Protein AF-0000000087671917 (afdb_homodimer)

Radius of gyration: 28.7 Å; Cα contacts (8 Å, |Δi|>4): 1981; chains: 2; bounding box: 57×93×72 Å

pLDDT: mean 94.87, std 8.04, range [31.83, 98.88]

Foldseek 3Di:
DWDWDALVLQQLLLQLLALQAQQFQDAQVLQNQLSVLLRVLFTATEDELVVDDQFAKEWAKFKDFQLLVPWPFDDDNVQLLVQQVVQCVVVVHHHQEYEHLERHNRRLRRRRNNCGVVVHHHYQWYLALHHDQFSLLSQLQQQPPFDKKWKWKFGADVVVVQTDTDIDITRCNVCRLVVHVSCVSRTTMIIMIIGIDGSNSRVAFTFGRSSVLSSVLSVQLVVQLVVFQVSNQVSNCVSLVWDFLAKFFWADDDWDQDPSRWTWDWIWGDDDQRIKIFTDTQRTAWIAGPVRHTPAGPPWRKFKAASRGGTHHSSRDDGGGIIIIITRDPVRGGHGNSSVDLVVFPVVCVVHVHDHSCVSPPDPDD/DWDFDALVLQQLLLQLLALQAQQFQDAQVLQNQLSVL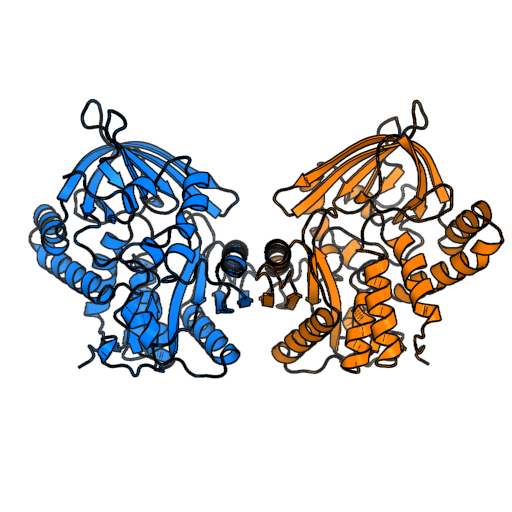LRVLFTATEDELVVDDQFAKEWAKFKAFQLLVPWPFDDDNVQLLVQQVVQCVVVVHHHQEYEHLERHNNRLRRRRNNCGVVVHHHYQWYLALHHDQFSLLSQLQQQPPFDKKWKWKFGADVVVVQTDTDIDITRCNVCRLVVHVSCVSRTTMIIMIIGIDGSNSRVAFTFGRSSVLSSCLSVQLVVQLVVFQVSSQVSNCVSLVWDFLAKAFWADDDWDQDPSRWTWDWIWGDDDQRIKIFTDTQRTAWIAGPVRHTPAGPPWRKFKAASRGGTHHSSRDDGGGIIIIITRDPVRGGHGNSSVDLVVFVVVCVVHVHHHSCVSPPDPDD

Secondary structure (DSSP, 8-state):
-PEEP-HHHHHHHHHHHHHHTTT-SS-HHHHHHHHHHHHHHS--EEE-GGGS-TT-EEEEEEEEE--TTTS-----HHHHHHHHHHHHHHHTS---EEEES---TTGGGTTHHHHHHH--EEEEEES-SS--SSGGGGSTT-TT--SEEEEEEEE--GGGT--EEEEEEEEHHHHHHHHHHHHHHHTSEEEEEEEEEEHHHHHHHSEETHHHHHHHHHHHHHHHGGG-HHHHHHHHHHHH--EEEEEEEEEEEEEEE-TTS-EEEEEEES-GGG-EEEEEESEEEEEEETTS-EEEETTSEEEEE-TTS-EE-GGG--TT-EEEEEEE-GGGS---TTTT-GGGHHHHHHHHTS--HHHHHS----/-PEEP-HHHHHHHHHHHHHHTTT-SS-HHHHHHHHHHHHHHS--EEE-GGGS-TT-EEEEEEEEE--TTTS-----HHHHHHHHHHHHHHHTS--SEEEES---TTGGGTTHHHHHHH--EEEEEES-SS--SSGGGGSTT-TT--SEEEEEEEE--GGGT--EEEEEEEEHHHHHHHHHHHHHHHTSEEEEEEEEEEHHHHHHHSEETHHHHHHHHHHHHHHHGGG-HHHHHHHHHHHH--EEEEEEEEEEEEEEE-TTS-EEEEEEES-GGG-EEEEEESEEEEEE-TTS-EEEETTSEEEEE-TTS-EE-GGG--TT-EEEEEEE-GGGS---TTTT-GGGHHHHHHHHTS--HHHHHS----

Organism: NCBI:txid484088

Structure (mmCIF, N/CA/C/O backbone):
data_AF-0000000087671917-model_v1
#
loop_
_entity.id
_entity.type
_entity.pdbx_description
1 polymer OsrF
#
loop_
_atom_site.group_PDB
_atom_site.id
_atom_site.type_symbol
_atom_site.label_atom_id
_atom_site.label_alt_id
_atom_site.label_comp_id
_atom_site.label_asym_id
_atom_site.label_entity_id
_atom_site.label_seq_id
_atom_site.pdbx_PDB_ins_code
_atom_site.Cartn_x
_atom_site.Cartn_y
_atom_site.Cartn_z
_atom_site.occupancy
_atom_site.B_iso_or_equiv
_atom_site.auth_seq_id
_atom_site.auth_comp_id
_atom_site.auth_asym_id
_atom_site.auth_atom_id
_atom_site.pdbx_PDB_model_num
ATOM 1 N N . MET A 1 1 ? -18.906 24.812 26.703 1 71.38 1 MET A N 1
ATOM 2 C CA . MET A 1 1 ? -19.812 24.516 25.594 1 71.38 1 MET A CA 1
ATOM 3 C C . MET A 1 1 ? -19.062 24.547 24.25 1 71.38 1 MET A C 1
ATOM 5 O O . MET A 1 1 ? -18.156 25.375 24.078 1 71.38 1 MET A O 1
ATOM 9 N N . GLY A 1 2 ? -19.312 23.484 23.375 1 87.69 2 GLY A N 1
ATOM 10 C CA . GLY A 1 2 ? -18.672 23.391 22.078 1 87.69 2 GLY A CA 1
ATOM 11 C C . GLY A 1 2 ? -18.953 24.594 21.203 1 87.69 2 GLY A C 1
ATOM 12 O O . GLY A 1 2 ? -19.812 25.422 21.516 1 87.69 2 GLY A O 1
ATOM 13 N N . ARG A 1 3 ? -18.141 24.938 20.328 1 95.31 3 ARG A N 1
ATOM 14 C CA . ARG A 1 3 ? -18.266 26.016 19.344 1 95.31 3 ARG A CA 1
ATOM 15 C C . ARG A 1 3 ? -18.797 25.484 18.016 1 95.31 3 ARG A C 1
ATOM 17 O O . ARG A 1 3 ? -18.188 24.609 17.391 1 95.31 3 ARG A O 1
ATOM 24 N N . ILE A 1 4 ? -19.984 26 17.641 1 97.12 4 ILE A N 1
ATOM 25 C CA . ILE A 1 4 ? -20.469 25.688 16.312 1 97.12 4 ILE A CA 1
ATOM 26 C C . ILE A 1 4 ? -19.688 26.469 15.258 1 97.12 4 ILE A C 1
ATOM 28 O O . ILE A 1 4 ? -19.641 27.688 15.297 1 97.12 4 ILE A O 1
ATOM 32 N N . LEU A 1 5 ? -19.078 25.734 14.375 1 97.94 5 LEU A N 1
ATOM 33 C CA . LEU A 1 5 ? -18.266 26.375 13.344 1 97.94 5 LEU A CA 1
ATOM 34 C C . LEU A 1 5 ? -19.141 26.875 12.203 1 97.94 5 LEU A C 1
ATOM 36 O O . LEU A 1 5 ? -20.031 26.172 11.734 1 97.94 5 LEU A O 1
ATOM 40 N N . VAL A 1 6 ? -18.891 28.078 11.844 1 96.81 6 VAL A N 1
ATOM 41 C CA . VAL A 1 6 ? -19.688 28.734 10.812 1 96.81 6 VAL A CA 1
ATOM 42 C C . VAL A 1 6 ? -18.781 29.25 9.695 1 96.81 6 VAL A C 1
ATOM 44 O O . VAL A 1 6 ? -17.562 28.984 9.711 1 96.81 6 VAL A O 1
ATOM 47 N N . GLU A 1 7 ? -19.312 29.875 8.766 1 95.75 7 GLU A N 1
ATOM 48 C CA . GLU A 1 7 ? -18.625 30.281 7.543 1 95.75 7 GLU A CA 1
ATOM 49 C C . GLU A 1 7 ? -17.391 31.125 7.855 1 95.75 7 GLU A C 1
ATOM 51 O O . GLU A 1 7 ? -16.344 30.938 7.254 1 95.75 7 GLU A O 1
ATOM 56 N N . LYS A 1 8 ? -17.516 32.062 8.75 1 96.31 8 LYS A N 1
ATOM 57 C CA . LYS A 1 8 ? -16.406 32.938 9.078 1 96.31 8 LYS A CA 1
ATOM 58 C C . LYS A 1 8 ? -15.234 32.156 9.656 1 96.31 8 LYS A C 1
ATOM 60 O O . LYS A 1 8 ? -14.07 32.531 9.484 1 96.31 8 LYS A O 1
ATOM 65 N N . ASP A 1 9 ? -15.539 31.047 10.312 1 98.06 9 ASP A N 1
ATOM 66 C CA . ASP A 1 9 ? -14.5 30.219 10.906 1 98.06 9 ASP A CA 1
ATOM 67 C C . ASP A 1 9 ? -13.68 29.516 9.836 1 98.06 9 ASP A C 1
ATOM 69 O O . ASP A 1 9 ? -12.531 29.141 10.07 1 98.06 9 ASP A O 1
ATOM 73 N N . VAL A 1 10 ? -14.273 29.297 8.633 1 98.25 10 VAL A N 1
ATOM 74 C CA . VAL A 1 10 ? -13.594 28.594 7.551 1 98.25 10 VAL A CA 1
ATOM 75 C C . VAL A 1 10 ? -12.352 29.375 7.121 1 98.25 10 VAL A C 1
ATOM 77 O O . VAL A 1 10 ? -11.25 28.828 7.082 1 98.25 10 VAL A O 1
ATOM 80 N N . GLU A 1 11 ? -12.539 30.641 6.879 1 97.94 11 GLU A N 1
ATOM 81 C CA . GLU A 1 11 ? -11.414 31.453 6.441 1 97.94 11 GLU A CA 1
ATOM 82 C C . GLU A 1 11 ? -10.375 31.594 7.551 1 97.94 11 GLU A C 1
ATOM 84 O O . GLU A 1 11 ? -9.172 31.609 7.281 1 97.94 11 GLU A O 1
ATOM 89 N N . ALA A 1 12 ? -10.844 31.766 8.758 1 98.44 12 ALA A N 1
ATOM 90 C CA . ALA A 1 12 ? -9.922 31.844 9.883 1 98.44 12 ALA A CA 1
ATOM 91 C C . ALA A 1 12 ? -9.07 30.578 9.984 1 98.44 12 ALA A C 1
ATOM 93 O O . ALA A 1 12 ? -7.859 30.641 10.203 1 98.44 12 ALA A O 1
ATOM 94 N N . ALA A 1 13 ? -9.734 29.422 9.844 1 98.62 13 ALA A N 1
ATOM 95 C CA . ALA A 1 13 ? -9.031 28.141 9.93 1 98.62 13 ALA A CA 1
ATOM 96 C C . ALA A 1 13 ? -8.008 28.016 8.805 1 98.62 13 ALA A C 1
ATOM 98 O O . ALA A 1 13 ? -6.883 27.547 9.039 1 98.62 13 ALA A O 1
ATOM 99 N N . VAL A 1 14 ? -8.367 28.406 7.582 1 98.19 14 VAL A N 1
ATOM 100 C CA . VAL A 1 14 ? -7.473 28.297 6.43 1 98.19 14 VAL A CA 1
ATOM 101 C C . VAL A 1 14 ? -6.277 29.234 6.613 1 98.19 14 VAL A C 1
ATOM 103 O O . VAL A 1 14 ? -5.129 28.812 6.43 1 98.19 14 VAL A O 1
ATOM 106 N N . ARG A 1 15 ? -6.52 30.484 7.035 1 97.75 15 ARG A N 1
ATOM 107 C CA . ARG A 1 15 ? -5.453 31.469 7.18 1 97.75 15 ARG A CA 1
ATOM 108 C C . ARG A 1 15 ? -4.516 31.094 8.32 1 97.75 15 ARG A C 1
ATOM 110 O O . ARG A 1 15 ? -3.293 31.094 8.148 1 97.75 15 ARG A O 1
ATOM 117 N N . GLY A 1 16 ? -5.074 30.844 9.453 1 98.44 16 GLY A N 1
ATOM 118 C CA . GLY A 1 16 ? -4.254 30.438 10.586 1 98.44 16 GLY A CA 1
ATOM 119 C C . GLY A 1 16 ? -3.525 29.125 10.359 1 98.44 16 GLY A C 1
ATOM 120 O O . GLY A 1 16 ? -2.332 29.016 10.641 1 98.44 16 GLY A O 1
ATOM 121 N N . GLY A 1 17 ? -4.305 28.125 9.883 1 98.44 17 GLY A N 1
ATOM 122 C CA . GLY A 1 17 ? -3.707 26.828 9.578 1 98.44 17 GLY A CA 1
ATOM 123 C C . GLY A 1 17 ? -2.566 26.922 8.578 1 98.44 17 GLY A C 1
ATOM 124 O O . GLY A 1 17 ? -1.606 26.156 8.656 1 98.44 17 GLY A O 1
ATOM 125 N N . SER A 1 18 ? -2.629 27.828 7.641 1 98.06 18 SER A N 1
ATOM 126 C CA . SER A 1 18 ? -1.609 27.969 6.605 1 98.06 18 SER A CA 1
ATOM 127 C C . SER A 1 18 ? -0.282 28.438 7.203 1 98.06 18 SER A C 1
ATOM 129 O O . SER A 1 18 ? 0.785 28.109 6.676 1 98.06 18 SER A O 1
ATOM 131 N N . VAL A 1 19 ? -0.346 29.172 8.281 1 98.5 19 VAL A N 1
ATOM 132 C CA . VAL A 1 19 ? 0.875 29.578 8.969 1 98.5 19 VAL A CA 1
ATOM 133 C C . VAL A 1 19 ? 1.505 28.375 9.656 1 98.5 19 VAL A C 1
ATOM 135 O O . VAL A 1 19 ? 2.723 28.188 9.609 1 98.5 19 VAL A O 1
ATOM 138 N N . TYR A 1 20 ? 0.696 27.5 10.234 1 98.38 20 TYR A N 1
ATOM 139 C CA . TYR A 1 20 ? 1.178 26.328 10.93 1 98.38 20 TYR A CA 1
ATOM 140 C C . TYR A 1 20 ? 1.508 25.203 9.953 1 98.38 20 TYR A C 1
ATOM 142 O O . TYR A 1 20 ? 2.014 24.156 10.344 1 98.38 20 TYR A O 1
ATOM 150 N N . ALA A 1 21 ? 1.307 25.375 8.664 1 96.5 21 ALA A N 1
ATOM 151 C CA . ALA A 1 21 ? 1.492 24.359 7.637 1 96.5 21 ALA A CA 1
ATOM 152 C C . ALA A 1 21 ? 2.975 24.094 7.391 1 96.5 21 ALA A C 1
ATOM 154 O O . ALA A 1 21 ? 3.34 23.047 6.832 1 96.5 21 ALA A O 1
ATOM 155 N N . ALA A 1 22 ? 3.764 25.047 7.754 1 96 22 ALA A N 1
ATOM 156 C CA . ALA A 1 22 ? 5.211 24.906 7.605 1 96 22 ALA A CA 1
ATOM 157 C C . ALA A 1 22 ? 5.582 24.516 6.18 1 96 22 ALA A C 1
ATOM 159 O O . ALA A 1 22 ? 6.414 23.625 5.969 1 96 22 ALA A O 1
ATOM 160 N N . GLY A 1 23 ? 4.949 25.078 5.223 1 93.44 23 GLY A N 1
ATOM 161 C CA . GLY A 1 23 ? 5.293 24.875 3.826 1 93.44 23 GLY A CA 1
ATOM 162 C C . GLY A 1 23 ? 4.484 23.766 3.17 1 93.44 23 GLY A C 1
ATOM 163 O O . GLY A 1 23 ? 4.598 23.547 1.963 1 93.44 23 GLY A O 1
ATOM 164 N N . GLY A 1 24 ? 3.689 23.094 3.861 1 91.25 24 GLY A N 1
ATOM 165 C CA . GLY A 1 24 ? 2.844 22.016 3.35 1 91.25 24 GLY A CA 1
ATOM 166 C C . GLY A 1 24 ? 1.426 22.078 3.887 1 91.25 24 GLY A C 1
ATOM 167 O O . GLY A 1 24 ? 0.779 23.125 3.848 1 91.25 24 GLY A O 1
ATOM 168 N N . GLY A 1 25 ? 0.893 20.906 4.211 1 89.19 25 GLY A N 1
ATOM 169 C CA . GLY A 1 25 ? -0.399 20.797 4.867 1 89.19 25 GLY A CA 1
ATOM 170 C C . GLY A 1 25 ? -1.569 20.969 3.92 1 89.19 25 GLY A C 1
ATOM 171 O O . GLY A 1 25 ? -2.611 21.516 4.305 1 89.19 25 GLY A O 1
ATOM 172 N N . GLY A 1 26 ? -1.341 20.688 2.629 1 89.31 26 GLY A N 1
ATOM 173 C CA . GLY A 1 26 ? -2.424 20.703 1.659 1 89.31 26 GLY A CA 1
ATOM 174 C C . GLY A 1 26 ? -2.512 22.016 0.895 1 89.31 26 GLY A C 1
ATOM 175 O O . GLY A 1 26 ? -1.487 22.594 0.541 1 89.31 26 GLY A O 1
ATOM 176 N N . TRP A 1 27 ? -3.842 22.359 0.592 1 90.19 27 TRP A N 1
ATOM 177 C CA . TRP A 1 27 ? -4.098 23.547 -0.217 1 90.19 27 TRP A CA 1
ATOM 178 C C . TRP A 1 27 ? -5.238 24.359 0.372 1 90.19 27 TRP A C 1
ATOM 180 O O . TRP A 1 27 ? -6.25 23.812 0.811 1 90.19 27 TRP A O 1
ATOM 190 N N . ALA A 1 28 ? -5.02 25.688 0.276 1 93 28 ALA A N 1
ATOM 191 C CA . ALA A 1 28 ? -5.996 26.594 0.862 1 93 28 ALA A CA 1
ATOM 192 C C . ALA A 1 28 ? -7.367 26.422 0.208 1 93 28 ALA A C 1
ATOM 194 O O . ALA A 1 28 ? -8.391 26.375 0.896 1 93 28 ALA A O 1
ATOM 195 N N . ASP A 1 29 ? -7.41 26.297 -1.118 1 93.19 29 ASP A N 1
ATOM 196 C CA . ASP A 1 29 ? -8.68 26.156 -1.823 1 93.19 29 ASP A CA 1
ATOM 197 C C . ASP A 1 29 ? -9.398 24.875 -1.422 1 93.19 29 ASP A C 1
ATOM 199 O O . ASP A 1 29 ? -10.625 24.844 -1.315 1 93.19 29 ASP A O 1
ATOM 203 N N . HIS A 1 30 ? -8.633 23.891 -1.209 1 92.62 30 HIS A N 1
ATOM 204 C CA . HIS A 1 30 ? -9.211 22.625 -0.77 1 92.62 30 HIS A CA 1
ATOM 205 C C . HIS A 1 30 ? -9.766 22.734 0.646 1 92.62 30 HIS A C 1
ATOM 207 O O . HIS A 1 30 ? -10.812 22.156 0.955 1 92.62 30 HIS A O 1
ATOM 213 N N . GLY A 1 31 ? -9.086 23.438 1.455 1 95.44 31 GLY A N 1
ATOM 214 C CA . GLY A 1 31 ? -9.594 23.703 2.791 1 95.44 31 GLY A CA 1
ATOM 215 C C . GLY A 1 31 ? -10.906 24.469 2.791 1 95.44 31 GLY A C 1
ATOM 216 O O . GLY A 1 31 ? -11.828 24.109 3.529 1 95.44 31 GLY A O 1
ATOM 217 N N . ARG A 1 32 ? -10.961 25.484 1.957 1 96.75 32 ARG A N 1
ATOM 218 C CA . ARG A 1 32 ? -12.195 26.25 1.836 1 96.75 32 ARG A CA 1
ATOM 219 C C . ARG A 1 32 ? -13.344 25.391 1.338 1 96.75 32 ARG A C 1
ATOM 221 O O . ARG A 1 32 ? -14.469 25.5 1.823 1 96.75 32 ARG A O 1
ATOM 228 N N . MET A 1 33 ? -12.984 24.5 0.424 1 94.06 33 MET A N 1
ATOM 229 C CA . MET A 1 33 ? -14 23.594 -0.102 1 94.06 33 MET A CA 1
ATOM 230 C C . MET A 1 33 ? -14.555 22.703 1.005 1 94.06 33 MET A C 1
ATOM 232 O O . MET A 1 33 ? -15.773 22.609 1.171 1 94.06 33 MET A O 1
ATOM 236 N N . LEU A 1 34 ? -13.75 22.125 1.81 1 95.38 34 LEU A N 1
ATOM 237 C CA . LEU A 1 34 ? -14.148 21.25 2.895 1 95.38 34 LEU A CA 1
ATOM 238 C C . LEU A 1 34 ? -14.938 22 3.957 1 95.38 34 LEU A C 1
ATOM 240 O O . LEU A 1 34 ? -15.984 21.547 4.41 1 95.38 34 LEU A O 1
ATOM 244 N N . GLY A 1 35 ? -14.352 23.141 4.352 1 97.5 35 GLY A N 1
ATOM 245 C CA . GLY A 1 35 ? -14.992 23.938 5.383 1 97.5 35 GLY A CA 1
ATOM 246 C C . GLY A 1 35 ? -16.359 24.438 4.984 1 97.5 35 GLY A C 1
ATOM 247 O O . GLY A 1 35 ? -17.328 24.328 5.754 1 97.5 35 GLY A O 1
ATOM 248 N N . CYS A 1 36 ? -16.453 24.984 3.76 1 97.12 36 CYS A N 1
ATOM 249 C CA . CYS A 1 36 ? -17.734 25.516 3.281 1 97.12 36 CYS A CA 1
ATOM 250 C C . CYS A 1 36 ? -18.766 24.406 3.133 1 97.12 36 CYS A C 1
ATOM 252 O O . CYS A 1 36 ? -19.922 24.578 3.504 1 97.12 36 CYS A O 1
ATOM 254 N N . ALA A 1 37 ? -18.344 23.297 2.617 1 96.25 37 ALA A N 1
ATOM 255 C CA . ALA A 1 37 ? -19.25 22.156 2.504 1 96.25 37 ALA A CA 1
ATOM 256 C C . ALA A 1 37 ? -19.766 21.719 3.873 1 96.25 37 ALA A C 1
ATOM 258 O O . ALA A 1 37 ? -20.953 21.422 4.031 1 96.25 37 ALA A O 1
ATOM 259 N N . ALA A 1 38 ? -18.906 21.703 4.793 1 97.25 38 ALA A N 1
ATOM 260 C CA . ALA A 1 38 ? -19.25 21.266 6.141 1 97.25 38 ALA A CA 1
ATOM 261 C C . ALA A 1 38 ? -20.281 22.188 6.77 1 97.25 38 ALA A C 1
ATOM 263 O O . ALA A 1 38 ? -21.297 21.703 7.312 1 97.25 38 ALA A O 1
ATOM 264 N N . VAL A 1 39 ? -20.062 23.5 6.699 1 96.69 39 VAL A N 1
ATOM 265 C CA . VAL A 1 39 ? -20.922 24.453 7.387 1 96.69 39 VAL A CA 1
ATOM 266 C C . VAL A 1 39 ? -22.25 24.594 6.633 1 96.69 39 VAL A C 1
ATOM 268 O O . VAL A 1 39 ? -23.281 24.922 7.227 1 96.69 39 VAL A O 1
ATOM 271 N N . ASN A 1 40 ? -22.25 24.297 5.332 1 95.31 40 ASN A N 1
ATOM 272 C CA . ASN A 1 40 ? -23.469 24.375 4.535 1 95.31 40 ASN A CA 1
ATOM 273 C C . ASN A 1 40 ? -24.344 23.125 4.727 1 95.31 40 ASN A C 1
ATOM 275 O O . ASN A 1 40 ? -25.578 23.219 4.719 1 95.31 40 ASN A O 1
ATOM 279 N N . VAL A 1 41 ? -23.766 22 4.887 1 93.88 41 VAL A N 1
ATOM 280 C CA . VAL A 1 41 ? -24.531 20.75 4.965 1 93.88 41 VAL A CA 1
ATOM 281 C C . VAL A 1 41 ? -24.969 20.5 6.406 1 93.88 41 VAL A C 1
ATOM 283 O O . VAL A 1 41 ? -26.016 19.891 6.652 1 93.88 41 VAL A O 1
ATOM 286 N N . GLY A 1 42 ? -24.094 20.953 7.293 1 92.5 42 GLY A N 1
ATOM 287 C CA . GLY A 1 42 ? -24.375 20.719 8.703 1 92.5 42 GLY A CA 1
ATOM 288 C C . GLY A 1 42 ? -23.812 21.797 9.609 1 92.5 42 GLY A C 1
ATOM 289 O O . GLY A 1 42 ? -23.812 22.984 9.258 1 92.5 42 GLY A O 1
ATOM 290 N N . LYS A 1 43 ? -23.578 21.344 10.906 1 92.31 43 LYS A N 1
ATOM 291 C CA . LYS A 1 43 ? -23.047 22.234 11.93 1 92.31 43 LYS A CA 1
ATOM 292 C C . LYS A 1 43 ? -21.906 21.562 12.695 1 92.31 43 LYS A C 1
ATOM 294 O O . LYS A 1 43 ? -22.078 21.125 13.836 1 92.31 43 LYS A O 1
ATOM 299 N N . PRO A 1 44 ? -20.781 21.547 11.969 1 97.25 44 PRO A N 1
ATOM 300 C CA . PRO A 1 44 ? -19.672 20.969 12.727 1 97.25 44 PRO A CA 1
ATOM 301 C C . PRO A 1 44 ? -19.422 21.672 14.055 1 97.25 44 PRO A C 1
ATOM 303 O O . PRO A 1 44 ? -19.469 22.906 14.117 1 97.25 44 PRO A O 1
ATOM 306 N N . GLU A 1 45 ? -19.25 20.906 15.078 1 98.38 45 GLU A N 1
ATOM 307 C CA . GLU A 1 45 ? -19.094 21.438 16.422 1 98.38 45 GLU A CA 1
ATOM 308 C C . GLU A 1 45 ? -17.703 21.141 16.984 1 98.38 45 GLU A C 1
ATOM 310 O O . GLU A 1 45 ? -17.344 19.969 17.141 1 98.38 45 GLU A O 1
ATOM 315 N N . LEU A 1 46 ? -16.953 22.188 17.219 1 98.69 46 LEU A N 1
ATOM 316 C CA . LEU A 1 46 ? -15.656 22.078 17.859 1 98.69 46 LEU A CA 1
ATOM 317 C C . LEU A 1 46 ? -15.805 21.938 19.375 1 98.69 46 LEU A C 1
ATOM 319 O O . LEU A 1 46 ? -16.422 22.781 20.016 1 98.69 46 LEU A O 1
ATOM 323 N N . VAL A 1 47 ? -15.227 20.875 19.922 1 98.69 47 VAL A N 1
ATOM 324 C CA . VAL A 1 47 ? -15.359 20.641 21.359 1 98.69 47 VAL A CA 1
ATOM 325 C C . VAL A 1 47 ? -13.984 20.375 21.969 1 98.69 47 VAL A C 1
ATOM 327 O O . VAL A 1 47 ? -13.078 19.906 21.281 1 98.69 47 VAL A O 1
ATOM 330 N N . SER A 1 48 ? -13.859 20.688 23.25 1 98 48 SER A N 1
ATOM 331 C CA . SER A 1 48 ? -12.672 20.297 24 1 98 48 SER A CA 1
ATOM 332 C C . SER A 1 48 ? -12.688 18.812 24.344 1 98 48 SER A C 1
ATOM 334 O O . SER A 1 48 ? -13.758 18.203 24.453 1 98 48 SER A O 1
ATOM 336 N N . ILE A 1 49 ? -11.508 18.281 24.5 1 97.94 49 ILE A N 1
ATOM 337 C CA . ILE A 1 49 ? -11.367 16.875 24.859 1 97.94 49 ILE A CA 1
ATOM 338 C C . ILE A 1 49 ? -12.117 16.609 26.172 1 97.94 49 ILE A C 1
ATOM 340 O O . ILE A 1 49 ? -12.609 15.492 26.391 1 97.94 49 ILE A O 1
ATOM 344 N N . ASP A 1 50 ? -12.281 17.562 27.016 1 97 50 ASP A N 1
ATOM 345 C CA . ASP A 1 50 ? -12.883 17.438 28.344 1 97 50 ASP A CA 1
ATOM 346 C C . ASP A 1 50 ? -14.391 17.234 28.234 1 97 50 ASP A C 1
ATOM 348 O O . ASP A 1 50 ? -15.039 16.844 29.219 1 97 50 ASP A O 1
ATOM 352 N N . GLU A 1 51 ? -14.938 17.469 27.125 1 97.5 51 GLU A N 1
ATOM 353 C CA . GLU A 1 51 ? -16.375 17.312 26.922 1 97.5 51 GLU A CA 1
ATOM 354 C C . GLU A 1 51 ? -16.719 15.883 26.516 1 97.5 51 GLU A C 1
ATOM 356 O O . GLU A 1 51 ? -17.891 15.531 26.406 1 97.5 51 GLU A O 1
ATOM 361 N N . LEU A 1 52 ? -15.742 15.07 26.312 1 98 52 LEU A N 1
ATOM 362 C CA . LEU A 1 52 ? -15.953 13.68 25.922 1 98 52 LEU A CA 1
ATOM 363 C C . LEU A 1 52 ? -15.727 12.742 27.109 1 98 52 LEU A C 1
ATOM 365 O O . LEU A 1 52 ? -15.023 13.094 28.047 1 98 52 LEU A O 1
ATOM 369 N N . ASP A 1 53 ? -16.328 11.57 27 1 98.31 53 ASP A N 1
ATOM 370 C CA . ASP A 1 53 ? -16.078 10.516 27.984 1 98.31 53 ASP A CA 1
ATOM 371 C C . ASP A 1 53 ? -14.781 9.781 27.688 1 98.31 53 ASP A C 1
ATOM 373 O O . ASP A 1 53 ? -14.391 9.641 26.516 1 98.31 53 ASP A O 1
ATOM 377 N N . ASP A 1 54 ? -14.203 9.195 28.672 1 98.38 54 ASP A N 1
ATOM 378 C CA . ASP A 1 54 ? -12.906 8.531 28.578 1 98.38 54 ASP A CA 1
ATOM 379 C C . ASP A 1 54 ? -12.945 7.402 27.562 1 98.38 54 ASP A C 1
ATOM 381 O O . ASP A 1 54 ? -11.945 7.133 26.875 1 98.38 54 ASP A O 1
ATOM 385 N N . GLN A 1 55 ? -14.094 6.805 27.406 1 98.38 55 GLN A N 1
ATOM 386 C CA . GLN A 1 55 ? -14.18 5.594 26.594 1 98.38 55 GLN A CA 1
ATOM 387 C C . GLN A 1 55 ? -14.633 5.91 25.172 1 98.38 55 GLN A C 1
ATOM 389 O O . GLN A 1 55 ? -14.711 5.02 24.328 1 98.38 55 GLN A O 1
ATOM 394 N N . ASP A 1 56 ? -14.883 7.18 24.922 1 98.69 56 ASP A N 1
ATOM 395 C CA . ASP A 1 56 ? -15.305 7.57 23.578 1 98.69 56 ASP A CA 1
ATOM 396 C C . ASP A 1 56 ? -14.203 7.289 22.562 1 98.69 56 ASP A C 1
ATOM 398 O O . ASP A 1 56 ? -13.023 7.457 22.844 1 98.69 56 ASP A O 1
ATOM 402 N N . TRP A 1 57 ? -14.625 6.828 21.328 1 98.81 57 TRP A N 1
ATOM 403 C CA . TRP A 1 57 ? -13.688 6.586 20.234 1 98.81 57 TRP A CA 1
ATOM 404 C C . TRP A 1 57 ? -13.422 7.867 19.453 1 98.81 57 TRP A C 1
ATOM 406 O O . TRP A 1 57 ? -14.359 8.555 19.047 1 98.81 57 TRP A O 1
ATOM 416 N N . ILE A 1 58 ? -12.164 8.133 19.297 1 98.88 58 ILE A N 1
ATOM 417 C CA . ILE A 1 58 ? -11.703 9.266 18.5 1 98.88 58 ILE A CA 1
ATOM 418 C C . ILE A 1 58 ? -10.742 8.766 17.422 1 98.88 58 ILE A C 1
ATOM 420 O O . ILE A 1 58 ? -9.883 7.926 17.688 1 98.88 58 ILE A O 1
ATOM 424 N N . ALA A 1 59 ? -10.906 9.172 16.203 1 98.81 59 ALA A N 1
ATOM 425 C CA . ALA A 1 59 ? -9.977 8.852 15.117 1 98.81 59 ALA A CA 1
ATOM 426 C C . ALA A 1 59 ? -9.391 10.125 14.508 1 98.81 59 ALA A C 1
ATOM 428 O O . ALA A 1 59 ? -9.844 11.234 14.812 1 98.81 59 ALA A O 1
ATOM 429 N N . THR A 1 60 ? -8.375 9.969 13.75 1 98.75 60 THR A N 1
ATOM 430 C CA . THR A 1 60 ? -7.68 11.086 13.125 1 98.75 60 THR A CA 1
ATOM 431 C C . THR A 1 60 ? -8.078 11.219 11.656 1 98.75 60 THR A C 1
ATOM 433 O O . THR A 1 60 ? -7.805 10.32 10.852 1 98.75 60 THR A O 1
ATOM 436 N N . ALA A 1 61 ? -8.742 12.273 11.32 1 98.31 61 ALA A N 1
ATOM 437 C CA . ALA A 1 61 ? -9.023 12.602 9.93 1 98.31 61 ALA A CA 1
ATOM 438 C C . ALA A 1 61 ? -7.832 13.297 9.273 1 98.31 61 ALA A C 1
ATOM 440 O O . ALA A 1 61 ? -7.285 14.258 9.828 1 98.31 61 ALA A O 1
ATOM 441 N N . ALA A 1 62 ? -7.441 12.781 8.141 1 96.5 62 ALA A N 1
ATOM 442 C CA . ALA A 1 62 ? -6.238 13.305 7.504 1 96.5 62 ALA A CA 1
ATOM 443 C C . ALA A 1 62 ? -6.305 13.141 5.988 1 96.5 62 ALA A C 1
ATOM 445 O O . ALA A 1 62 ? -7.293 12.625 5.457 1 96.5 62 ALA A O 1
ATOM 446 N N . ALA A 1 63 ? -5.41 13.719 5.355 1 93.25 63 ALA A N 1
ATOM 447 C CA . ALA A 1 63 ? -5.043 13.469 3.965 1 93.25 63 ALA A CA 1
ATOM 448 C C . ALA A 1 63 ? -3.561 13.125 3.842 1 93.25 63 ALA A C 1
ATOM 450 O O . ALA A 1 63 ? -2.725 13.695 4.551 1 93.25 63 ALA A O 1
ATOM 451 N N . ILE A 1 64 ? -3.346 12.172 3.025 1 89.81 64 ILE A N 1
ATOM 452 C CA . ILE A 1 64 ? -1.986 11.664 2.889 1 89.81 64 ILE A CA 1
ATOM 453 C C . ILE A 1 64 ? -1.482 11.914 1.469 1 89.81 64 ILE A C 1
ATOM 455 O O . ILE A 1 64 ? -2.207 11.68 0.498 1 89.81 64 ILE A O 1
ATOM 459 N N . GLY A 1 65 ? -0.221 12.367 1.354 1 81.5 65 GLY A N 1
ATOM 460 C CA . GLY A 1 65 ? 0.392 12.469 0.039 1 81.5 65 GLY A CA 1
ATOM 461 C C . GLY A 1 65 ? 1.313 13.664 -0.097 1 81.5 65 GLY A C 1
ATOM 462 O O . GLY A 1 65 ? 1.565 14.375 0.878 1 81.5 65 GLY A O 1
ATOM 463 N N . ALA A 1 66 ? 2.07 13.695 -1.264 1 69.19 66 ALA A N 1
ATOM 464 C CA . ALA A 1 66 ? 3.018 14.766 -1.561 1 69.19 66 ALA A CA 1
ATOM 465 C C . ALA A 1 66 ? 2.9 15.219 -3.014 1 69.19 66 ALA A C 1
ATOM 467 O O . ALA A 1 66 ? 3.768 14.914 -3.836 1 69.19 66 ALA A O 1
ATOM 468 N N . PRO A 1 67 ? 1.743 15.82 -3.428 1 62.62 67 PRO A N 1
ATOM 469 C CA . PRO A 1 67 ? 1.512 15.984 -4.863 1 62.62 67 PRO A CA 1
ATOM 470 C C . PRO A 1 67 ? 2.459 17 -5.504 1 62.62 67 PRO A C 1
ATOM 472 O O . PRO A 1 67 ? 2.541 17.078 -6.73 1 62.62 67 PRO A O 1
ATOM 475 N N . ALA A 1 68 ? 3.488 17.406 -4.957 1 56.16 68 ALA A N 1
ATOM 476 C CA . ALA A 1 68 ? 4.352 18.453 -5.488 1 56.16 68 ALA A CA 1
ATOM 477 C C . ALA A 1 68 ? 3.594 19.344 -6.465 1 56.16 68 ALA A C 1
ATOM 479 O O . ALA A 1 68 ? 4.184 19.906 -7.387 1 56.16 68 ALA A O 1
ATOM 480 N N . SER A 1 69 ? 2.344 19.422 -6.23 1 59.25 69 SER A N 1
ATOM 481 C CA . SER A 1 69 ? 1.491 20.234 -7.094 1 59.25 69 SER A CA 1
ATOM 482 C C . SER A 1 69 ? 1.565 19.766 -8.547 1 59.25 69 SER A C 1
ATOM 484 O O . SER A 1 69 ? 1.166 20.484 -9.453 1 59.25 69 SER A O 1
ATOM 486 N N . THR A 1 70 ? 2.01 18.625 -8.82 1 66.69 70 THR A N 1
ATOM 487 C CA . THR A 1 70 ? 2.25 18.219 -10.203 1 66.69 70 THR A CA 1
ATOM 488 C C . THR A 1 70 ? 1.532 16.906 -10.508 1 66.69 70 THR A C 1
ATOM 490 O O . THR A 1 70 ? 1.549 16.438 -11.648 1 66.69 70 THR A O 1
ATOM 493 N N . THR A 1 71 ? 0.824 16.453 -9.617 1 77.38 71 THR A N 1
ATOM 494 C CA . THR A 1 71 ? 0.197 15.156 -9.859 1 77.38 71 THR A CA 1
ATOM 495 C C . THR A 1 71 ? -1.311 15.312 -10.039 1 77.38 71 THR A C 1
ATOM 497 O O . THR A 1 71 ? -1.912 16.25 -9.516 1 77.38 71 THR A O 1
ATOM 500 N N . PRO A 1 72 ? -1.933 14.469 -10.711 1 85.94 72 PRO A N 1
ATOM 501 C CA . PRO A 1 72 ? -3.369 14.57 -10.977 1 85.94 72 PRO A CA 1
ATOM 502 C C . PRO A 1 72 ? -4.219 14.031 -9.828 1 85.94 72 PRO A C 1
ATOM 504 O O . PRO A 1 72 ? -5.133 13.234 -10.047 1 85.94 72 PRO A O 1
ATOM 507 N N . TRP A 1 73 ? -3.965 14.562 -8.688 1 88 73 TRP A N 1
ATOM 508 C CA . TRP A 1 73 ? -4.711 14.078 -7.531 1 88 73 TRP A CA 1
ATOM 509 C C . TRP A 1 73 ? -6.148 14.586 -7.555 1 88 73 TRP A C 1
ATOM 511 O O . TRP A 1 73 ? -6.438 15.609 -8.18 1 88 73 TRP A O 1
ATOM 521 N N . GLU A 1 74 ? -7.047 13.812 -6.996 1 91.69 74 GLU A N 1
ATOM 522 C CA . GLU A 1 74 ? -8.438 14.211 -6.797 1 91.69 74 GLU A CA 1
ATOM 523 C C . GLU A 1 74 ? -8.977 13.688 -5.465 1 91.69 74 GLU A C 1
ATOM 525 O O . GLU A 1 74 ? -8.812 12.508 -5.148 1 91.69 74 GLU A O 1
ATOM 530 N N . MET A 1 75 ? -9.508 14.609 -4.734 1 92.62 75 MET A N 1
ATOM 531 C CA . MET A 1 75 ? -10.219 14.289 -3.498 1 92.62 75 MET A CA 1
ATOM 532 C C . MET A 1 75 ? -11.508 15.094 -3.379 1 92.62 75 MET A C 1
ATOM 534 O O . MET A 1 75 ? -11.477 16.328 -3.4 1 92.62 75 MET A O 1
ATOM 538 N N . GLN A 1 76 ? -12.531 14.375 -3.291 1 93.69 76 GLN A N 1
ATOM 539 C CA . GLN A 1 76 ? -13.836 14.992 -3.084 1 93.69 76 GLN A CA 1
ATOM 540 C C . GLN A 1 76 ? -14.234 14.961 -1.611 1 93.69 76 GLN A C 1
ATOM 542 O O . GLN A 1 76 ? -13.688 14.18 -0.833 1 93.69 76 GLN A O 1
ATOM 547 N N . GLY A 1 77 ? -15.109 15.859 -1.239 1 94.06 77 GLY A N 1
ATOM 548 C CA . GLY A 1 77 ? -15.586 15.898 0.134 1 94.06 77 GLY A CA 1
ATOM 549 C C . GLY A 1 77 ? -16.094 14.562 0.631 1 94.06 77 GLY A C 1
ATOM 550 O O . GLY A 1 77 ? -15.797 14.156 1.756 1 94.06 77 GLY A O 1
ATOM 551 N N . ILE A 1 78 ? -16.781 13.836 -0.189 1 96.31 78 ILE A N 1
ATOM 552 C CA . ILE A 1 78 ?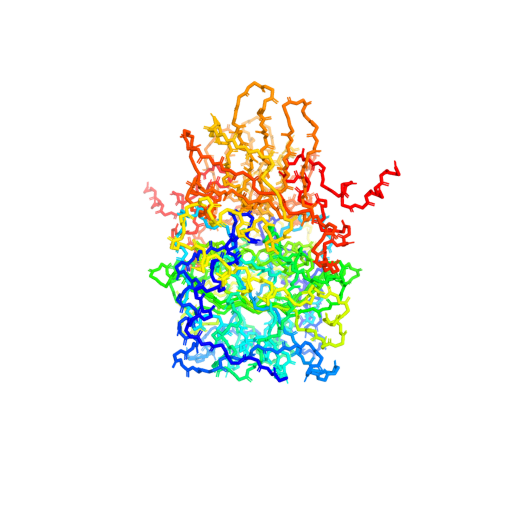 -17.406 12.57 0.189 1 96.31 78 ILE A CA 1
ATOM 553 C C . ILE A 1 78 ? -16.328 11.531 0.499 1 96.31 78 ILE A C 1
ATOM 555 O O . ILE A 1 78 ? -16.594 10.57 1.222 1 96.31 78 ILE A O 1
ATOM 559 N N . ASP A 1 79 ? -15.133 11.695 -0.071 1 98.06 79 ASP A N 1
ATOM 560 C CA . ASP A 1 79 ? -14.047 10.758 0.192 1 98.06 79 ASP A CA 1
ATOM 561 C C . ASP A 1 79 ? -13.648 10.781 1.666 1 98.06 79 ASP A C 1
ATOM 563 O O . ASP A 1 79 ? -13.375 9.734 2.258 1 98.06 79 ASP A O 1
ATOM 567 N N . TYR A 1 80 ? -13.625 12.008 2.246 1 98 80 TYR A N 1
ATOM 568 C CA . TYR A 1 80 ? -13.328 12.133 3.668 1 98 80 TYR A CA 1
ATOM 569 C C . TYR A 1 80 ? -14.383 11.422 4.508 1 98 80 TYR A C 1
ATOM 571 O O . TYR A 1 80 ? -14.055 10.75 5.492 1 98 80 TYR A O 1
ATOM 579 N N . VAL A 1 81 ? -15.609 11.57 4.125 1 98.5 81 VAL A N 1
ATOM 580 C CA . VAL A 1 81 ? -16.734 10.961 4.84 1 98.5 81 VAL A CA 1
ATOM 581 C C . VAL A 1 81 ? -16.641 9.445 4.742 1 98.5 81 VAL A C 1
ATOM 583 O O . VAL A 1 81 ? -16.766 8.742 5.746 1 98.5 81 VAL A O 1
ATOM 586 N N . LYS A 1 82 ? -16.406 8.961 3.561 1 98.75 82 LYS A N 1
ATOM 587 C CA . LYS A 1 82 ? -16.344 7.523 3.312 1 98.75 82 LYS A CA 1
ATOM 588 C C . LYS A 1 82 ? -15.188 6.891 4.086 1 98.75 82 LYS A C 1
ATOM 590 O O . LYS A 1 82 ? -15.305 5.77 4.578 1 98.75 82 LYS A O 1
ATOM 595 N N . ALA A 1 83 ? -14.023 7.574 4.18 1 98.81 83 ALA A N 1
ATOM 596 C CA . ALA A 1 83 ? -12.898 7.062 4.953 1 98.81 83 ALA A CA 1
ATOM 597 C C . ALA A 1 83 ? -13.289 6.828 6.41 1 98.81 83 ALA A C 1
ATOM 599 O O . ALA A 1 83 ? -12.922 5.812 7.004 1 98.81 83 ALA A O 1
ATOM 600 N N . VAL A 1 84 ? -14.055 7.742 6.977 1 98.88 84 VAL A N 1
ATOM 601 C CA . VAL A 1 84 ? -14.508 7.621 8.359 1 98.88 84 VAL A CA 1
ATOM 602 C C . VAL A 1 84 ? -15.508 6.473 8.469 1 98.88 84 VAL A C 1
ATOM 604 O O . VAL A 1 84 ? -15.453 5.688 9.422 1 98.88 84 VAL A O 1
ATOM 607 N N . GLN A 1 85 ? -16.406 6.348 7.516 1 98.81 85 GLN A N 1
ATOM 608 C CA . GLN A 1 85 ? -17.406 5.281 7.523 1 98.81 85 GLN A CA 1
ATOM 609 C C . GLN A 1 85 ? -16.734 3.91 7.484 1 98.81 85 GLN A C 1
ATOM 611 O O . GLN A 1 85 ? -17.125 3.008 8.234 1 98.81 85 GLN A O 1
ATOM 616 N N . LEU A 1 86 ? -15.758 3.766 6.586 1 98.75 86 LEU A N 1
ATOM 617 C CA . LEU A 1 86 ? -15.039 2.502 6.477 1 98.75 86 LEU A CA 1
ATOM 618 C C . LEU A 1 86 ? -14.367 2.146 7.801 1 98.75 86 LEU A C 1
ATOM 620 O O . LEU A 1 86 ? -14.367 0.981 8.211 1 98.75 86 LEU A O 1
ATOM 624 N N . LEU A 1 87 ? -13.789 3.146 8.461 1 98.88 87 LEU A N 1
ATOM 625 C CA . LEU A 1 87 ? -13.141 2.891 9.742 1 98.88 87 LEU A CA 1
ATOM 626 C C . LEU A 1 87 ? -14.156 2.43 10.781 1 98.88 87 LEU A C 1
ATOM 628 O O . LEU A 1 87 ? -13.906 1.471 11.516 1 98.88 87 LEU A O 1
ATOM 632 N N . GLN A 1 88 ? -15.312 3.127 10.867 1 98.75 88 GLN A N 1
ATOM 633 C CA . GLN A 1 88 ? -16.359 2.75 11.82 1 98.75 88 GLN A CA 1
ATOM 634 C C . GLN A 1 88 ? -16.844 1.327 11.562 1 98.75 88 GLN A C 1
ATOM 636 O O . GLN A 1 88 ? -17.078 0.566 12.5 1 98.75 88 GLN A O 1
ATOM 641 N N . GLU A 1 89 ? -17.047 0.983 10.297 1 98.06 89 GLU A N 1
ATOM 642 C CA . GLU A 1 89 ? -17.484 -0.36 9.93 1 98.06 89 GLU A CA 1
ATOM 643 C C . GLU A 1 89 ? -16.484 -1.413 10.398 1 98.06 89 GLU A C 1
ATOM 645 O O . GLU A 1 89 ? -16.859 -2.428 10.977 1 98.06 89 GLU A O 1
ATOM 650 N N . GLU A 1 90 ? -15.227 -1.162 10.172 1 98.12 90 GLU A N 1
ATOM 651 C CA . GLU A 1 90 ? -14.188 -2.109 10.57 1 98.12 90 GLU A CA 1
ATOM 652 C C . GLU A 1 90 ? -14.07 -2.176 12.094 1 98.12 90 GLU A C 1
ATOM 654 O O . GLU A 1 90 ? -13.867 -3.252 12.656 1 98.12 90 GLU A O 1
ATOM 659 N N . LEU A 1 91 ? -14.148 -1.011 12.711 1 98.25 91 LEU A N 1
ATOM 660 C CA . LEU A 1 91 ? -14.062 -0.912 14.164 1 98.25 91 LEU A CA 1
ATOM 661 C C . LEU A 1 91 ? -15.25 -1.614 14.82 1 98.25 91 LEU A C 1
ATOM 663 O O . LEU A 1 91 ? -15.117 -2.162 15.922 1 98.25 91 LEU A O 1
ATOM 667 N N . GLY A 1 92 ? -16.406 -1.634 14.172 1 97.94 92 GLY A N 1
ATOM 668 C CA . GLY A 1 92 ? -17.641 -2.201 14.703 1 97.94 92 GLY A CA 1
ATOM 669 C C . GLY A 1 92 ? -18.328 -1.298 15.711 1 97.94 92 GLY A C 1
ATOM 670 O O . GLY A 1 92 ? -19.234 -1.728 16.422 1 97.94 92 GLY A O 1
ATOM 671 N N . GLU A 1 93 ? -17.828 -0.027 15.852 1 98.06 93 GLU A N 1
ATOM 672 C CA . GLU A 1 93 ? -18.359 0.982 16.766 1 98.06 93 GLU A CA 1
ATOM 673 C C . GLU A 1 93 ? -18.406 2.355 16.094 1 98.06 93 GLU A C 1
ATOM 675 O O . GLU A 1 93 ? -17.719 2.594 15.102 1 98.06 93 GLU A O 1
ATOM 680 N N . LYS A 1 94 ? -19.172 3.217 16.672 1 97.94 94 LYS A N 1
ATOM 681 C CA . LYS A 1 94 ? -19.25 4.586 16.172 1 97.94 94 LYS A CA 1
ATOM 682 C C . LYS A 1 94 ? -18.188 5.469 16.812 1 97.94 94 LYS A C 1
ATOM 684 O O . LYS A 1 94 ? -17.891 5.336 18 1 97.94 94 LYS A O 1
ATOM 689 N N . LEU A 1 95 ? -17.688 6.352 15.992 1 98.75 95 LEU A N 1
ATOM 690 C CA . LEU A 1 95 ? -16.781 7.379 16.516 1 98.75 95 LEU A CA 1
ATOM 691 C C . LEU A 1 95 ? -17.578 8.516 17.156 1 98.75 95 LEU A C 1
ATOM 693 O O . LEU A 1 95 ? -18.625 8.914 16.641 1 98.75 95 LEU A O 1
ATOM 697 N N . THR A 1 96 ? -17 9.008 18.219 1 98.69 96 THR A N 1
ATOM 698 C CA . THR A 1 96 ? -17.609 10.164 18.875 1 98.69 96 THR A CA 1
ATOM 699 C C . THR A 1 96 ? -17 11.461 18.344 1 98.69 96 THR A C 1
ATOM 701 O O . THR A 1 96 ? -17.688 12.484 18.266 1 98.69 96 THR A O 1
ATOM 704 N N . GLY A 1 97 ? -15.773 11.383 18.016 1 98.75 97 GLY A N 1
ATOM 705 C CA . GLY A 1 97 ? -15.094 12.594 17.578 1 98.75 97 GLY A CA 1
ATOM 706 C C . GLY A 1 97 ? -13.969 12.312 16.594 1 98.75 97 GLY A C 1
ATOM 707 O O . GLY A 1 97 ? -13.523 11.172 16.453 1 98.75 97 GLY A O 1
ATOM 708 N N . LEU A 1 98 ? -13.547 13.391 15.906 1 98.88 98 LEU A N 1
ATOM 709 C CA . LEU A 1 98 ? -12.406 13.375 15 1 98.88 98 LEU A CA 1
ATOM 710 C C . LEU A 1 98 ? -11.391 14.445 15.383 1 98.88 98 LEU A C 1
ATOM 712 O O . LEU A 1 98 ? -11.766 15.586 15.672 1 98.88 98 LEU A O 1
ATOM 716 N N . ILE A 1 99 ? -10.172 14.039 15.469 1 98.81 99 ILE A N 1
ATOM 717 C CA . ILE A 1 99 ? -9.086 15.008 15.516 1 98.81 99 ILE A CA 1
ATOM 718 C C . ILE A 1 99 ? -8.391 15.07 14.164 1 98.81 99 ILE A C 1
ATOM 720 O O . ILE A 1 99 ? -8.734 14.328 13.242 1 98.81 99 ILE A O 1
ATOM 724 N N . ILE A 1 100 ? -7.449 15.984 14.008 1 98.31 100 ILE A N 1
ATOM 725 C CA . ILE A 1 100 ? -6.637 16.047 12.797 1 98.31 100 ILE A CA 1
ATOM 726 C C . ILE A 1 100 ? -5.184 15.719 13.133 1 98.31 100 ILE A C 1
ATOM 728 O O . ILE A 1 100 ? -4.762 15.852 14.281 1 98.31 100 ILE A O 1
ATOM 732 N N . GLY A 1 101 ? -4.477 15.242 12.156 1 96.94 101 GLY A N 1
ATOM 733 C CA . GLY A 1 101 ? -3.09 14.867 12.375 1 96.94 101 GLY A CA 1
ATOM 734 C C . GLY A 1 101 ? -2.166 16.062 12.539 1 96.94 101 GLY A C 1
ATOM 735 O O . GLY A 1 101 ? -1.129 15.969 13.195 1 96.94 101 GLY A O 1
ATOM 736 N N . GLN A 1 102 ? -2.562 17.125 11.898 1 97.75 102 GLN A N 1
ATOM 737 C CA . GLN A 1 102 ? -1.761 18.344 11.852 1 97.75 102 GLN A CA 1
ATOM 738 C C . GLN A 1 102 ? -2.604 19.531 11.422 1 97.75 102 GLN A C 1
ATOM 740 O O . GLN A 1 102 ? -3.631 19.375 10.758 1 97.75 102 GLN A O 1
ATOM 745 N N . ASN A 1 103 ? -2.143 20.688 11.844 1 97.94 103 ASN A N 1
ATOM 746 C CA . ASN A 1 103 ? -2.672 21.891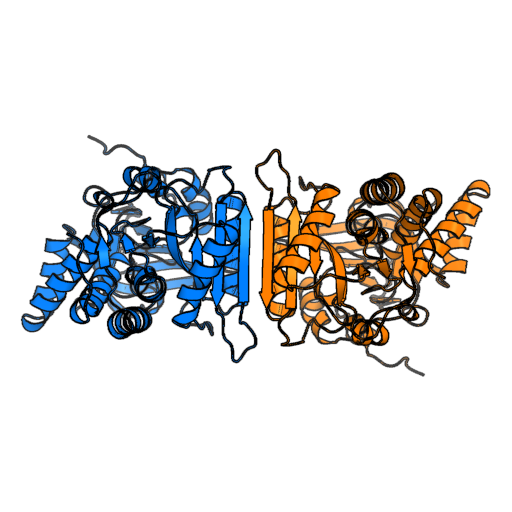 11.188 1 97.94 103 ASN A CA 1
ATOM 747 C C . ASN A 1 103 ? -2.027 22.094 9.82 1 97.94 103 ASN A C 1
ATOM 749 O O . ASN A 1 103 ? -0.916 21.625 9.57 1 97.94 103 ASN A O 1
ATOM 753 N N . GLY A 1 104 ? -2.773 22.75 8.984 1 96.81 104 GLY A N 1
ATOM 754 C CA . GLY A 1 104 ? -2.307 23.094 7.648 1 96.81 104 GLY A CA 1
ATOM 755 C C . GLY A 1 104 ? -3.311 23.906 6.848 1 96.81 104 GLY A C 1
ATOM 756 O O . GLY A 1 104 ? -4.281 24.422 7.406 1 96.81 104 GLY A O 1
ATOM 757 N N . ARG A 1 105 ? -3.016 24 5.586 1 94.75 105 ARG A N 1
ATOM 758 C CA . ARG A 1 105 ? -3.867 24.797 4.707 1 94.75 105 ARG A CA 1
ATOM 759 C C . ARG A 1 105 ? -5.242 24.156 4.551 1 94.75 105 ARG A C 1
ATOM 761 O O . ARG A 1 105 ? -6.266 24.828 4.633 1 94.75 105 ARG A O 1
ATOM 768 N N . SER A 1 106 ? -5.23 22.922 4.336 1 95.81 106 SER A N 1
ATOM 769 C CA . SER A 1 106 ? -6.496 22.188 4.324 1 95.81 106 SER A CA 1
ATOM 770 C C . SER A 1 106 ? -6.594 21.234 5.512 1 95.81 106 SER A C 1
ATOM 772 O O . SER A 1 106 ? -7.695 20.922 5.965 1 95.81 106 SER A O 1
ATOM 774 N N . SER A 1 107 ? -5.484 20.828 6.055 1 96.88 107 SER A N 1
ATOM 775 C CA . SER A 1 107 ? -5.465 19.781 7.07 1 96.88 107 SER A CA 1
ATOM 776 C C . SER A 1 107 ? -6.238 20.203 8.312 1 96.88 107 SER A C 1
ATOM 778 O O . SER A 1 107 ? -6.844 19.375 8.984 1 96.88 107 SER A O 1
ATOM 780 N N . THR A 1 108 ? -6.25 21.5 8.594 1 98.44 108 THR A N 1
ATOM 781 C CA . THR A 1 108 ? -6.957 22.016 9.766 1 98.44 108 THR A CA 1
ATOM 782 C C . THR A 1 108 ? -8.445 21.688 9.672 1 98.44 108 THR A C 1
ATOM 784 O O . THR A 1 108 ? -9.125 21.594 10.695 1 98.44 108 THR A O 1
ATOM 787 N N . LEU A 1 109 ? -8.953 21.453 8.484 1 98.19 109 LEU A N 1
ATOM 788 C CA . LEU A 1 109 ? -10.391 21.312 8.281 1 98.19 109 LEU A CA 1
ATOM 789 C C . LEU A 1 109 ? -10.75 19.875 7.902 1 98.19 109 LEU A C 1
ATOM 791 O O . LEU A 1 109 ? -11.898 19.594 7.555 1 98.19 109 LEU A O 1
ATOM 795 N N . ASN A 1 110 ? -9.883 18.969 7.98 1 97.75 110 ASN A N 1
ATOM 796 C CA . ASN A 1 110 ? -10.07 17.609 7.473 1 97.75 110 ASN A CA 1
ATOM 797 C C . ASN A 1 110 ? -11.219 16.891 8.18 1 97.75 110 ASN A C 1
ATOM 799 O O . ASN A 1 110 ? -11.891 16.047 7.59 1 97.75 110 ASN A O 1
ATOM 803 N N . GLY A 1 111 ? -11.453 17.266 9.414 1 98 111 GLY A N 1
ATOM 804 C CA . GLY A 1 111 ? -12.469 16.562 10.188 1 98 111 GLY A CA 1
ATOM 805 C C . GLY A 1 111 ? -13.82 17.234 10.156 1 98 111 GLY A C 1
ATOM 806 O O . GLY A 1 111 ? -14.789 16.719 10.719 1 98 111 GLY A O 1
ATOM 807 N N . TRP A 1 112 ? -13.922 18.391 9.5 1 98.38 112 TRP A N 1
ATOM 808 C CA . TRP A 1 112 ? -15.133 19.203 9.602 1 98.38 112 TRP A CA 1
ATOM 809 C C . TRP A 1 112 ? -16.281 18.562 8.828 1 98.38 112 TRP A C 1
ATOM 811 O O . TRP A 1 112 ? -17.344 18.312 9.391 1 98.38 112 TRP A O 1
ATOM 821 N N . LEU A 1 113 ? -16.062 18.266 7.57 1 97.81 113 LEU A N 1
ATOM 822 C CA . LEU A 1 113 ? -17.125 17.75 6.723 1 97.81 113 LEU A CA 1
ATOM 823 C C . LEU A 1 113 ? -17.594 16.375 7.191 1 97.81 113 LEU A C 1
ATOM 825 O O . LEU A 1 113 ? -18.781 16.141 7.344 1 97.81 113 LEU A O 1
ATOM 829 N N . PRO A 1 114 ? -16.625 15.43 7.477 1 98.31 114 PRO A N 1
ATOM 830 C CA . PRO A 1 114 ? -17.109 14.148 8 1 98.31 114 PRO A CA 1
ATOM 831 C C . PRO A 1 114 ? -17.891 14.297 9.297 1 98.31 114 PRO A C 1
ATOM 833 O O . PRO A 1 114 ? -18.875 13.578 9.516 1 98.31 114 PRO A O 1
ATOM 836 N N . SER A 1 115 ? -17.5 15.234 10.117 1 98.19 115 SER A N 1
ATOM 837 C CA . SER A 1 115 ? -18.219 15.422 11.375 1 98.19 115 SER A CA 1
ATOM 838 C C . SER A 1 115 ? -19.609 15.977 11.141 1 98.19 115 SER A C 1
ATOM 840 O O . SER A 1 115 ? -20.578 15.547 11.789 1 98.19 115 SER A O 1
ATOM 842 N N . ALA A 1 116 ? -19.719 16.906 10.258 1 97.69 116 ALA A N 1
ATOM 843 C CA . ALA A 1 116 ? -21.016 17.484 9.938 1 97.69 116 ALA A CA 1
ATOM 844 C C . ALA A 1 116 ? -21.969 16.438 9.375 1 97.69 116 ALA A C 1
ATOM 846 O O . ALA A 1 116 ? -23.172 16.469 9.672 1 97.69 116 ALA A O 1
ATOM 847 N N . ILE A 1 117 ? -21.484 15.523 8.617 1 97.75 117 ILE A N 1
ATOM 848 C CA . ILE A 1 117 ? -22.312 14.562 7.895 1 97.75 117 ILE A CA 1
ATOM 849 C C . ILE A 1 117 ? -22.625 13.367 8.797 1 97.75 117 ILE A C 1
ATOM 851 O O . ILE A 1 117 ? -23.75 12.875 8.82 1 97.75 117 ILE A O 1
ATOM 855 N N . LEU A 1 118 ? -21.641 12.898 9.594 1 97.88 118 LEU A N 1
ATOM 856 C CA . LEU A 1 118 ? -21.781 11.641 10.328 1 97.88 118 LEU A CA 1
ATOM 857 C C . LEU A 1 118 ? -22.188 11.898 11.773 1 97.88 118 LEU A C 1
ATOM 859 O O . LEU A 1 118 ? -22.453 10.961 12.523 1 97.88 118 LEU A O 1
ATOM 863 N N . GLY A 1 119 ? -22.109 13.188 12.18 1 97.06 119 GLY A N 1
ATOM 864 C CA . GLY A 1 119 ? -22.594 13.539 13.5 1 97.06 119 GLY A CA 1
ATOM 865 C C . GLY A 1 119 ? -21.531 13.406 14.578 1 97.06 119 GLY A C 1
ATOM 866 O O . GLY A 1 119 ? -21.844 13.367 15.766 1 97.06 119 GLY A O 1
ATOM 867 N N . THR A 1 120 ? -20.297 13.25 14.195 1 98.12 120 THR A N 1
ATOM 868 C CA . THR A 1 120 ? -19.203 13.258 15.164 1 98.12 120 THR A CA 1
ATOM 869 C C . THR A 1 120 ? -18.844 14.688 15.562 1 98.12 120 THR A C 1
ATOM 871 O O . THR A 1 120 ? -19.328 15.648 14.953 1 98.12 120 THR A O 1
ATOM 874 N N . LYS A 1 121 ? -18.094 14.797 16.609 1 98.56 121 LYS A N 1
ATOM 875 C CA . LYS A 1 121 ? -17.562 16.094 17.031 1 98.56 121 LYS A CA 1
ATOM 876 C C . LYS A 1 121 ? -16.203 16.359 16.406 1 98.56 121 LYS A C 1
ATOM 878 O O . LYS A 1 121 ? -15.445 15.422 16.125 1 98.56 121 LYS A O 1
ATOM 883 N N . VAL A 1 122 ? -15.906 17.625 16.125 1 98.75 122 VAL A N 1
ATOM 884 C CA . VAL A 1 122 ? -14.531 18.047 15.891 1 98.75 122 VAL A CA 1
ATOM 885 C C . VAL A 1 122 ? -13.828 18.297 17.234 1 98.75 122 VAL A C 1
ATOM 887 O O . VAL A 1 122 ? -14.133 19.266 17.922 1 98.75 122 VAL A O 1
ATOM 890 N N . VAL A 1 123 ? -12.914 17.438 17.547 1 98.88 123 VAL A N 1
ATOM 891 C CA . VAL A 1 123 ? -12.242 17.562 18.844 1 98.88 123 VAL A CA 1
ATOM 892 C C . VAL A 1 123 ? -11.039 18.484 18.719 1 98.88 123 VAL A C 1
ATOM 894 O O . VAL A 1 123 ? -10.227 18.344 17.797 1 98.88 123 VAL A O 1
ATOM 897 N N . ASP A 1 124 ? -10.891 19.406 19.641 1 98.75 124 ASP A N 1
ATOM 898 C CA . ASP A 1 124 ? -9.836 20.406 19.594 1 98.75 124 ASP A CA 1
ATOM 899 C C . ASP A 1 124 ? -8.5 19.828 20.062 1 98.75 124 ASP A C 1
ATOM 901 O O . ASP A 1 124 ? -7.973 20.203 21.109 1 98.75 124 ASP A O 1
ATOM 905 N N . ALA A 1 125 ? -7.98 19 19.266 1 98.5 125 ALA A N 1
ATOM 906 C CA . ALA A 1 125 ? -6.711 18.297 19.453 1 98.5 125 ALA A CA 1
ATOM 907 C C . ALA A 1 125 ? -6.086 17.922 18.125 1 98.5 125 ALA A C 1
ATOM 909 O O . ALA A 1 125 ? -6.797 17.641 17.156 1 98.5 125 ALA A O 1
ATOM 910 N N . VAL A 1 126 ? -4.781 18.016 18.078 1 98.12 126 VAL A N 1
ATOM 911 C CA . VAL A 1 126 ? -4.078 17.703 16.844 1 98.12 126 VAL A CA 1
ATOM 912 C C . VAL A 1 126 ? -2.896 16.781 17.125 1 98.12 126 VAL A C 1
ATOM 914 O O . VAL A 1 126 ? -2.404 16.719 18.266 1 98.12 126 VAL A O 1
ATOM 917 N N . GLY A 1 127 ? -2.504 16 16.172 1 97.62 127 GLY A N 1
ATOM 918 C CA . GLY A 1 127 ? -1.306 15.188 16.281 1 97.62 127 GLY A CA 1
ATOM 919 C C . GLY A 1 127 ? -0.034 16.016 16.391 1 97.62 127 GLY A C 1
ATOM 920 O O . GLY A 1 127 ? 0.92 15.602 17.062 1 97.62 127 GLY A O 1
ATOM 921 N N . ASP A 1 128 ? -0.057 17.062 15.664 1 96.69 128 ASP A N 1
ATOM 922 C CA . ASP A 1 128 ? 1.039 18.031 15.602 1 96.69 128 ASP A CA 1
ATOM 923 C C . ASP A 1 128 ? 0.523 19.438 15.305 1 96.69 128 ASP A C 1
ATOM 925 O O . ASP A 1 128 ? -0.355 19.609 14.453 1 96.69 128 ASP A O 1
ATOM 929 N N . ILE A 1 129 ? 1.057 20.391 16.031 1 97.5 129 ILE A N 1
ATOM 930 C CA . ILE A 1 129 ? 0.602 21.75 15.789 1 97.5 129 ILE A CA 1
ATOM 931 C C . ILE A 1 129 ? 0.913 22.156 14.352 1 97.5 129 ILE A C 1
ATOM 933 O O . ILE A 1 129 ? 0.138 22.875 13.727 1 97.5 129 ILE A O 1
ATOM 937 N N . ARG A 1 130 ? 1.972 21.672 13.883 1 97.38 130 ARG A N 1
ATOM 938 C CA . ARG A 1 130 ? 2.395 22 12.531 1 97.38 130 ARG A CA 1
ATOM 939 C C . ARG A 1 130 ? 2.377 20.781 11.625 1 97.38 130 ARG A C 1
ATOM 941 O O . ARG A 1 130 ? 2.287 19.656 12.109 1 97.38 130 ARG A O 1
ATOM 948 N N . ALA A 1 131 ? 2.42 21.062 10.312 1 96.44 131 ALA A N 1
ATOM 949 C CA . ALA A 1 131 ? 2.49 19.969 9.344 1 96.44 131 ALA A CA 1
ATOM 950 C C . ALA A 1 131 ? 3.83 19.25 9.438 1 96.44 131 ALA A C 1
ATOM 952 O O . ALA A 1 131 ? 4.828 19.828 9.867 1 96.44 131 ALA A O 1
ATOM 953 N N . HIS A 1 132 ? 3.83 18.016 9.156 1 95 132 HIS A N 1
ATOM 954 C CA . HIS A 1 132 ? 4.988 17.141 9.188 1 95 132 HIS A CA 1
ATOM 955 C C . HIS A 1 132 ? 4.953 16.156 8.023 1 95 132 HIS A C 1
ATOM 957 O O . HIS A 1 132 ? 3.896 15.914 7.434 1 95 132 HIS A O 1
ATOM 963 N N . PRO A 1 133 ? 6.031 15.523 7.703 1 91.31 133 PRO A N 1
ATOM 964 C CA . PRO A 1 133 ? 6.137 14.797 6.434 1 91.31 133 PRO A CA 1
ATOM 965 C C . PRO A 1 133 ? 5.516 13.406 6.496 1 91.31 133 PRO A C 1
ATOM 967 O O . PRO A 1 133 ? 5.113 12.859 5.465 1 91.31 133 PRO A O 1
ATOM 970 N N . THR A 1 134 ? 5.504 12.75 7.629 1 89.62 134 THR A N 1
ATOM 971 C CA . THR A 1 134 ? 5.039 11.367 7.664 1 89.62 134 THR A CA 1
ATOM 972 C C . THR A 1 134 ? 3.842 11.227 8.594 1 89.62 134 THR A C 1
ATOM 974 O O . THR A 1 134 ? 3.732 11.945 9.594 1 89.62 134 THR A O 1
ATOM 977 N N . GLY A 1 135 ? 3.016 10.219 8.305 1 89.38 135 GLY A N 1
ATOM 978 C CA . GLY A 1 135 ? 1.881 9.938 9.164 1 89.38 135 GLY A CA 1
ATOM 979 C C . GLY A 1 135 ? 2.287 9.555 10.578 1 89.38 135 GLY A C 1
ATOM 980 O O . GLY A 1 135 ? 1.58 9.867 11.539 1 89.38 135 GLY A O 1
ATOM 981 N N . ASP A 1 136 ? 3.387 8.977 10.734 1 90.75 136 ASP A N 1
ATOM 982 C CA . ASP A 1 136 ? 3.885 8.523 12.031 1 90.75 136 ASP A CA 1
ATOM 983 C C . ASP A 1 136 ? 4.156 9.711 12.953 1 90.75 136 ASP A C 1
ATOM 985 O O . ASP A 1 136 ? 3.941 9.617 14.164 1 90.75 136 ASP A O 1
ATOM 989 N N . MET A 1 137 ? 4.508 10.766 12.391 1 92.5 137 MET A N 1
ATOM 990 C CA . MET A 1 137 ? 4.836 11.961 13.164 1 92.5 137 MET A CA 1
ATOM 991 C C . MET A 1 137 ? 3.57 12.617 13.711 1 92.5 137 MET A C 1
ATOM 993 O O . MET A 1 137 ? 3.643 13.484 14.578 1 92.5 137 MET A O 1
ATOM 997 N N . GLY A 1 138 ? 2.447 12.18 13.297 1 94.12 138 GLY A N 1
ATOM 998 C CA . GLY A 1 138 ? 1.177 12.68 13.797 1 94.12 138 GLY A CA 1
ATOM 999 C C . GLY A 1 138 ? 0.333 11.602 14.453 1 94.12 138 GLY A C 1
ATOM 1000 O O . GLY A 1 138 ? -0.874 11.773 14.633 1 94.12 138 GLY A O 1
ATOM 1001 N N . SER A 1 139 ? 0.911 10.484 14.797 1 95.31 139 SER A N 1
ATOM 1002 C CA . SER A 1 139 ? 0.147 9.328 15.258 1 95.31 139 SER A CA 1
ATOM 1003 C C . SER A 1 139 ? -0.011 9.344 16.781 1 95.31 139 SER A C 1
ATOM 1005 O O . SER A 1 139 ? -0.549 8.398 17.359 1 95.31 139 SER A O 1
ATOM 1007 N N . ILE A 1 140 ? 0.483 10.383 17.453 1 96.88 140 ILE A N 1
ATOM 1008 C CA . ILE A 1 140 ? 0.36 10.68 18.875 1 96.88 140 ILE A CA 1
ATOM 1009 C C . ILE A 1 140 ? 0.85 9.492 19.688 1 96.88 140 ILE A C 1
ATOM 1011 O O . ILE A 1 140 ? 0.166 9.047 20.609 1 96.88 140 ILE A O 1
ATOM 1015 N N . GLY A 1 141 ? 1.955 8.953 19.312 1 94.38 141 GLY A N 1
ATOM 1016 C CA . GLY A 1 141 ? 2.625 7.941 20.109 1 94.38 141 GLY A CA 1
ATOM 1017 C C . GLY A 1 141 ? 2.412 6.531 19.594 1 94.38 141 GLY A C 1
ATOM 1018 O O . GLY A 1 141 ? 2.924 5.57 20.156 1 94.38 141 GLY A O 1
ATOM 1019 N N . MET A 1 142 ? 1.705 6.375 18.516 1 95.38 142 MET A N 1
ATOM 1020 C CA . MET A 1 142 ? 1.372 5.035 18.047 1 95.38 142 MET A CA 1
ATOM 1021 C C . MET A 1 142 ? 2.4 4.543 17.031 1 95.38 142 MET A C 1
ATOM 1023 O O . MET A 1 142 ? 2.389 3.373 16.641 1 95.38 142 MET A O 1
ATOM 1027 N N . ALA A 1 143 ? 3.348 5.359 16.625 1 92.62 143 ALA A N 1
ATOM 1028 C CA . ALA A 1 143 ? 4.305 5.016 15.578 1 92.62 143 ALA A CA 1
ATOM 1029 C C . ALA A 1 143 ? 5.086 3.756 15.938 1 92.62 143 ALA A C 1
ATOM 1031 O O . ALA A 1 143 ? 5.266 2.869 15.094 1 92.62 143 ALA A O 1
ATOM 1032 N N . GLY A 1 144 ? 5.512 3.625 17.141 1 90.38 144 GLY A N 1
ATOM 1033 C CA . GLY A 1 144 ? 6.309 2.484 17.562 1 90.38 144 GLY A CA 1
ATOM 1034 C C . GLY A 1 144 ? 5.504 1.431 18.297 1 90.38 144 GLY A C 1
ATOM 1035 O O . GLY A 1 144 ? 6.059 0.44 18.766 1 90.38 144 GLY A O 1
ATOM 1036 N N . SER A 1 145 ? 4.199 1.625 18.391 1 94.44 145 SER A N 1
ATOM 1037 C CA . SER A 1 145 ? 3.342 0.718 19.141 1 94.44 145 SER A CA 1
ATOM 1038 C C . SER A 1 145 ? 3.086 -0.571 18.375 1 94.44 145 SER A C 1
ATOM 1040 O O . SER A 1 145 ? 2.857 -0.54 17.156 1 94.44 145 SER A O 1
ATOM 1042 N N . PRO A 1 146 ? 3.146 -1.723 18.984 1 95 146 PRO A N 1
ATOM 1043 C CA . PRO A 1 146 ? 2.789 -2.988 18.344 1 95 146 PRO A CA 1
ATOM 1044 C C . PRO A 1 146 ? 1.281 -3.213 18.281 1 95 146 PRO A C 1
ATOM 1046 O O . PRO A 1 146 ? 0.824 -4.191 17.672 1 95 146 PRO A O 1
ATOM 1049 N N . GLU A 1 147 ? 0.519 -2.312 18.938 1 96.06 147 GLU A N 1
ATOM 1050 C CA . GLU A 1 147 ? -0.93 -2.486 18.969 1 96.06 147 GLU A CA 1
ATOM 1051 C C . GLU A 1 147 ? -1.528 -2.438 17.578 1 96.06 147 GLU A C 1
ATOM 1053 O O . GLU A 1 147 ? -1.132 -1.608 16.75 1 96.06 147 GLU A O 1
ATOM 1058 N N . GLN A 1 148 ? -2.408 -3.334 17.312 1 96.5 148 GLN A N 1
ATOM 1059 C CA . GLN A 1 148 ? -3.098 -3.32 16.031 1 96.5 148 GLN A CA 1
ATOM 1060 C C . GLN A 1 148 ? -4.016 -2.107 15.906 1 96.5 148 GLN A C 1
ATOM 1062 O O . GLN A 1 148 ? -4.836 -1.851 16.797 1 96.5 148 GLN A O 1
ATOM 1067 N N . MET A 1 149 ? -3.869 -1.397 14.867 1 98.06 149 MET A N 1
ATOM 1068 C CA . MET A 1 149 ? -4.684 -0.228 14.555 1 98.06 149 MET A CA 1
ATOM 1069 C C . MET A 1 149 ? -5.398 -0.406 13.219 1 98.06 149 MET A C 1
ATOM 1071 O O . MET A 1 149 ? -5.098 -1.336 12.469 1 98.06 149 MET A O 1
ATOM 1075 N N . ILE A 1 150 ? -6.402 0.442 12.992 1 98.69 150 ILE A N 1
ATOM 1076 C CA . ILE A 1 150 ? -7.145 0.483 11.734 1 98.69 150 ILE A CA 1
ATOM 1077 C C . ILE A 1 150 ? -6.855 1.793 11.008 1 98.69 150 ILE A C 1
ATOM 1079 O O . ILE A 1 150 ? -6.922 2.871 11.602 1 98.69 150 ILE A O 1
ATOM 1083 N N . GLN A 1 151 ? -6.484 1.719 9.773 1 98.62 151 GLN A N 1
ATOM 1084 C CA . GLN A 1 151 ? -6.344 2.889 8.914 1 98.62 151 GLN A CA 1
ATOM 1085 C C . GLN A 1 151 ? -7.09 2.697 7.594 1 98.62 151 GLN A C 1
ATOM 1087 O O . GLN A 1 151 ? -7.102 1.598 7.035 1 98.62 151 GLN A O 1
ATOM 1092 N N . THR A 1 152 ? -7.734 3.752 7.148 1 98.81 152 THR A N 1
ATOM 1093 C CA . THR A 1 152 ? -8.508 3.73 5.91 1 98.81 152 THR A CA 1
ATOM 1094 C C . THR A 1 152 ? -8.094 4.875 4.992 1 98.81 152 THR A C 1
ATOM 1096 O O . THR A 1 152 ? -7.539 5.879 5.453 1 98.81 152 THR A O 1
ATOM 1099 N N . ALA A 1 153 ? -8.289 4.711 3.75 1 98.56 153 ALA A N 1
ATOM 1100 C CA . ALA A 1 153 ? -8.031 5.742 2.746 1 98.56 153 ALA A CA 1
ATOM 1101 C C . ALA A 1 153 ? -9.031 5.645 1.596 1 98.56 153 ALA A C 1
ATOM 1103 O O . ALA A 1 153 ? -9.422 4.543 1.194 1 98.56 153 ALA A O 1
ATOM 1104 N N . VAL A 1 154 ? -9.508 6.801 1.109 1 98.62 154 VAL A N 1
ATOM 1105 C CA . VAL A 1 154 ? -10.5 6.848 0.041 1 98.62 154 VAL A CA 1
ATOM 1106 C C . VAL A 1 154 ? -10.211 8.023 -0.887 1 98.62 154 VAL A C 1
ATOM 1108 O O . VAL A 1 154 ? -9.938 9.133 -0.424 1 98.62 154 VAL A O 1
ATOM 1111 N N . GLY A 1 155 ? -10.266 7.785 -2.146 1 97.94 155 GLY A N 1
ATOM 1112 C CA . GLY A 1 155 ? -10.156 8.859 -3.121 1 97.94 155 GLY A CA 1
ATOM 1113 C C . GLY A 1 155 ? -9.453 8.438 -4.398 1 97.94 155 GLY A C 1
ATOM 1114 O O . GLY A 1 155 ? -9.438 7.25 -4.738 1 97.94 155 GLY A O 1
ATOM 1115 N N . GLY A 1 156 ? -9.008 9.477 -5.141 1 96.44 156 GLY A N 1
ATOM 1116 C CA . GLY A 1 156 ? -8.289 9.242 -6.387 1 96.44 156 GLY A CA 1
ATOM 1117 C C . GLY A 1 156 ? -8.953 9.891 -7.586 1 96.44 156 GLY A C 1
ATOM 1118 O O . GLY A 1 156 ? -10.156 10.148 -7.574 1 96.44 156 GLY A O 1
ATOM 1119 N N . ASN A 1 157 ? -8.172 10.125 -8.625 1 96.44 157 ASN A N 1
ATOM 1120 C CA . ASN A 1 157 ? -8.641 10.734 -9.859 1 96.44 157 ASN A CA 1
ATOM 1121 C C . ASN A 1 157 ? -9.594 9.812 -10.617 1 96.44 157 ASN A C 1
ATOM 1123 O O . ASN A 1 157 ? -9.156 8.883 -11.297 1 96.44 157 ASN A O 1
ATOM 1127 N N . ARG A 1 158 ? -10.891 10.117 -10.539 1 96.25 158 ARG A N 1
ATOM 1128 C CA . ARG A 1 158 ? -11.93 9.266 -11.117 1 96.25 158 ARG A CA 1
ATOM 1129 C C . ARG A 1 158 ? -11.781 9.18 -12.633 1 96.25 158 ARG A C 1
ATOM 1131 O O . ARG A 1 158 ? -11.953 8.109 -13.219 1 96.25 158 ARG A O 1
ATOM 1138 N N . ALA A 1 159 ? -11.414 10.227 -13.312 1 95.62 159 ALA A N 1
ATOM 1139 C CA . ALA A 1 159 ? -11.305 10.273 -14.766 1 95.62 159 ALA A CA 1
ATOM 1140 C C . ALA A 1 159 ? -10.188 9.359 -15.266 1 95.62 159 ALA A C 1
ATOM 1142 O O . ALA A 1 159 ? -10.227 8.891 -16.406 1 95.62 159 ALA A O 1
ATOM 1143 N N . GLU A 1 160 ? -9.25 9.031 -14.367 1 95.38 160 GLU A N 1
ATOM 1144 C CA . GLU A 1 160 ? -8.117 8.18 -14.742 1 95.38 160 GLU A CA 1
ATOM 1145 C C . GLU A 1 160 ? -8.25 6.789 -14.125 1 95.38 160 GLU A C 1
ATOM 1147 O O . GLU A 1 160 ? -7.266 6.047 -14.047 1 95.38 160 GLU A O 1
ATOM 1152 N N . ASN A 1 161 ? -9.414 6.469 -13.648 1 95.81 161 ASN A N 1
ATOM 1153 C CA . ASN A 1 161 ? -9.703 5.168 -13.047 1 95.81 161 ASN A CA 1
ATOM 1154 C C . ASN A 1 161 ? -8.797 4.887 -11.859 1 95.81 161 ASN A C 1
ATOM 1156 O O . ASN A 1 161 ? -8.32 3.76 -11.688 1 95.81 161 ASN A O 1
ATOM 1160 N N . ARG A 1 162 ? -8.586 5.961 -11.008 1 96.56 162 ARG A N 1
ATOM 1161 C CA . ARG A 1 162 ? -7.648 5.82 -9.898 1 96.56 162 ARG A CA 1
ATOM 1162 C C . ARG A 1 162 ? -8.383 5.852 -8.562 1 96.56 162 ARG A C 1
ATOM 1164 O O . ARG A 1 162 ? -7.754 5.992 -7.508 1 96.56 162 ARG A O 1
ATOM 1171 N N . TYR A 1 163 ? -9.711 5.77 -8.594 1 97.94 163 TYR A N 1
ATOM 1172 C CA . TYR A 1 163 ? -10.453 5.746 -7.344 1 97.94 163 TYR A CA 1
ATOM 1173 C C . TYR A 1 163 ? -10.102 4.508 -6.527 1 97.94 163 TYR A C 1
ATOM 1175 O O . TYR A 1 163 ? -10.094 3.393 -7.051 1 97.94 163 TYR A O 1
ATOM 1183 N N . ILE A 1 164 ? -9.867 4.664 -5.18 1 98.44 164 ILE A N 1
ATOM 1184 C CA . ILE A 1 164 ? -9.43 3.6 -4.285 1 98.44 164 ILE A CA 1
ATOM 1185 C C . ILE A 1 164 ? -10.18 3.699 -2.957 1 98.44 164 ILE A C 1
ATOM 1187 O O . ILE A 1 164 ? -10.383 4.797 -2.438 1 98.44 164 ILE A O 1
ATOM 1191 N N . GLU A 1 165 ? -10.609 2.604 -2.391 1 98.75 165 GLU A N 1
ATOM 1192 C CA . GLU A 1 165 ? -11.023 2.436 -0.999 1 98.75 165 GLU A CA 1
ATOM 1193 C C . GLU A 1 165 ? -10.148 1.403 -0.289 1 98.75 165 GLU A C 1
ATOM 1195 O O . GLU A 1 165 ? -9.969 0.29 -0.784 1 98.75 165 GLU A O 1
ATOM 1200 N N . LEU A 1 166 ? -9.625 1.782 0.797 1 98.81 166 LEU A N 1
ATOM 1201 C CA . LEU A 1 166 ? -8.656 0.947 1.496 1 98.81 166 LEU A CA 1
ATOM 1202 C C . LEU A 1 166 ? -9 0.833 2.977 1 98.81 166 LEU A C 1
ATOM 1204 O O . LEU A 1 166 ? -9.344 1.83 3.617 1 98.81 166 LEU A O 1
ATOM 1208 N N . VAL A 1 167 ? -8.961 -0.339 3.516 1 98.81 167 VAL A N 1
ATOM 1209 C CA . VAL A 1 167 ? -8.969 -0.628 4.945 1 98.81 167 VAL A CA 1
ATOM 1210 C C . VAL A 1 167 ? -7.781 -1.523 5.297 1 98.81 167 VAL A C 1
ATOM 1212 O O . VAL A 1 167 ? -7.59 -2.58 4.688 1 98.81 167 VAL A O 1
ATOM 1215 N N . VAL A 1 168 ? -6.977 -1.146 6.207 1 98.81 168 VAL A N 1
ATOM 1216 C CA . VAL A 1 168 ? -5.832 -1.958 6.602 1 98.81 168 VAL A CA 1
ATOM 1217 C C . VAL A 1 168 ? -5.707 -1.973 8.125 1 98.81 168 VAL A C 1
ATOM 1219 O O . VAL A 1 168 ? -5.969 -0.965 8.781 1 98.81 168 VAL A O 1
ATOM 1222 N N . LYS A 1 169 ? -5.391 -3.119 8.727 1 98.56 169 LYS A N 1
ATOM 1223 C CA . LYS A 1 169 ? -5.176 -3.34 10.148 1 98.56 169 LYS A CA 1
ATOM 1224 C C . LYS A 1 169 ? -3.77 -3.867 10.422 1 98.56 169 LYS A C 1
ATOM 1226 O O . LYS A 1 169 ? -3.268 -4.719 9.688 1 98.56 169 LYS A O 1
ATOM 1231 N N . GLY A 1 170 ? -3.143 -3.418 11.398 1 98.5 170 GLY A N 1
ATOM 1232 C CA . GLY A 1 170 ? -1.807 -3.803 11.82 1 98.5 170 GLY A CA 1
ATOM 1233 C C . GLY A 1 170 ? -1.136 -2.762 12.695 1 98.5 170 GLY A C 1
ATOM 1234 O O . GLY A 1 170 ? -1.764 -1.778 13.094 1 98.5 170 GLY A O 1
ATOM 1235 N N . ALA A 1 171 ? 0.092 -3.066 13.102 1 97.19 171 ALA A N 1
ATOM 1236 C CA . ALA A 1 171 ? 0.855 -2.051 13.82 1 97.19 171 ALA A CA 1
ATOM 1237 C C . ALA A 1 171 ? 1.05 -0.802 12.969 1 97.19 171 ALA A C 1
ATOM 1239 O O . ALA A 1 171 ? 1.296 -0.898 11.758 1 97.19 171 ALA A O 1
ATOM 1240 N N . THR A 1 172 ? 0.906 0.337 13.555 1 95.94 172 THR A N 1
ATOM 1241 C CA . THR A 1 172 ? 0.898 1.612 12.852 1 95.94 172 THR A CA 1
ATOM 1242 C C . THR A 1 172 ? 2.115 1.734 11.938 1 95.94 172 THR A C 1
ATOM 1244 O O . THR A 1 172 ? 1.985 2.082 10.766 1 95.94 172 THR A O 1
ATOM 1247 N N . ALA A 1 173 ? 3.297 1.373 12.375 1 92.69 173 ALA A N 1
ATOM 1248 C CA . ALA A 1 173 ? 4.543 1.512 11.625 1 92.69 173 ALA A CA 1
ATOM 1249 C C . ALA A 1 173 ? 4.527 0.645 10.367 1 92.69 173 ALA A C 1
ATOM 1251 O O . ALA A 1 173 ? 5.23 0.937 9.398 1 92.69 173 ALA A O 1
ATOM 1252 N N . LYS A 1 174 ? 3.711 -0.395 10.367 1 95 174 LYS A N 1
ATOM 1253 C CA . LYS A 1 174 ? 3.711 -1.353 9.266 1 95 174 LYS A CA 1
ATOM 1254 C C . LYS A 1 174 ? 2.605 -1.036 8.258 1 95 174 LYS A C 1
ATOM 1256 O O . LYS A 1 174 ? 2.699 -1.409 7.09 1 95 174 LYS A O 1
ATOM 1261 N N . ILE A 1 175 ? 1.573 -0.301 8.672 1 96.69 175 ILE A N 1
ATOM 1262 C CA . ILE A 1 175 ? 0.453 -0.118 7.754 1 96.69 175 ILE A CA 1
ATOM 1263 C C . ILE A 1 175 ? 0.455 1.312 7.219 1 96.69 175 ILE A C 1
ATOM 1265 O O . ILE A 1 175 ? -0.122 1.585 6.164 1 96.69 175 ILE A O 1
ATOM 1269 N N . SER A 1 176 ? 1.181 2.27 7.828 1 93.56 176 SER A N 1
ATOM 1270 C CA . SER A 1 176 ? 1.271 3.641 7.336 1 93.56 176 SER A CA 1
ATOM 1271 C C . SER A 1 176 ? 1.872 3.688 5.938 1 93.56 176 SER A C 1
ATOM 1273 O O . SER A 1 176 ? 1.365 4.395 5.062 1 93.56 176 SER A O 1
ATOM 1275 N N . PRO A 1 177 ? 2.965 2.926 5.664 1 91.44 177 PRO A N 1
ATOM 1276 C CA . PRO A 1 177 ? 3.533 2.938 4.312 1 91.44 177 PRO A CA 1
ATOM 1277 C C . PRO A 1 177 ? 2.557 2.426 3.256 1 91.44 177 PRO A C 1
ATOM 1279 O O . PRO A 1 177 ? 2.656 2.799 2.086 1 91.44 177 PRO A O 1
ATOM 1282 N N . ILE A 1 178 ? 1.622 1.582 3.625 1 95.25 178 ILE A N 1
ATOM 1283 C CA . ILE A 1 178 ? 0.621 1.063 2.697 1 95.25 178 ILE A CA 1
ATOM 1284 C C . ILE A 1 178 ? -0.312 2.191 2.264 1 95.25 178 ILE A C 1
ATOM 1286 O O . ILE A 1 178 ? -0.684 2.279 1.091 1 95.25 178 ILE A O 1
ATOM 1290 N N . LEU A 1 179 ? -0.668 3.094 3.221 1 95.62 179 LEU A N 1
ATOM 1291 C CA . LEU A 1 179 ? -1.475 4.258 2.873 1 95.62 179 LEU A CA 1
ATOM 1292 C C . LEU A 1 179 ? -0.741 5.148 1.877 1 95.62 179 LEU A C 1
ATOM 1294 O O . LEU A 1 179 ? -1.362 5.738 0.99 1 95.62 179 LEU A O 1
ATOM 1298 N N . ARG A 1 180 ? 0.495 5.273 2.082 1 91 180 ARG A N 1
ATOM 1299 C CA . ARG A 1 180 ? 1.277 6.094 1.162 1 91 180 ARG A CA 1
ATOM 1300 C C . ARG A 1 180 ? 1.279 5.492 -0.24 1 91 180 ARG A C 1
ATOM 1302 O O . ARG A 1 180 ? 1.234 6.223 -1.232 1 91 180 ARG A O 1
ATOM 1309 N N . ALA A 1 181 ? 1.434 4.172 -0.332 1 92.06 181 ALA A N 1
ATOM 1310 C CA . ALA A 1 181 ? 1.331 3.51 -1.629 1 92.06 181 ALA A CA 1
ATOM 1311 C C . ALA A 1 181 ? -0.026 3.775 -2.275 1 92.06 181 ALA A C 1
ATOM 1313 O O . ALA A 1 181 ? -0.114 3.975 -3.488 1 92.06 181 ALA A O 1
ATOM 1314 N N . ALA A 1 182 ? -1.078 3.758 -1.469 1 95.81 182 ALA A N 1
ATOM 1315 C CA . ALA A 1 182 ? -2.412 4.066 -1.975 1 95.81 182 ALA A CA 1
ATOM 1316 C C . ALA A 1 182 ? -2.484 5.5 -2.492 1 95.81 182 ALA A C 1
ATOM 1318 O O . ALA A 1 182 ? -3.102 5.766 -3.525 1 95.81 182 ALA A O 1
ATOM 1319 N N . SER A 1 183 ? -1.873 6.402 -1.726 1 92.75 183 SER A N 1
ATOM 1320 C CA . SER A 1 183 ? -1.825 7.801 -2.146 1 92.75 183 SER A CA 1
ATOM 1321 C C . SER A 1 183 ? -1.141 7.945 -3.502 1 92.75 183 SER A C 1
ATOM 1323 O O . SER A 1 183 ? -1.658 8.617 -4.395 1 92.75 183 SER A O 1
ATOM 1325 N N . ASP A 1 184 ? -0.06 7.301 -3.668 1 90.69 184 ASP A N 1
ATOM 1326 C CA . ASP A 1 184 ? 0.675 7.344 -4.926 1 90.69 184 ASP A CA 1
ATOM 1327 C C . ASP A 1 184 ? -0.18 6.824 -6.082 1 90.69 184 ASP A C 1
ATOM 1329 O O . ASP A 1 184 ? -0.257 7.453 -7.137 1 90.69 184 ASP A O 1
ATOM 1333 N N . GLN A 1 185 ? -0.875 5.699 -5.891 1 93.19 185 GLN A N 1
ATOM 1334 C CA . GLN A 1 185 ? -1.665 5.047 -6.93 1 93.19 185 GLN A CA 1
ATOM 1335 C C . GLN A 1 185 ? -2.93 5.844 -7.242 1 93.19 185 GLN A C 1
ATOM 1337 O O . GLN A 1 185 ? -3.463 5.762 -8.352 1 93.19 185 GLN A O 1
ATOM 1342 N N . SER A 1 186 ? -3.4 6.648 -6.289 1 94.94 186 SER A N 1
ATOM 1343 C CA . SER A 1 186 ? -4.633 7.41 -6.449 1 94.94 186 SER A CA 1
ATOM 1344 C C . SER A 1 186 ? -4.387 8.703 -7.223 1 94.94 186 SER A C 1
ATOM 1346 O O . SER A 1 186 ? -5.332 9.383 -7.625 1 94.94 186 SER A O 1
ATOM 1348 N N . GLY A 1 187 ? -3.111 9.07 -7.383 1 91.31 187 GLY A N 1
ATOM 1349 C CA . GLY A 1 187 ? -2.779 10.305 -8.07 1 91.31 187 GLY A CA 1
ATOM 1350 C C . GLY A 1 187 ? -1.933 11.242 -7.23 1 91.31 187 GLY A C 1
ATOM 1351 O O . GLY A 1 187 ? -1.599 12.344 -7.668 1 91.31 187 GLY A O 1
ATOM 1352 N N . GLY A 1 188 ? -1.646 10.852 -5.945 1 87.5 188 GLY A N 1
ATOM 1353 C CA . GLY A 1 188 ? -0.649 11.609 -5.203 1 87.5 188 GLY A CA 1
ATOM 1354 C C . GLY A 1 188 ? -1.183 12.18 -3.9 1 87.5 188 GLY A C 1
ATOM 1355 O O . GLY A 1 188 ? -0.422 12.719 -3.098 1 87.5 188 GLY A O 1
ATOM 1356 N N . PHE A 1 189 ? -2.459 12.172 -3.73 1 88.81 189 PHE A N 1
ATOM 1357 C CA . PHE A 1 189 ? -3.1 12.719 -2.537 1 88.81 189 PHE A CA 1
ATOM 1358 C C . PHE A 1 189 ? -4.418 12 -2.26 1 88.81 189 PHE A C 1
ATOM 1360 O O . PHE A 1 189 ? -5.191 11.727 -3.182 1 88.81 189 PHE A O 1
ATOM 1367 N N . ILE A 1 190 ? -4.676 11.547 -1.005 1 94.5 190 ILE A N 1
ATOM 1368 C CA . ILE A 1 190 ? -5.84 10.711 -0.722 1 94.5 190 ILE A CA 1
ATOM 1369 C C . ILE A 1 190 ? -6.352 11 0.688 1 94.5 190 ILE A C 1
ATOM 1371 O O . ILE A 1 190 ? -5.57 11.336 1.582 1 94.5 190 ILE A O 1
ATOM 1375 N N . ALA A 1 191 ? -7.688 10.938 0.899 1 97.31 191 ALA A N 1
ATOM 1376 C CA . ALA A 1 191 ? -8.297 11.141 2.211 1 97.31 191 ALA A CA 1
ATOM 1377 C C . ALA A 1 191 ? -8.102 9.914 3.102 1 97.31 191 ALA A C 1
ATOM 1379 O O . ALA A 1 191 ? -8.07 8.781 2.615 1 97.31 191 ALA A O 1
ATOM 1380 N N . SER A 1 192 ? -7.984 10.117 4.395 1 98.12 192 SER A N 1
ATOM 1381 C CA . SER A 1 192 ? -7.758 8.992 5.297 1 98.12 192 SER A CA 1
ATOM 1382 C C . SER A 1 192 ? -8.406 9.234 6.656 1 98.12 192 SER A C 1
ATOM 1384 O O . SER A 1 192 ? -8.75 10.367 6.992 1 98.12 192 SER A O 1
ATOM 1386 N N . CYS A 1 193 ? -8.695 8.242 7.344 1 98.62 193 CYS A N 1
ATOM 1387 C CA . CYS A 1 193 ? -9.07 8.203 8.75 1 98.62 193 CYS A CA 1
ATOM 1388 C C . CYS A 1 193 ? -8.32 7.098 9.484 1 98.62 193 CYS A C 1
ATOM 1390 O O . CYS A 1 193 ? -8.336 5.941 9.062 1 98.62 193 CYS A O 1
ATOM 1392 N N . ARG A 1 194 ? -7.703 7.469 10.602 1 97.81 194 ARG A N 1
ATOM 1393 C CA . ARG A 1 194 ? -6.727 6.508 11.102 1 97.81 194 ARG A CA 1
ATOM 1394 C C . ARG A 1 194 ? -6.777 6.414 12.625 1 97.81 194 ARG A C 1
ATOM 1396 O O . ARG A 1 194 ? -7.191 7.359 13.297 1 97.81 194 ARG A O 1
ATOM 1403 N N . ASN A 1 195 ? -6.383 5.297 13.156 1 98 195 ASN A N 1
ATOM 1404 C CA . ASN A 1 195 ? -5.98 5.039 14.539 1 98 195 ASN A CA 1
ATOM 1405 C C . ASN A 1 195 ? -7.074 5.441 15.523 1 98 195 ASN A C 1
ATOM 1407 O O . ASN A 1 195 ? -6.898 6.387 16.297 1 98 195 ASN A O 1
ATOM 1411 N N . PRO A 1 196 ? -8.188 4.711 15.523 1 98.81 196 PRO A N 1
ATOM 1412 C CA . PRO A 1 196 ? -9.164 4.965 16.594 1 98.81 196 PRO A CA 1
ATOM 1413 C C . PRO A 1 196 ? -8.586 4.719 17.984 1 98.81 196 PRO A C 1
ATOM 1415 O O . PRO A 1 196 ? -8.023 3.652 18.25 1 98.81 196 PRO A O 1
ATOM 1418 N N . LEU A 1 197 ? -8.688 5.723 18.812 1 98.75 197 LEU A N 1
ATOM 1419 C CA . LEU A 1 197 ? -8.172 5.695 20.172 1 98.75 197 LEU A CA 1
ATOM 1420 C C . LEU A 1 197 ? -9.211 6.223 21.156 1 98.75 197 LEU A C 1
ATOM 1422 O O . LEU A 1 197 ? -10.094 6.996 20.781 1 98.75 197 LEU A O 1
ATOM 1426 N N . ARG A 1 198 ? -9.102 5.816 22.312 1 98.75 198 ARG A N 1
ATOM 1427 C CA . ARG A 1 198 ? -10 6.312 23.359 1 98.75 198 ARG A CA 1
ATOM 1428 C C . ARG A 1 198 ? -9.672 7.762 23.719 1 98.75 198 ARG A C 1
ATOM 1430 O O . ARG A 1 198 ? -8.508 8.164 23.703 1 98.75 198 ARG A O 1
ATOM 1437 N N . ALA A 1 199 ? -10.688 8.492 24.125 1 98.69 199 ALA A N 1
ATOM 1438 C CA . ALA A 1 199 ? -10.531 9.891 24.5 1 98.69 199 ALA A CA 1
ATOM 1439 C C . ALA A 1 199 ? -9.508 10.047 25.625 1 98.69 199 ALA A C 1
ATOM 1441 O O . ALA A 1 199 ? -8.773 11.039 25.672 1 98.69 199 ALA A O 1
ATOM 1442 N N . SER A 1 200 ? -9.453 9.102 26.531 1 98.69 200 SER A N 1
ATOM 1443 C CA . SER A 1 200 ? -8.484 9.141 27.625 1 98.69 200 SER A CA 1
ATOM 1444 C C . SER A 1 200 ? -7.055 9.156 27.094 1 98.69 200 SER A C 1
ATOM 1446 O O . SER A 1 200 ? -6.199 9.875 27.609 1 98.69 200 SER A O 1
ATOM 1448 N N . TYR A 1 201 ? -6.762 8.383 26.078 1 98.5 201 TYR A N 1
ATOM 1449 C CA . TYR A 1 201 ? -5.441 8.352 25.453 1 98.5 201 TYR A CA 1
ATOM 1450 C C . TYR A 1 201 ? -5.141 9.672 24.766 1 98.5 201 TYR A C 1
ATOM 1452 O O . TYR A 1 201 ? -4.062 10.242 24.938 1 98.5 201 TYR A O 1
ATOM 1460 N N . VAL A 1 202 ? -6.113 10.18 23.984 1 98.5 202 VAL A N 1
ATOM 1461 C CA . VAL A 1 202 ? -5.938 11.414 23.219 1 98.5 202 VAL A CA 1
ATOM 1462 C C . VAL A 1 202 ? -5.664 12.578 24.172 1 98.5 202 VAL A C 1
ATOM 1464 O O . VAL A 1 202 ? -4.809 13.422 23.906 1 98.5 202 VAL A O 1
ATOM 1467 N N . ARG A 1 203 ? -6.328 12.578 25.281 1 98.25 203 ARG A N 1
ATOM 1468 C CA . ARG A 1 203 ? -6.215 13.625 26.297 1 98.25 203 ARG A CA 1
ATOM 1469 C C . ARG A 1 203 ? -4.77 13.797 26.75 1 98.25 203 ARG A C 1
ATOM 1471 O O . ARG A 1 203 ? -4.324 14.914 27 1 98.25 203 ARG A O 1
ATOM 1478 N N . THR A 1 204 ? -4.012 12.734 26.797 1 97.75 204 THR A N 1
ATOM 1479 C CA . THR A 1 204 ? -2.68 12.789 27.375 1 97.75 204 THR A CA 1
ATOM 1480 C C . THR A 1 204 ? -1.609 12.758 26.281 1 97.75 204 THR A C 1
ATOM 1482 O O . THR A 1 204 ? -0.434 13.016 26.562 1 97.75 204 THR A O 1
ATOM 1485 N N . HIS A 1 205 ? -1.985 12.562 25.031 1 98.12 205 HIS A N 1
ATOM 1486 C CA . HIS A 1 205 ? -0.949 12.312 24.031 1 98.12 205 HIS A CA 1
ATOM 1487 C C . HIS A 1 205 ? -1.026 13.328 22.891 1 98.12 205 HIS A C 1
ATOM 1489 O O . HIS A 1 205 ? -0.05 13.523 22.156 1 98.12 205 HIS A O 1
ATOM 1495 N N . ALA A 1 206 ? -2.166 13.938 22.641 1 98.38 206 ALA A N 1
ATOM 1496 C CA . ALA A 1 206 ? -2.326 14.883 21.531 1 98.38 206 ALA A CA 1
ATOM 1497 C C . ALA A 1 206 ? -1.936 16.297 21.953 1 98.38 206 ALA A C 1
ATOM 1499 O O . ALA A 1 206 ? -1.747 16.562 23.141 1 98.38 206 ALA A O 1
ATOM 1500 N N . ALA A 1 207 ? -1.674 17.156 21.047 1 98.12 207 ALA A N 1
ATOM 1501 C CA . ALA A 1 207 ? -1.555 18.578 21.312 1 98.12 207 ALA A CA 1
ATOM 1502 C C . ALA A 1 207 ? -2.93 19.234 21.422 1 98.12 207 ALA A C 1
ATOM 1504 O O . ALA A 1 207 ? -3.553 19.562 20.422 1 98.12 207 ALA A O 1
ATOM 1505 N N . LEU A 1 208 ? -3.387 19.422 22.656 1 98.25 208 LEU A N 1
ATOM 1506 C CA . LEU A 1 208 ? -4.73 19.922 22.906 1 98.25 208 LEU A CA 1
ATOM 1507 C C . LEU A 1 208 ? -4.832 21.406 22.547 1 98.25 208 LEU A C 1
ATOM 1509 O O . LEU A 1 208 ? -3.877 22.156 22.734 1 98.25 208 LEU A O 1
ATOM 1513 N N . GLY A 1 209 ? -5.938 21.75 21.953 1 98.06 209 GLY A N 1
ATOM 1514 C CA . GLY A 1 209 ? -6.203 23.141 21.641 1 98.06 209 GLY A CA 1
ATOM 1515 C C . GLY A 1 209 ? -5.617 23.594 20.312 1 98.06 209 GLY A C 1
ATOM 1516 O O . GLY A 1 209 ? -5.637 24.781 20 1 98.06 209 GLY A O 1
ATOM 1517 N N . GLY A 1 210 ? -5.055 22.688 19.594 1 98.12 210 GLY A N 1
ATOM 1518 C CA . GLY A 1 210 ? -4.348 23.031 18.375 1 98.12 210 GLY A CA 1
ATOM 1519 C C . GLY A 1 210 ? -5.242 23.688 17.344 1 98.12 210 GLY A C 1
ATOM 1520 O O . GLY A 1 210 ? -4.82 24.625 16.656 1 98.12 210 GLY A O 1
ATOM 1521 N N . ILE A 1 211 ? -6.434 23.203 17.125 1 98.56 211 ILE A N 1
ATOM 1522 C CA . ILE A 1 211 ? -7.348 23.781 16.141 1 98.56 211 ILE A CA 1
ATOM 1523 C C . ILE A 1 211 ? -7.738 25.203 16.578 1 98.56 211 ILE A C 1
ATOM 1525 O O . ILE A 1 211 ? -7.77 26.125 15.75 1 98.56 211 ILE A O 1
ATOM 1529 N N . SER A 1 212 ? -8.016 25.359 17.844 1 98.38 212 SER A N 1
ATOM 1530 C CA . SER A 1 212 ? -8.336 26.672 18.391 1 98.38 212 SER A CA 1
ATOM 1531 C C . SER A 1 212 ? -7.191 27.656 18.156 1 98.38 212 SER A C 1
ATOM 1533 O O . SER A 1 212 ? -7.422 28.844 17.906 1 98.38 212 SER A O 1
ATOM 1535 N N . MET A 1 213 ? -5.977 27.172 18.266 1 98.38 213 MET A N 1
ATOM 1536 C CA . MET A 1 213 ? -4.816 28.016 18 1 98.38 213 MET A CA 1
ATOM 1537 C C . MET A 1 213 ? -4.832 28.516 16.562 1 98.38 213 MET A C 1
ATOM 1539 O O . MET A 1 213 ? -4.566 29.703 16.312 1 98.38 213 MET A O 1
ATOM 1543 N N . ALA A 1 214 ? -5.129 27.656 15.641 1 98.62 214 ALA A N 1
ATOM 1544 C CA . ALA A 1 214 ? -5.203 28.031 14.234 1 98.62 214 ALA A CA 1
ATOM 1545 C C . ALA A 1 214 ? -6.328 29.047 13.992 1 98.62 214 ALA A C 1
ATOM 1547 O O . ALA A 1 214 ? -6.152 30.016 13.266 1 98.62 214 ALA A O 1
ATOM 1548 N N . LEU A 1 215 ? -7.48 28.797 14.602 1 98.62 215 LEU A N 1
ATOM 1549 C CA . LEU A 1 215 ? -8.625 29.703 14.469 1 98.62 215 LEU A CA 1
ATOM 1550 C C . LEU A 1 215 ? -8.289 31.078 15.016 1 98.62 215 LEU A C 1
ATOM 1552 O O . LEU A 1 215 ? -8.539 32.094 14.352 1 98.62 215 LEU A O 1
ATOM 1556 N N . ALA A 1 216 ? -7.684 31.109 16.172 1 98.62 216 ALA A N 1
ATOM 1557 C CA . ALA A 1 216 ? -7.32 32.375 16.797 1 98.62 216 ALA A CA 1
ATOM 1558 C C . ALA A 1 216 ? -6.324 33.156 15.93 1 98.62 216 ALA A C 1
ATOM 1560 O O . ALA A 1 216 ? -6.441 34.375 15.773 1 98.62 216 ALA A O 1
ATOM 1561 N N . LEU A 1 217 ? -5.379 32.469 15.445 1 98.75 217 LEU A N 1
ATOM 1562 C CA . LEU A 1 217 ? -4.395 33.094 14.57 1 98.75 217 LEU A CA 1
ATOM 1563 C C . LEU A 1 217 ? -5.055 33.625 13.305 1 98.75 217 LEU A C 1
ATOM 1565 O O . LEU A 1 217 ? -4.762 34.75 12.883 1 98.75 217 LEU A O 1
ATOM 1569 N N . GLY A 1 218 ? -5.883 32.812 12.68 1 98.62 218 GLY A N 1
ATOM 1570 C CA . GLY A 1 218 ? -6.605 33.25 11.5 1 98.62 218 GLY A CA 1
ATOM 1571 C C . GLY A 1 218 ? -7.441 34.5 11.742 1 98.62 218 GLY A C 1
ATOM 1572 O O . GLY A 1 218 ? -7.469 35.406 10.906 1 98.62 218 GLY A O 1
ATOM 1573 N N . GLU A 1 219 ? -8.125 34.594 12.836 1 98.5 219 GLU A N 1
ATOM 1574 C CA . GLU A 1 219 ? -8.922 35.75 13.203 1 98.5 219 GLU A CA 1
ATOM 1575 C C . GLU A 1 219 ? -8.047 37 13.352 1 98.5 219 GLU A C 1
ATOM 1577 O O . GLU A 1 219 ? -8.43 38.062 12.922 1 98.5 219 GLU A O 1
ATOM 1582 N N . ALA A 1 220 ? -6.898 36.781 13.93 1 98.69 220 ALA A N 1
ATOM 1583 C CA . ALA A 1 220 ? -5.965 37.906 14.102 1 98.69 220 ALA A CA 1
ATOM 1584 C C . ALA A 1 220 ? -5.469 38.406 12.75 1 98.69 220 ALA A C 1
ATOM 1586 O O . ALA A 1 220 ? -5.34 39.625 12.547 1 98.69 220 ALA A O 1
ATOM 1587 N N . ILE A 1 221 ? -5.188 37.531 11.875 1 98.56 221 ILE A N 1
ATOM 1588 C CA . ILE A 1 221 ? -4.711 37.875 10.547 1 98.56 221 ILE A CA 1
ATOM 1589 C C . ILE A 1 221 ? -5.793 38.656 9.797 1 98.56 221 ILE A C 1
ATOM 1591 O O . ILE A 1 221 ? -5.52 39.719 9.219 1 98.56 221 ILE A O 1
ATOM 1595 N N . ILE A 1 222 ? -6.992 38.156 9.828 1 97.94 222 ILE A N 1
ATOM 1596 C CA . ILE A 1 222 ? -8.109 38.781 9.133 1 97.94 222 ILE A CA 1
ATOM 1597 C C . ILE A 1 222 ? -8.336 40.188 9.688 1 97.94 222 ILE A C 1
ATOM 1599 O O . ILE A 1 222 ? -8.555 41.125 8.93 1 97.94 222 ILE A O 1
ATOM 1603 N N . ALA A 1 223 ? -8.227 40.312 10.938 1 98.06 223 ALA A N 1
ATOM 1604 C CA . ALA A 1 223 ? -8.43 41.594 11.586 1 98.06 223 ALA A CA 1
ATOM 1605 C C . ALA A 1 223 ? -7.352 42.594 11.18 1 98.06 223 ALA A C 1
ATOM 1607 O O . ALA A 1 223 ? -7.598 43.812 11.117 1 98.06 223 ALA A O 1
ATOM 1608 N N . ALA A 1 224 ? -6.188 42.094 10.906 1 98.19 224 ALA A N 1
ATOM 1609 C CA . ALA A 1 224 ? -5.043 42.969 10.602 1 98.19 224 ALA A CA 1
ATOM 1610 C C . ALA A 1 224 ? -5.012 43.344 9.125 1 98.19 224 ALA A C 1
ATOM 1612 O O . ALA A 1 224 ? -4.293 44.25 8.727 1 98.19 224 ALA A O 1
ATOM 1613 N N . GLU A 1 225 ? -5.75 42.688 8.32 1 96.12 225 GLU A N 1
ATOM 1614 C CA . GLU A 1 225 ? -5.668 42.812 6.871 1 96.12 225 GLU A CA 1
ATOM 1615 C C . GLU A 1 225 ? -5.867 44.25 6.438 1 96.12 225 GLU A C 1
ATOM 1617 O O . GLU A 1 225 ? -5.168 44.75 5.547 1 96.12 225 GLU A O 1
ATOM 1622 N N . LYS A 1 226 ? -6.824 44.969 7.008 1 95.88 226 LYS A N 1
ATOM 1623 C CA . LYS A 1 226 ? -7.152 46.344 6.617 1 95.88 226 LYS A CA 1
ATOM 1624 C C . LYS A 1 226 ? -6.012 47.281 6.957 1 95.88 226 LYS A C 1
ATOM 1626 O O . LYS A 1 226 ? -5.926 48.375 6.398 1 95.88 226 LYS A O 1
ATOM 1631 N N . LYS A 1 227 ? -5.16 46.875 7.859 1 97.19 227 LYS A N 1
ATOM 1632 C CA . LYS A 1 227 ? -4.086 47.75 8.328 1 97.19 227 LYS A CA 1
ATOM 1633 C C . LYS A 1 227 ? -2.822 47.562 7.492 1 97.19 227 LYS A C 1
ATOM 1635 O O . LYS A 1 227 ? -1.843 48.281 7.664 1 97.19 227 LYS A O 1
ATOM 1640 N N . GLY A 1 228 ? -2.811 46.562 6.656 1 95.56 228 GLY A N 1
ATOM 1641 C CA . GLY A 1 228 ? -1.705 46.375 5.727 1 95.56 228 GLY A CA 1
ATOM 1642 C C . GLY A 1 228 ? -0.796 45.219 6.074 1 95.56 228 GLY A C 1
ATOM 1643 O O . GLY A 1 228 ? -0.979 44.562 7.105 1 95.56 228 GLY A O 1
ATOM 1644 N N . SER A 1 229 ? 0.187 45 5.23 1 96.31 229 SER A N 1
ATOM 1645 C CA . SER A 1 229 ? 1.057 43.812 5.285 1 96.31 229 SER A CA 1
ATOM 1646 C C . SER A 1 229 ? 1.857 43.781 6.582 1 96.31 229 SER A C 1
ATOM 1648 O O . SER A 1 229 ? 2 42.719 7.207 1 96.31 229 SER A O 1
ATOM 1650 N N . ALA A 1 230 ? 2.395 44.906 6.961 1 96.75 230 ALA A N 1
ATOM 1651 C CA . ALA A 1 230 ? 3.184 44.969 8.188 1 96.75 230 ALA A CA 1
ATOM 1652 C C . ALA A 1 230 ? 2.346 44.562 9.398 1 96.75 230 ALA A C 1
ATOM 1654 O O . ALA A 1 230 ? 2.84 43.906 10.305 1 96.75 230 ALA A O 1
ATOM 1655 N N . ALA A 1 231 ? 1.128 45 9.398 1 98 231 ALA A N 1
ATOM 1656 C CA . ALA A 1 231 ? 0.218 44.656 10.492 1 98 231 ALA A CA 1
ATOM 1657 C C . ALA A 1 231 ? -0.085 43.156 10.516 1 98 231 ALA A C 1
ATOM 1659 O O . ALA A 1 231 ? -0.258 42.594 11.594 1 98 231 ALA A O 1
ATOM 1660 N N . ILE A 1 232 ? -0.245 42.594 9.375 1 98.44 232 ILE A N 1
ATOM 1661 C CA . ILE A 1 232 ? -0.491 41.156 9.273 1 98.44 232 ILE A CA 1
ATOM 1662 C C . ILE A 1 232 ? 0.688 40.375 9.859 1 98.44 232 ILE A C 1
ATOM 1664 O O . ILE A 1 232 ? 0.5 39.469 10.672 1 98.44 232 ILE A O 1
ATOM 1668 N N . ILE A 1 233 ? 1.91 40.719 9.484 1 98.38 233 ILE A N 1
ATOM 1669 C CA . ILE A 1 233 ? 3.117 40.062 9.969 1 98.38 233 ILE A CA 1
ATOM 1670 C C . ILE A 1 233 ? 3.234 40.219 11.477 1 98.38 233 ILE A C 1
ATOM 1672 O O . ILE A 1 233 ? 3.562 39.281 12.195 1 98.38 233 ILE A O 1
ATOM 1676 N N . ASP A 1 234 ? 2.926 41.438 11.93 1 98.44 234 ASP A N 1
ATOM 1677 C CA . ASP A 1 234 ? 2.938 41.688 13.367 1 98.44 234 ASP A CA 1
ATOM 1678 C C . ASP A 1 234 ? 1.916 40.812 14.094 1 98.44 234 ASP A C 1
ATOM 1680 O O . ASP A 1 234 ? 2.199 40.281 15.172 1 98.44 234 ASP A O 1
ATOM 1684 N N . ALA A 1 235 ? 0.731 40.75 13.555 1 98.69 235 ALA A N 1
ATOM 1685 C CA . ALA A 1 235 ? -0.323 39.938 14.148 1 98.69 235 ALA A CA 1
ATOM 1686 C C . ALA A 1 235 ? 0.106 38.469 14.234 1 98.69 235 ALA A C 1
ATOM 1688 O O . ALA A 1 235 ? -0.18 37.781 15.219 1 98.69 235 ALA A O 1
ATOM 1689 N N . ILE A 1 236 ? 0.74 37.969 13.156 1 98.81 236 ILE A N 1
ATOM 1690 C CA . ILE A 1 236 ? 1.222 36.594 13.133 1 98.81 236 ILE A CA 1
ATOM 1691 C C . ILE A 1 236 ? 2.246 36.406 14.242 1 98.81 236 ILE A C 1
ATOM 1693 O O . ILE A 1 236 ? 2.129 35.469 15.039 1 98.81 236 ILE A O 1
ATOM 1697 N N . CYS A 1 237 ? 3.24 37.281 14.367 1 98.69 237 CYS A N 1
ATOM 1698 C CA . CYS A 1 237 ? 4.281 37.156 15.383 1 98.69 237 CYS A CA 1
ATOM 1699 C C . CYS A 1 237 ? 3.693 37.281 16.781 1 98.69 237 CYS A C 1
ATOM 1701 O O . CYS A 1 237 ? 4.023 36.469 17.656 1 98.69 237 CYS A O 1
ATOM 1703 N N . LYS A 1 238 ? 2.85 38.156 16.953 1 98.62 238 LYS A N 1
ATOM 1704 C CA . LYS A 1 238 ? 2.26 38.375 18.281 1 98.62 238 LYS A CA 1
ATOM 1705 C C . LYS A 1 238 ? 1.421 37.188 18.719 1 98.62 238 LYS A C 1
ATOM 1707 O O . LYS A 1 238 ? 1.519 36.75 19.859 1 98.62 238 LYS A O 1
ATOM 1712 N N . THR A 1 239 ? 0.587 36.719 17.859 1 98.62 239 THR A N 1
ATOM 1713 C CA . THR A 1 239 ? -0.343 35.656 18.203 1 98.62 239 THR A CA 1
ATOM 1714 C C . THR A 1 239 ? 0.397 34.344 18.406 1 98.62 239 THR A C 1
ATOM 1716 O O . THR A 1 239 ? 0.053 33.562 19.281 1 98.62 239 THR A O 1
ATOM 1719 N N . THR A 1 240 ? 1.405 34.062 17.578 1 98.5 240 THR A N 1
ATOM 1720 C CA . THR A 1 240 ? 2.131 32.812 17.672 1 98.5 240 THR A CA 1
ATOM 1721 C C . THR A 1 240 ? 3.207 32.875 18.75 1 98.5 240 THR A C 1
ATOM 1723 O O . THR A 1 240 ? 3.666 31.828 19.234 1 98.5 240 THR A O 1
ATOM 1726 N N . GLY A 1 241 ? 3.668 34.094 19.062 1 98.31 241 GLY A N 1
ATOM 1727 C CA . GLY A 1 241 ? 4.836 34.25 19.906 1 98.31 241 GLY A CA 1
ATOM 1728 C C . GLY A 1 241 ? 6.145 34.062 19.172 1 98.31 241 GLY A C 1
ATOM 1729 O O . GLY A 1 241 ? 7.215 34.062 19.781 1 98.31 241 GLY A O 1
ATOM 1730 N N . GLY A 1 242 ? 6.062 33.938 17.859 1 98.44 242 GLY A N 1
ATOM 1731 C CA . GLY A 1 242 ? 7.25 33.719 17.031 1 98.44 242 GLY A CA 1
ATOM 1732 C C . GLY A 1 242 ? 7.875 35.031 16.578 1 98.44 242 GLY A C 1
ATOM 1733 O O . GLY A 1 242 ? 7.469 36.094 17 1 98.44 242 GLY A O 1
ATOM 1734 N N . HIS A 1 243 ? 8.93 34.906 15.797 1 98.38 243 HIS A N 1
ATOM 1735 C CA . HIS A 1 243 ? 9.633 36.062 15.234 1 98.38 243 HIS A CA 1
ATOM 1736 C C . HIS A 1 243 ? 10.148 35.75 13.836 1 98.38 243 HIS A C 1
ATOM 1738 O O . HIS A 1 243 ? 10.258 34.594 13.438 1 98.38 243 HIS A O 1
ATOM 1744 N N . ILE A 1 244 ? 10.43 36.812 13.102 1 98.44 244 ILE A N 1
ATOM 1745 C CA . ILE A 1 244 ? 11.031 36.656 11.781 1 98.44 244 ILE A CA 1
ATOM 1746 C C . ILE A 1 244 ? 12.516 36.344 11.93 1 98.44 244 ILE A C 1
ATOM 1748 O O . ILE A 1 244 ? 13.305 37.188 12.344 1 98.44 244 ILE A O 1
ATOM 1752 N N . LEU A 1 245 ? 12.844 35.156 11.539 1 98 245 LEU A N 1
ATOM 1753 C CA . LEU A 1 245 ? 14.188 34.625 11.695 1 98 245 LEU A CA 1
ATOM 1754 C C . LEU A 1 245 ? 15.125 35.188 10.641 1 98 245 LEU A C 1
ATOM 1756 O O . LEU A 1 245 ? 16.312 35.406 10.914 1 98 245 LEU A O 1
ATOM 1760 N N . ALA A 1 246 ? 14.633 35.344 9.461 1 97.75 246 ALA A N 1
ATOM 1761 C CA . ALA A 1 246 ? 15.398 35.812 8.32 1 97.75 246 ALA A CA 1
ATOM 1762 C C . ALA A 1 246 ? 14.469 36.344 7.23 1 97.75 246 ALA A C 1
ATOM 1764 O O . ALA A 1 246 ? 13.281 36.031 7.207 1 97.75 246 ALA A O 1
ATOM 1765 N N . GLU A 1 247 ? 14.977 37.188 6.465 1 97.62 247 GLU A N 1
ATOM 1766 C CA . GLU A 1 247 ? 14.305 37.719 5.285 1 97.62 247 GLU A CA 1
ATOM 1767 C C . GLU A 1 247 ? 15.281 37.875 4.121 1 97.62 247 GLU A C 1
ATOM 1769 O O . GLU A 1 247 ? 16.453 38.219 4.328 1 97.62 247 GLU A O 1
ATOM 1774 N N . GLY A 1 248 ? 14.805 37.594 2.943 1 98.12 248 GLY A N 1
ATOM 1775 C CA . GLY A 1 248 ? 15.68 37.75 1.793 1 98.12 248 GLY A CA 1
ATOM 1776 C C . GLY A 1 248 ? 15.133 37.125 0.525 1 98.12 248 GLY A C 1
ATOM 1777 O O . GLY A 1 248 ? 14.008 36.625 0.513 1 98.12 248 GLY A O 1
ATOM 1778 N N . VAL A 1 249 ? 15.969 37.25 -0.489 1 98.44 249 VAL A N 1
ATOM 1779 C CA . VAL A 1 249 ? 15.625 36.719 -1.797 1 98.44 249 VAL A CA 1
ATOM 1780 C C . VAL A 1 249 ? 16.047 35.25 -1.869 1 98.44 249 VAL A C 1
ATOM 1782 O O . VAL A 1 249 ? 17.141 34.875 -1.403 1 98.44 249 VAL A O 1
ATOM 1785 N N . ILE A 1 250 ? 15.164 34.406 -2.389 1 98.62 250 ILE A N 1
ATOM 1786 C CA . ILE A 1 250 ? 15.531 33.031 -2.635 1 98.62 250 ILE A CA 1
ATOM 1787 C C . ILE A 1 250 ? 16.594 32.969 -3.73 1 98.62 250 ILE A C 1
ATOM 1789 O O . ILE A 1 250 ? 16.359 33.375 -4.867 1 98.62 250 ILE A O 1
ATOM 1793 N N . THR A 1 251 ? 17.75 32.438 -3.416 1 98.19 251 THR A N 1
ATOM 1794 C CA . THR A 1 251 ? 18.859 32.406 -4.367 1 98.19 251 THR A CA 1
ATOM 1795 C C . THR A 1 251 ? 18.969 31.031 -5.016 1 98.19 251 THR A C 1
ATOM 1797 O O . THR A 1 251 ? 19.547 30.891 -6.098 1 98.19 251 THR A O 1
ATOM 1800 N N . SER A 1 252 ? 18.469 30.047 -4.316 1 97.69 252 SER A N 1
ATOM 1801 C CA . SER A 1 252 ? 18.484 28.703 -4.871 1 97.69 252 SER A CA 1
ATOM 1802 C C . SER A 1 252 ? 17.375 27.844 -4.281 1 97.69 252 SER A C 1
ATOM 1804 O O . SER A 1 252 ? 17.062 27.953 -3.094 1 97.69 252 SER A O 1
ATOM 1806 N N . LYS A 1 253 ? 16.766 27.031 -5.109 1 97.44 253 LYS A N 1
ATOM 1807 C CA . LYS A 1 253 ? 15.805 26.016 -4.703 1 97.44 253 LYS A CA 1
ATOM 1808 C C . LYS A 1 253 ? 16.141 24.656 -5.312 1 97.44 253 LYS A C 1
ATOM 1810 O O . LYS A 1 253 ? 15.969 24.453 -6.516 1 97.44 253 LYS A O 1
ATOM 1815 N N . ALA A 1 254 ? 16.609 23.781 -4.504 1 96.44 254 ALA A N 1
ATOM 1816 C CA . ALA A 1 254 ? 16.984 22.438 -4.926 1 96.44 254 ALA A CA 1
ATOM 1817 C C . ALA A 1 254 ? 16.125 21.391 -4.227 1 96.44 254 ALA A C 1
ATOM 1819 O O . ALA A 1 254 ? 16.641 20.594 -3.434 1 96.44 254 ALA A O 1
ATOM 1820 N N . VAL A 1 255 ? 14.844 21.438 -4.516 1 93.25 255 VAL A N 1
ATOM 1821 C CA . VAL A 1 255 ? 13.891 20.484 -3.971 1 93.25 255 VAL A CA 1
ATOM 1822 C C . VAL A 1 255 ? 13.414 19.547 -5.078 1 93.25 255 VAL A C 1
ATOM 1824 O O . VAL A 1 255 ? 12.938 20 -6.121 1 93.25 255 VAL A O 1
ATOM 1827 N N . VAL A 1 256 ? 13.492 18.266 -4.836 1 89.56 256 VAL A N 1
ATOM 1828 C CA . VAL A 1 256 ? 13.148 17.297 -5.875 1 89.56 256 VAL A CA 1
ATOM 1829 C C . VAL A 1 256 ? 12.148 16.281 -5.324 1 89.56 256 VAL A C 1
ATOM 1831 O O . VAL A 1 256 ? 12.172 15.953 -4.141 1 89.56 256 VAL A O 1
ATOM 1834 N N . TYR A 1 257 ? 11.289 15.82 -6.172 1 82.06 257 TYR A N 1
ATOM 1835 C CA . TYR A 1 257 ? 10.367 14.742 -5.844 1 82.06 257 TYR A CA 1
ATOM 1836 C C . TYR A 1 257 ? 11.07 13.391 -5.902 1 82.06 257 TYR A C 1
ATOM 1838 O O . TYR A 1 257 ? 11.609 13.008 -6.941 1 82.06 257 TYR A O 1
ATOM 1846 N N . THR A 1 258 ? 11.031 12.633 -4.809 1 82.19 258 THR A N 1
ATOM 1847 C CA . THR A 1 258 ? 11.773 11.383 -4.715 1 82.19 258 THR A CA 1
ATOM 1848 C C . THR A 1 258 ? 10.891 10.203 -5.113 1 82.19 258 THR A C 1
ATOM 1850 O O . THR A 1 258 ? 9.672 10.336 -5.234 1 82.19 258 THR A O 1
ATOM 1853 N N . LYS A 1 259 ? 11.43 9.008 -5.25 1 72.38 259 LYS A N 1
ATOM 1854 C CA . LYS A 1 259 ? 10.727 7.77 -5.59 1 72.38 259 LYS A CA 1
ATOM 1855 C C . LYS A 1 259 ? 9.805 7.332 -4.453 1 72.38 259 LYS A C 1
ATOM 1857 O O . LYS A 1 259 ? 8.82 6.625 -4.68 1 72.38 259 LYS A O 1
ATOM 1862 N N . GLU A 1 260 ? 10.125 7.84 -3.236 1 74.38 260 GLU A N 1
ATOM 1863 C CA . GLU A 1 260 ? 9.328 7.5 -2.062 1 74.38 260 GLU A CA 1
ATOM 1864 C C . GLU A 1 260 ? 8.172 8.477 -1.876 1 74.38 260 GLU A C 1
ATOM 1866 O O . GLU A 1 260 ? 7.52 8.484 -0.832 1 74.38 260 GLU A O 1
ATOM 1871 N N . ALA A 1 261 ? 8.008 9.344 -2.863 1 74.56 261 ALA A N 1
ATOM 1872 C CA . ALA A 1 261 ? 6.867 10.25 -2.914 1 74.56 261 ALA A CA 1
ATOM 1873 C C . ALA A 1 261 ? 7 11.359 -1.87 1 74.56 261 ALA A C 1
ATOM 1875 O O . ALA A 1 261 ? 6.031 11.688 -1.181 1 74.56 261 ALA A O 1
ATOM 1876 N N . PHE A 1 262 ? 8.273 11.875 -1.708 1 84.81 262 PHE A N 1
ATOM 1877 C CA . PHE A 1 262 ? 8.555 13.039 -0.87 1 84.81 262 PHE A CA 1
ATOM 1878 C C . PHE A 1 262 ? 9.18 14.156 -1.689 1 84.81 262 PHE A C 1
ATOM 1880 O O . PHE A 1 262 ? 9.883 13.898 -2.668 1 84.81 262 PHE A O 1
ATOM 1887 N N . ASP A 1 263 ? 8.898 15.359 -1.343 1 87.44 263 ASP A N 1
ATOM 1888 C CA . ASP A 1 263 ? 9.695 16.516 -1.768 1 87.44 263 ASP A CA 1
ATOM 1889 C C . ASP A 1 263 ? 10.836 16.781 -0.789 1 87.44 263 ASP A C 1
ATOM 1891 O O . ASP A 1 263 ? 10.594 17.156 0.361 1 87.44 263 ASP A O 1
ATOM 1895 N N . ILE A 1 264 ? 12.055 16.609 -1.241 1 94.38 264 ILE A N 1
ATOM 1896 C CA . ILE A 1 264 ? 13.195 16.734 -0.335 1 94.38 264 ILE A CA 1
ATOM 1897 C C . ILE A 1 264 ? 14.242 17.656 -0.955 1 94.38 264 ILE A C 1
ATOM 1899 O O . ILE A 1 264 ? 14.477 17.609 -2.166 1 94.38 264 ILE A O 1
ATOM 1903 N N . GLY A 1 265 ? 14.828 18.484 -0.155 1 96.75 265 GLY A N 1
ATOM 1904 C CA . GLY A 1 265 ? 15.93 19.312 -0.618 1 96.75 265 GLY A CA 1
ATOM 1905 C C . GLY A 1 265 ? 16.172 20.531 0.26 1 96.75 265 GLY A C 1
ATOM 1906 O O . GLY A 1 265 ? 15.922 20.484 1.467 1 96.75 265 GLY A O 1
ATOM 1907 N N . THR A 1 266 ? 16.797 21.562 -0.437 1 98.12 266 THR A N 1
ATOM 1908 C CA . THR A 1 266 ? 17.141 22.766 0.314 1 98.12 266 THR A CA 1
ATOM 1909 C C . THR A 1 266 ? 16.75 24.016 -0.458 1 98.12 266 THR A C 1
ATOM 1911 O O . THR A 1 266 ? 16.594 23.969 -1.68 1 98.12 266 THR A O 1
ATOM 1914 N N . ILE A 1 267 ? 16.516 25.016 0.261 1 98.31 267 ILE A N 1
ATOM 1915 C CA . ILE A 1 267 ? 16.25 26.344 -0.266 1 98.31 267 ILE A CA 1
ATOM 1916 C C . ILE A 1 267 ? 17.172 27.359 0.408 1 98.31 267 ILE A C 1
ATOM 1918 O O . ILE A 1 267 ? 17.234 27.438 1.638 1 98.31 267 ILE A O 1
ATOM 1922 N N . SER A 1 268 ? 17.859 28.125 -0.393 1 98.5 268 SER A N 1
ATOM 1923 C CA . SER A 1 268 ? 18.719 29.156 0.13 1 98.5 268 SER A CA 1
ATOM 1924 C C . SER A 1 268 ? 18.062 30.531 0.044 1 98.5 268 SER A C 1
ATOM 1926 O O . SER A 1 268 ? 17.531 30.906 -1.004 1 98.5 268 SER A O 1
ATOM 1928 N N . VAL A 1 269 ? 18.125 31.266 1.114 1 98.56 269 VAL A N 1
ATOM 1929 C CA . VAL A 1 269 ? 17.531 32.594 1.19 1 98.56 269 VAL A CA 1
ATOM 1930 C C . VAL A 1 269 ? 18.562 33.594 1.672 1 98.56 269 VAL A C 1
ATOM 1932 O O . VAL A 1 269 ? 19.25 33.375 2.664 1 98.56 269 VAL A O 1
ATOM 1935 N N . GLY A 1 270 ? 18.594 34.75 1.001 1 97.06 270 GLY A N 1
ATOM 1936 C CA . GLY A 1 270 ? 19.547 35.781 1.371 1 97.06 270 GLY A CA 1
ATOM 1937 C C . GLY A 1 270 ? 20.938 35.531 0.814 1 97.06 270 GLY A C 1
ATOM 1938 O O . GLY A 1 270 ? 21.141 34.625 0.027 1 97.06 270 GLY A O 1
ATOM 1939 N N . SER A 1 271 ? 21.828 36.469 1.171 1 93.88 271 SER A N 1
ATOM 1940 C CA . SER A 1 271 ? 23.203 36.375 0.689 1 93.88 271 SER A CA 1
ATOM 1941 C C . SER A 1 271 ? 24.188 36.781 1.778 1 93.88 271 SER A C 1
ATOM 1943 O O . SER A 1 271 ? 23.812 37.406 2.768 1 93.88 271 SER A O 1
ATOM 1945 N N . GLY A 1 272 ? 25.422 36.344 1.586 1 93.56 272 GLY A N 1
ATOM 1946 C CA . GLY A 1 272 ? 26.484 36.688 2.5 1 93.56 272 GLY A CA 1
ATOM 1947 C C . GLY A 1 272 ? 26.281 36.156 3.904 1 93.56 272 GLY A C 1
ATOM 1948 O O . GLY A 1 272 ? 25.906 35 4.086 1 93.56 272 GLY A O 1
ATOM 1949 N N . GLU A 1 273 ? 26.438 37 4.949 1 93.88 273 GLU A N 1
ATOM 1950 C CA . GLU A 1 273 ? 26.391 36.594 6.352 1 93.88 273 GLU A CA 1
ATOM 1951 C C . GLU A 1 273 ? 24.953 36.406 6.82 1 93.88 273 GLU A C 1
ATOM 1953 O O . GLU A 1 273 ? 24.688 35.75 7.828 1 93.88 273 GLU A O 1
ATOM 1958 N N . LYS A 1 274 ? 24.016 36.875 6.07 1 94.56 274 LYS A N 1
ATOM 1959 C CA . LYS A 1 274 ? 22.609 36.812 6.469 1 94.56 274 LYS A CA 1
ATOM 1960 C C . LYS A 1 274 ? 21.906 35.656 5.781 1 94.56 274 LYS A C 1
ATOM 1962 O O . LYS A 1 274 ? 20.719 35.406 6.02 1 94.56 274 LYS A O 1
ATOM 1967 N N . ALA A 1 275 ? 22.703 34.906 4.996 1 97.38 275 ALA A N 1
ATOM 1968 C CA . ALA A 1 275 ? 22.125 33.781 4.25 1 97.38 275 ALA A CA 1
ATOM 1969 C C . ALA A 1 275 ? 21.703 32.656 5.188 1 97.38 275 ALA A C 1
ATOM 1971 O O . ALA A 1 275 ? 22.375 32.406 6.199 1 97.38 275 ALA A O 1
ATOM 1972 N N . VAL A 1 276 ? 20.641 32.031 4.793 1 98.56 276 VAL A N 1
ATOM 1973 C CA . VAL A 1 276 ? 20.219 30.828 5.52 1 98.56 276 VAL A CA 1
ATOM 1974 C C . VAL A 1 276 ? 19.844 29.734 4.535 1 98.56 276 VAL A C 1
ATOM 1976 O O . VAL A 1 276 ? 19.516 30 3.377 1 98.56 276 VAL A O 1
ATOM 1979 N N . THR A 1 277 ? 19.938 28.5 4.98 1 98.62 277 THR A N 1
ATOM 1980 C CA . THR A 1 277 ? 19.531 27.344 4.211 1 98.62 277 THR A CA 1
ATOM 1981 C C . THR A 1 277 ? 18.391 26.609 4.906 1 98.62 277 THR A C 1
ATOM 1983 O O . THR A 1 277 ? 18.516 26.188 6.062 1 98.62 277 THR A O 1
ATOM 1986 N N . MET A 1 278 ? 17.312 26.516 4.227 1 98.69 278 MET A N 1
ATOM 1987 C CA . MET A 1 278 ? 16.172 25.766 4.738 1 98.69 278 MET A CA 1
ATOM 1988 C C . MET A 1 278 ? 16.188 24.328 4.227 1 98.69 278 MET A C 1
ATOM 1990 O O . MET A 1 278 ? 16.375 24.094 3.031 1 98.69 278 MET A O 1
ATOM 1994 N N . HIS A 1 279 ? 16.016 23.406 5.086 1 98.56 279 HIS A N 1
ATOM 1995 C CA . HIS A 1 279 ? 15.93 21.984 4.738 1 98.56 279 HIS A CA 1
ATOM 1996 C C . HIS A 1 279 ? 14.484 21.516 4.672 1 98.56 279 HIS A C 1
ATOM 1998 O O . HIS A 1 279 ? 13.703 21.766 5.594 1 98.56 279 HIS A O 1
ATOM 2004 N N . VAL A 1 280 ? 14.195 20.812 3.582 1 97.12 280 VAL A N 1
ATOM 2005 C CA . VAL A 1 280 ? 12.797 20.516 3.285 1 97.12 280 VAL A CA 1
ATOM 2006 C C . VAL A 1 280 ? 12.617 19.016 3.141 1 97.12 280 VAL A C 1
ATOM 2008 O O . VAL A 1 280 ? 13.406 18.344 2.48 1 97.12 280 VAL A O 1
ATOM 2011 N N . MET A 1 281 ? 11.664 18.469 3.812 1 95.88 281 MET A N 1
ATOM 2012 C CA . MET A 1 281 ? 10.977 17.234 3.482 1 95.88 281 MET A CA 1
ATOM 2013 C C . MET A 1 281 ? 9.461 17.422 3.492 1 95.88 281 MET A C 1
ATOM 2015 O O . MET A 1 281 ? 8.828 17.328 4.547 1 95.88 281 MET A O 1
ATOM 2019 N N . ASN A 1 282 ? 8.859 17.641 2.396 1 91 282 ASN A N 1
ATOM 2020 C CA . ASN A 1 282 ? 7.492 18.125 2.24 1 91 282 ASN A CA 1
ATOM 2021 C C . ASN A 1 282 ? 7.277 19.453 2.953 1 91 282 ASN A C 1
ATOM 2023 O O . ASN A 1 282 ? 6.68 20.375 2.391 1 91 282 ASN A O 1
ATOM 2027 N N . GLU A 1 283 ? 7.695 19.531 4.117 1 95.94 283 GLU A N 1
ATOM 2028 C CA . GLU A 1 283 ? 7.613 20.719 4.965 1 95.94 283 GLU A CA 1
ATOM 2029 C C . GLU A 1 283 ? 9.008 21.234 5.316 1 95.94 283 GLU A C 1
ATOM 2031 O O . GLU A 1 283 ? 10.008 20.562 5.094 1 95.94 283 GLU A O 1
ATOM 2036 N N . TYR A 1 284 ? 9.031 22.5 5.805 1 97.75 284 TYR A N 1
ATOM 2037 C CA . TYR A 1 284 ? 10.266 23.047 6.348 1 97.75 284 TYR A CA 1
ATOM 2038 C C . TYR A 1 284 ? 10.641 22.344 7.656 1 97.75 284 TYR A C 1
ATOM 2040 O O . TYR A 1 284 ? 9.93 22.469 8.656 1 97.75 284 TYR A O 1
ATOM 2048 N N . MET A 1 285 ? 11.859 21.719 7.617 1 98 285 MET A N 1
ATOM 2049 C CA . MET A 1 285 ? 12.227 20.875 8.75 1 98 285 MET A CA 1
ATOM 2050 C C . MET A 1 285 ? 13.352 21.516 9.562 1 98 285 MET A C 1
ATOM 2052 O O . MET A 1 285 ? 13.484 21.25 10.758 1 98 285 MET A O 1
ATOM 2056 N N . ALA A 1 286 ? 14.172 22.344 8.898 1 98.5 286 ALA A N 1
ATOM 2057 C CA . ALA A 1 286 ? 15.297 22.938 9.602 1 98.5 286 ALA A CA 1
ATOM 2058 C C . ALA A 1 286 ? 15.828 24.156 8.844 1 98.5 286 ALA A C 1
ATOM 2060 O O . ALA A 1 286 ? 15.562 24.312 7.648 1 98.5 286 ALA A O 1
ATOM 2061 N N . VAL A 1 287 ? 16.5 25.031 9.578 1 98.62 287 VAL A N 1
ATOM 2062 C CA . VAL A 1 287 ? 17.188 26.188 9.008 1 98.62 287 VAL A CA 1
ATOM 2063 C C . VAL A 1 287 ? 18.594 26.281 9.578 1 98.62 287 VAL A C 1
ATOM 2065 O O . VAL A 1 287 ? 18.781 26.219 10.797 1 98.62 287 VAL A O 1
ATOM 2068 N N . ASP A 1 288 ? 19.547 26.359 8.68 1 98.38 288 ASP A N 1
ATOM 2069 C CA . ASP A 1 288 ? 20.922 26.625 9.07 1 98.38 288 ASP A CA 1
ATOM 2070 C C . ASP A 1 288 ? 21.359 28.031 8.656 1 98.38 288 ASP A C 1
ATOM 2072 O O . ASP A 1 288 ? 20.969 28.516 7.586 1 98.38 288 ASP A O 1
ATOM 2076 N N . ASP A 1 289 ? 22.156 28.672 9.461 1 98 289 ASP A N 1
ATOM 2077 C CA . ASP A 1 289 ? 22.703 29.969 9.086 1 98 289 ASP A CA 1
ATOM 2078 C C . ASP A 1 289 ? 23.891 29.812 8.133 1 98 289 ASP A C 1
ATOM 2080 O O . ASP A 1 289 ? 24.188 28.719 7.672 1 98 289 ASP A O 1
ATOM 2084 N N . SER A 1 290 ? 24.469 30.969 7.812 1 96.44 290 SER A N 1
ATOM 2085 C CA . SER A 1 290 ? 25.516 31 6.789 1 96.44 290 SER A CA 1
ATOM 2086 C C . SER A 1 290 ? 26.75 30.219 7.234 1 96.44 290 SER A C 1
ATOM 2088 O O . SER A 1 290 ? 27.547 29.781 6.402 1 96.44 290 SER A O 1
ATOM 2090 N N . SER A 1 291 ? 26.922 30.016 8.516 1 96.56 291 SER A N 1
ATOM 2091 C CA . SER A 1 291 ? 28.062 29.281 9.047 1 96.56 291 SER A CA 1
ATOM 2092 C C . SER A 1 291 ? 27.766 27.797 9.164 1 96.56 291 SER A C 1
ATOM 2094 O O . SER A 1 291 ? 28.641 27 9.539 1 96.56 291 SER A O 1
ATOM 2096 N N . GLY A 1 292 ? 26.547 27.406 8.953 1 95.69 292 GLY A N 1
ATOM 2097 C CA . GLY A 1 292 ? 26.141 26.016 9.062 1 95.69 292 GLY A CA 1
ATOM 2098 C C . GLY A 1 292 ? 25.547 25.656 10.414 1 95.69 292 GLY A C 1
ATOM 2099 O O . GLY A 1 292 ? 25.203 24.5 10.672 1 95.69 292 GLY A O 1
ATOM 2100 N N . LYS A 1 293 ? 25.391 26.656 11.203 1 97 293 LYS A N 1
ATOM 2101 C CA . LYS A 1 293 ? 24.781 26.438 12.516 1 97 293 LYS A CA 1
ATOM 2102 C C . LYS A 1 293 ? 23.266 26.328 12.406 1 97 293 LYS A C 1
ATOM 2104 O O . LYS A 1 293 ? 22.625 27.156 11.75 1 97 293 LYS A O 1
ATOM 2109 N N . ARG A 1 294 ? 22.656 25.344 13.141 1 97.94 294 ARG A N 1
ATOM 2110 C CA . ARG A 1 294 ? 21.203 25.172 13.18 1 97.94 294 ARG A CA 1
ATOM 2111 C C . ARG A 1 294 ? 20.547 26.297 13.961 1 97.94 294 ARG A C 1
ATOM 2113 O O . ARG A 1 294 ? 20.859 26.516 15.133 1 97.94 294 ARG A O 1
ATOM 2120 N N . VAL A 1 295 ? 19.594 26.953 13.344 1 97.62 295 VAL A N 1
ATOM 2121 C CA . VAL A 1 295 ? 18.969 28.078 14.031 1 97.62 295 VAL A CA 1
ATOM 2122 C C . VAL A 1 295 ? 17.484 27.797 14.219 1 97.62 295 VAL A C 1
ATOM 2124 O O . VAL A 1 295 ? 16.812 28.469 15.016 1 97.62 295 VAL A O 1
ATOM 2127 N N . ALA A 1 296 ? 16.969 26.812 13.57 1 97.81 296 ALA A N 1
ATOM 2128 C CA . ALA A 1 296 ? 15.602 26.312 13.766 1 97.81 296 ALA A CA 1
ATOM 2129 C C . ALA A 1 296 ? 15.484 24.859 13.312 1 97.81 296 ALA A C 1
ATOM 2131 O O . ALA A 1 296 ? 16.188 24.438 12.398 1 97.81 296 ALA A O 1
ATOM 2132 N N . THR A 1 297 ? 14.602 24.141 13.922 1 97.5 297 THR A N 1
ATOM 2133 C CA . THR A 1 297 ? 14.43 22.734 13.57 1 97.5 297 THR A CA 1
ATOM 2134 C C . THR A 1 297 ? 13.055 22.234 14.016 1 97.5 297 THR A C 1
ATOM 2136 O O . THR A 1 297 ? 12.484 22.75 14.984 1 97.5 297 THR A O 1
ATOM 2139 N N . PHE A 1 298 ? 12.547 21.328 13.32 1 97.25 298 PHE A N 1
ATOM 2140 C CA . PHE A 1 298 ? 11.391 20.594 13.82 1 97.25 298 PHE A CA 1
ATOM 2141 C C . PHE A 1 298 ? 11.609 20.156 15.266 1 97.25 298 PHE A C 1
ATOM 2143 O O . PHE A 1 298 ? 12.703 19.719 15.633 1 97.25 298 PHE A O 1
ATOM 2150 N N . PRO A 1 299 ? 10.586 20.328 16.109 1 97.06 299 PRO A N 1
ATOM 2151 C CA . PRO A 1 299 ? 9.156 20.531 15.844 1 97.06 299 PRO A CA 1
ATOM 2152 C C . PRO A 1 299 ? 8.758 22 15.898 1 97.06 299 PRO A C 1
ATOM 2154 O O . PRO A 1 299 ? 7.57 22.328 16 1 97.06 299 PRO A O 1
ATOM 2157 N N . SER A 1 300 ? 9.727 22.953 15.844 1 97.81 300 SER A N 1
ATOM 2158 C CA . SER A 1 300 ? 9.375 24.359 15.695 1 97.81 300 SER A CA 1
ATOM 2159 C C . SER A 1 300 ? 8.617 24.594 14.398 1 97.81 300 SER A C 1
ATOM 2161 O O . SER A 1 300 ? 8.797 23.859 13.422 1 97.81 300 SER A O 1
ATOM 2163 N N . VAL A 1 301 ? 7.762 25.578 14.438 1 98.5 301 VAL A N 1
ATOM 2164 C CA . VAL A 1 301 ? 7.066 25.984 13.219 1 98.5 301 VAL A CA 1
ATOM 2165 C C . VAL A 1 301 ? 7.953 26.922 12.398 1 98.5 301 VAL A C 1
ATOM 2167 O O . VAL A 1 301 ? 8.414 27.953 12.906 1 98.5 301 VAL A O 1
ATOM 2170 N N . ILE A 1 302 ? 8.281 26.531 11.234 1 98.62 302 ILE A N 1
ATOM 2171 C CA . ILE A 1 302 ? 9.016 27.344 10.266 1 98.62 302 ILE A CA 1
ATOM 2172 C C . ILE A 1 302 ? 8.117 27.641 9.062 1 98.62 302 ILE A C 1
ATOM 2174 O O . ILE A 1 302 ? 7.629 26.719 8.406 1 98.62 302 ILE A O 1
ATOM 2178 N N . THR A 1 303 ? 7.902 28.906 8.805 1 98.69 303 THR A N 1
ATOM 2179 C CA . THR A 1 303 ? 6.961 29.281 7.754 1 98.69 303 THR A CA 1
ATOM 2180 C C . THR A 1 303 ? 7.551 30.391 6.875 1 98.69 303 THR A C 1
ATOM 2182 O O . THR A 1 303 ? 8.109 31.359 7.383 1 98.69 303 THR A O 1
ATOM 2185 N N . THR A 1 304 ? 7.441 30.203 5.594 1 98.56 304 THR A N 1
ATOM 2186 C CA . THR A 1 304 ? 7.766 31.297 4.68 1 98.56 304 THR A CA 1
ATOM 2187 C C . THR A 1 304 ? 6.547 32.188 4.445 1 98.56 304 THR A C 1
ATOM 2189 O O . THR A 1 304 ? 5.441 31.688 4.234 1 98.56 304 THR A O 1
ATOM 2192 N N . LEU A 1 305 ? 6.742 33.438 4.551 1 98.5 305 LEU A N 1
ATOM 2193 C CA . LEU A 1 305 ? 5.715 34.438 4.293 1 98.5 305 LEU A CA 1
ATOM 2194 C C . LEU A 1 305 ? 6.117 35.344 3.127 1 98.5 305 LEU A C 1
ATOM 2196 O O . LEU A 1 305 ? 7.289 35.719 2.986 1 98.5 305 LEU A O 1
ATOM 2200 N N . SER A 1 306 ? 5.16 35.656 2.277 1 98.12 306 SER A N 1
ATOM 2201 C CA . SER A 1 306 ? 5.387 36.75 1.32 1 98.12 306 SER A CA 1
ATOM 2202 C C . SER A 1 306 ? 5.516 38.094 2.025 1 98.12 306 SER A C 1
ATOM 2204 O O . SER A 1 306 ? 5.176 38.219 3.205 1 98.12 306 SER A O 1
ATOM 2206 N N . PRO A 1 307 ? 5.945 39.062 1.288 1 96.94 307 PRO A N 1
ATOM 2207 C CA . PRO A 1 307 ? 6.004 40.406 1.871 1 96.94 307 PRO A CA 1
ATOM 2208 C C . PRO A 1 307 ? 4.637 40.906 2.316 1 96.94 307 PRO A C 1
ATOM 2210 O O . PRO A 1 307 ? 4.551 41.781 3.201 1 96.94 307 PRO A O 1
ATOM 2213 N N . GLU A 1 308 ? 3.604 40.344 1.778 1 96.75 308 GLU A N 1
ATOM 2214 C CA . GLU A 1 308 ? 2.242 40.75 2.125 1 96.75 308 GLU A CA 1
ATOM 2215 C C . GLU A 1 308 ? 1.725 39.938 3.32 1 96.75 308 GLU A C 1
ATOM 2217 O O . GLU A 1 308 ? 0.609 40.188 3.791 1 96.75 308 GLU A O 1
ATOM 2222 N N . GLY A 1 309 ? 2.555 39.031 3.816 1 97.06 309 GLY A N 1
ATOM 2223 C CA . GLY A 1 309 ? 2.186 38.25 5 1 97.06 309 GLY A CA 1
ATOM 2224 C C . GLY A 1 309 ? 1.449 36.969 4.68 1 97.06 309 GLY A C 1
ATOM 2225 O O . GLY A 1 309 ? 0.858 36.344 5.562 1 97.06 309 GLY A O 1
ATOM 2226 N N . GLU A 1 310 ? 1.429 36.562 3.459 1 96.88 310 GLU A N 1
ATOM 2227 C CA . GLU A 1 310 ? 0.781 35.312 3.053 1 96.88 310 GLU A CA 1
ATOM 2228 C C . GLU A 1 310 ? 1.708 34.125 3.25 1 96.88 310 GLU A C 1
ATOM 2230 O O . GLU A 1 310 ? 2.836 34.125 2.75 1 96.88 310 GLU A O 1
ATOM 2235 N N . PRO A 1 311 ? 1.225 33.156 4.02 1 97.56 311 PRO A N 1
ATOM 2236 C CA . PRO A 1 311 ? 2.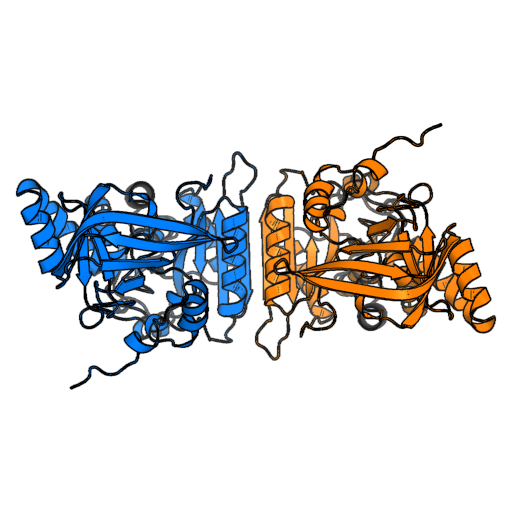035 31.953 4.098 1 97.56 311 PRO A CA 1
ATOM 2237 C C . PRO A 1 311 ? 2.193 31.25 2.748 1 97.56 311 PRO A C 1
ATOM 2239 O O . PRO A 1 311 ? 1.233 31.172 1.977 1 97.56 311 PRO A O 1
ATOM 2242 N N . LEU A 1 312 ? 3.398 30.75 2.461 1 96.12 312 LEU A N 1
ATOM 2243 C CA . LEU A 1 312 ? 3.707 30.125 1.179 1 96.12 312 LEU A CA 1
ATOM 2244 C C . LEU A 1 312 ? 4.094 28.656 1.365 1 96.12 312 LEU A C 1
ATOM 2246 O O . LEU A 1 312 ? 4.789 28.312 2.324 1 96.12 312 LEU A O 1
ATOM 2250 N N . SER A 1 313 ? 3.609 27.828 0.476 1 93.38 313 SER A N 1
ATOM 2251 C CA . SER A 1 313 ? 4.047 26.438 0.462 1 93.38 313 SER A CA 1
ATOM 2252 C C . SER A 1 313 ? 5.391 26.297 -0.241 1 93.38 313 SER A C 1
ATOM 2254 O O . SER A 1 313 ? 5.805 27.172 -1 1 93.38 313 SER A O 1
ATOM 2256 N N . VAL A 1 314 ? 6.035 25.156 -0.022 1 93.25 314 VAL A N 1
ATOM 2257 C CA . VAL A 1 314 ? 7.309 24.859 -0.67 1 93.25 314 VAL A CA 1
ATOM 2258 C C . VAL A 1 314 ? 7.145 24.922 -2.188 1 93.25 314 VAL A C 1
ATOM 2260 O O . VAL A 1 314 ? 8.008 25.469 -2.887 1 93.25 314 VAL A O 1
ATOM 2263 N N . GLY A 1 315 ? 6.078 24.453 -2.699 1 88.31 315 GLY A N 1
ATOM 2264 C CA . GLY A 1 315 ? 5.824 24.406 -4.129 1 88.31 315 GLY A CA 1
ATOM 2265 C C . GLY A 1 315 ? 5.641 25.781 -4.754 1 88.31 315 GLY A C 1
ATOM 2266 O O . GLY A 1 315 ? 5.879 25.953 -5.949 1 88.31 315 GLY A O 1
ATOM 2267 N N . GLN A 1 316 ? 5.25 26.719 -3.992 1 91.69 316 GLN A N 1
ATOM 2268 C CA . GLN A 1 316 ? 4.977 28.062 -4.496 1 91.69 316 GLN A CA 1
ATOM 2269 C C . GLN A 1 316 ? 6.254 28.891 -4.582 1 91.69 316 GLN A C 1
ATOM 2271 O O . GLN A 1 316 ? 6.273 29.953 -5.211 1 91.69 316 GLN A O 1
ATOM 2276 N N . LEU A 1 317 ? 7.328 28.438 -4.004 1 95.38 317 LEU A N 1
ATOM 2277 C CA . LEU A 1 317 ? 8.57 29.203 -3.969 1 95.38 317 LEU A CA 1
ATOM 2278 C C . LEU A 1 317 ? 9.344 29.047 -5.273 1 95.38 317 LEU A C 1
ATOM 2280 O O . LEU A 1 317 ? 9.297 27.984 -5.906 1 95.38 317 LEU A O 1
ATOM 2284 N N . HIS A 1 318 ? 9.969 30.062 -5.633 1 96.38 318 HIS A N 1
ATOM 2285 C CA . HIS A 1 318 ? 10.891 30.031 -6.762 1 96.38 318 HIS A CA 1
ATOM 2286 C C . HIS A 1 318 ? 12.039 31 -6.566 1 96.38 318 HIS A C 1
ATOM 2288 O O . HIS A 1 318 ? 11.93 31.953 -5.777 1 96.38 318 HIS A O 1
ATOM 2294 N N . GLU A 1 319 ? 13.117 30.781 -7.309 1 97.69 319 GLU A N 1
ATOM 2295 C CA . GLU A 1 319 ? 14.281 31.641 -7.223 1 97.69 319 GLU A CA 1
ATOM 2296 C C . GLU A 1 319 ? 13.93 33.094 -7.605 1 97.69 319 GLU A C 1
ATOM 2298 O O . GLU A 1 319 ? 13.164 33.312 -8.539 1 97.69 319 GLU A O 1
ATOM 2303 N N . GLY A 1 320 ? 14.414 34.031 -6.887 1 98.19 320 GLY A N 1
ATOM 2304 C CA . GLY A 1 320 ? 14.148 35.438 -7.137 1 98.19 320 GLY A CA 1
ATOM 2305 C C . GLY A 1 320 ? 13.031 36 -6.273 1 98.19 320 GLY A C 1
ATOM 2306 O O . GLY A 1 320 ? 12.891 37.219 -6.152 1 98.19 320 GLY A O 1
ATOM 2307 N N . MET A 1 321 ? 12.352 35.156 -5.598 1 97.94 321 MET A N 1
ATOM 2308 C CA . MET A 1 321 ? 11.25 35.594 -4.738 1 97.94 321 MET A CA 1
ATOM 2309 C C . MET A 1 321 ? 11.766 36.125 -3.408 1 97.94 321 MET A C 1
ATOM 2311 O O . MET A 1 321 ? 12.703 35.562 -2.832 1 97.94 321 MET A O 1
ATOM 2315 N N . ASN A 1 322 ? 11.203 37.25 -2.971 1 98.31 322 ASN A N 1
ATOM 2316 C CA . ASN A 1 322 ? 11.492 37.75 -1.632 1 98.31 322 ASN A CA 1
ATOM 2317 C C . ASN A 1 322 ? 10.555 37.156 -0.592 1 98.31 322 ASN A C 1
ATOM 2319 O O . ASN A 1 322 ? 9.328 37.188 -0.755 1 98.31 322 ASN A O 1
ATOM 2323 N N . VAL A 1 323 ? 11.156 36.594 0.506 1 98.56 323 VAL A N 1
ATOM 2324 C CA . VAL A 1 323 ? 10.312 35.938 1.496 1 98.56 323 VAL A CA 1
ATOM 2325 C C . VAL A 1 323 ? 10.797 36.281 2.902 1 98.56 323 VAL A C 1
ATOM 2327 O O . VAL A 1 323 ? 11.93 36.75 3.082 1 98.56 323 VAL A O 1
ATOM 2330 N N . LEU A 1 324 ? 9.93 36.188 3.822 1 98.56 324 LEU A N 1
ATOM 2331 C CA . LEU A 1 324 ? 10.234 36.188 5.25 1 98.56 324 LEU A CA 1
ATOM 2332 C C . LEU A 1 324 ? 10.125 34.781 5.828 1 98.56 324 LEU A C 1
ATOM 2334 O O . LEU A 1 324 ? 9.25 34 5.43 1 98.56 324 LEU A O 1
ATOM 2338 N N . ILE A 1 325 ? 11.008 34.438 6.758 1 98.75 325 ILE A N 1
ATOM 2339 C CA . ILE A 1 325 ? 10.969 33.156 7.43 1 98.75 325 ILE A CA 1
ATOM 2340 C C . ILE A 1 325 ? 10.547 33.344 8.883 1 98.75 325 ILE A C 1
ATOM 2342 O O . ILE A 1 325 ? 11.273 33.938 9.68 1 98.75 325 ILE A O 1
ATOM 2346 N N . LEU A 1 326 ? 9.359 32.875 9.195 1 98.81 326 LEU A N 1
ATOM 2347 C CA . LEU A 1 326 ? 8.844 32.906 10.555 1 98.81 326 LEU A CA 1
ATOM 2348 C C . LEU A 1 326 ? 9.352 31.703 11.344 1 98.81 326 LEU A C 1
ATOM 2350 O O . LEU A 1 326 ? 9.367 30.578 10.836 1 98.81 326 LEU A O 1
ATOM 2354 N N . HIS A 1 327 ? 9.789 31.906 12.523 1 98.75 327 HIS A N 1
ATOM 2355 C CA . HIS A 1 327 ? 10.18 30.859 13.469 1 98.75 327 HIS A CA 1
ATOM 2356 C C . HIS A 1 327 ? 9.352 30.922 14.742 1 98.75 327 HIS A C 1
ATOM 2358 O O . HIS A 1 327 ? 9.367 31.938 15.445 1 98.75 327 HIS A O 1
ATOM 2364 N N . VAL A 1 328 ? 8.547 29.938 14.992 1 98.56 328 VAL A N 1
ATOM 2365 C CA . VAL A 1 328 ? 7.859 29.766 16.266 1 98.56 328 VAL A CA 1
ATOM 2366 C C . VAL A 1 328 ? 8.523 28.641 17.062 1 98.56 328 VAL A C 1
ATOM 2368 O O . VAL A 1 328 ? 8.352 27.453 16.734 1 98.56 328 VAL A O 1
ATOM 2371 N N . PRO A 1 329 ? 9.227 28.922 18.125 1 97.38 329 PRO A N 1
ATOM 2372 C CA . PRO A 1 329 ? 10.008 27.906 18.859 1 97.38 329 PRO A CA 1
ATOM 2373 C C . PRO A 1 329 ? 9.133 26.797 19.438 1 97.38 329 PRO A C 1
ATOM 2375 O O . PRO A 1 329 ? 8.016 27.062 19.891 1 97.38 329 PRO A O 1
ATOM 2378 N N . LYS A 1 330 ? 9.719 25.609 19.5 1 96.06 330 LYS A N 1
ATOM 2379 C CA . LYS A 1 330 ? 8.984 24.453 20.016 1 96.06 330 LYS A CA 1
ATOM 2380 C C . LYS A 1 330 ? 8.625 24.625 21.484 1 96.06 330 LYS A C 1
ATOM 2382 O O . LYS A 1 330 ? 7.656 24.031 21.969 1 96.06 330 LYS A O 1
ATOM 2387 N N . GLU A 1 331 ? 9.266 25.516 22.234 1 95.19 331 GLU A N 1
ATOM 2388 C CA . GLU A 1 331 ? 9.07 25.703 23.672 1 95.19 331 GLU A CA 1
ATOM 2389 C C . GLU A 1 331 ? 7.738 26.391 23.953 1 95.19 331 GLU A C 1
ATOM 2391 O O . GLU A 1 331 ? 7.223 26.312 25.078 1 95.19 331 GLU A O 1
ATOM 2396 N N . ILE A 1 332 ? 7.184 27.016 22.938 1 96.5 332 ILE A N 1
ATOM 2397 C CA . ILE A 1 332 ? 6.02 27.844 23.266 1 96.5 332 ILE A CA 1
ATOM 2398 C C . ILE A 1 332 ? 4.781 27.266 22.578 1 96.5 332 ILE A C 1
ATOM 2400 O O . ILE A 1 332 ? 3.75 27.938 22.484 1 96.5 332 ILE A O 1
ATOM 2404 N N . ILE A 1 333 ? 4.863 26.109 22 1 96.12 333 ILE A N 1
ATOM 2405 C CA . ILE A 1 333 ? 3.699 25.453 21.422 1 96.12 333 ILE A CA 1
ATOM 2406 C C . ILE A 1 333 ? 3.488 24.094 22.109 1 96.12 333 ILE A C 1
ATOM 2408 O O . ILE A 1 333 ? 4.449 23.469 22.562 1 96.12 333 ILE A O 1
ATOM 2412 N N . PRO A 1 334 ? 2.199 23.656 22.188 1 96.75 334 PRO A N 1
ATOM 2413 C CA . PRO A 1 334 ? 1.968 22.312 22.719 1 96.75 334 PRO A CA 1
ATOM 2414 C C . PRO A 1 334 ? 2.562 21.203 21.844 1 96.75 334 PRO A C 1
ATOM 2416 O O . PRO A 1 334 ? 2.416 21.25 20.609 1 96.75 334 PRO A O 1
ATOM 2419 N N . LEU A 1 335 ? 3.285 20.312 22.469 1 96 335 LEU A N 1
ATOM 2420 C CA . LEU A 1 335 ? 3.879 19.188 21.75 1 96 335 LEU A CA 1
ATOM 2421 C C . LEU A 1 335 ? 3.127 17.891 22.047 1 96 335 LEU A C 1
ATOM 2423 O O . LEU A 1 335 ? 2.75 17.641 23.188 1 96 335 LEU A O 1
ATOM 2427 N N . SER A 1 336 ? 2.816 17.172 21.047 1 96.25 336 SER A N 1
ATOM 2428 C CA . SER A 1 336 ? 2.176 15.867 21.203 1 96.25 336 SER A CA 1
ATOM 2429 C C . SER A 1 336 ? 3.203 14.781 21.5 1 96.25 336 SER A C 1
ATOM 2431 O O . SER A 1 336 ? 4.41 15.016 21.406 1 96.25 336 SER A O 1
ATOM 2433 N N . ALA A 1 337 ? 2.684 13.594 21.812 1 95.19 337 ALA A N 1
ATOM 2434 C CA . ALA A 1 337 ? 3.533 12.438 22.078 1 95.19 337 ALA A CA 1
ATOM 2435 C C . ALA A 1 337 ? 4.305 12.016 20.844 1 95.19 337 ALA A C 1
ATOM 2437 O O . ALA A 1 337 ? 5.398 11.461 20.938 1 95.19 337 ALA A O 1
ATOM 2438 N N . SER A 1 338 ? 3.824 12.281 19.688 1 91.94 338 SER A N 1
ATOM 2439 C CA . SER A 1 338 ? 4.477 11.883 18.453 1 91.94 338 SER A CA 1
ATOM 2440 C C . SER A 1 338 ? 5.789 12.633 18.25 1 91.94 338 SER A C 1
ATOM 2442 O O . SER A 1 338 ? 6.777 12.055 17.797 1 91.94 338 SER A O 1
ATOM 2444 N N . VAL A 1 339 ? 5.762 13.875 18.531 1 90.5 339 VAL A N 1
ATOM 2445 C CA . VAL A 1 339 ? 6.93 14.734 18.359 1 90.5 339 VAL A CA 1
ATOM 2446 C C . VAL A 1 339 ? 8.023 14.305 19.328 1 90.5 339 VAL A C 1
ATOM 2448 O O . VAL A 1 339 ? 9.219 14.398 19.016 1 90.5 339 VAL A O 1
ATOM 2451 N N . LEU A 1 340 ? 7.617 13.766 20.406 1 91.62 340 LEU A N 1
ATOM 2452 C CA . LEU A 1 340 ? 8.562 13.375 21.438 1 91.62 340 LEU A CA 1
ATOM 2453 C C . LEU A 1 340 ? 8.922 11.898 21.312 1 91.62 340 LEU A C 1
ATOM 2455 O O . LEU A 1 340 ? 9.633 11.352 22.172 1 91.62 340 LEU A O 1
ATOM 2459 N N . ASP A 1 341 ? 8.406 11.266 20.328 1 91.62 341 ASP A N 1
ATOM 2460 C CA . ASP A 1 341 ? 8.711 9.859 20.047 1 91.62 341 ASP A CA 1
ATOM 2461 C C . ASP A 1 341 ? 9.992 9.727 19.234 1 91.62 341 ASP A C 1
ATOM 2463 O O . ASP A 1 341 ? 10.016 10.07 18.047 1 91.62 341 ASP A O 1
ATOM 2467 N N . PRO A 1 342 ? 11.047 9.227 19.797 1 91.75 342 PRO A N 1
ATOM 2468 C CA . PRO A 1 342 ? 12.32 9.156 19.078 1 91.75 342 PRO A CA 1
ATOM 2469 C C . PRO A 1 342 ? 12.273 8.258 17.859 1 91.75 342 PRO A C 1
ATOM 2471 O O . PRO A 1 342 ? 13.094 8.391 16.953 1 91.75 342 PRO A O 1
ATOM 2474 N N . THR A 1 343 ? 11.297 7.379 17.734 1 90.12 343 THR A N 1
ATOM 2475 C CA . THR A 1 343 ? 11.266 6.367 16.688 1 90.12 343 THR A CA 1
ATOM 2476 C C . THR A 1 343 ? 10.867 6.984 15.352 1 90.12 343 THR A C 1
ATOM 2478 O O . THR A 1 343 ? 11.039 6.367 14.297 1 90.12 343 THR A O 1
ATOM 2481 N N . VAL A 1 344 ? 10.383 8.211 15.344 1 93.5 344 VAL A N 1
ATOM 2482 C CA . VAL A 1 344 ? 9.859 8.781 14.102 1 93.5 344 VAL A CA 1
ATOM 2483 C C . VAL A 1 344 ? 10.969 9.531 13.375 1 93.5 344 VAL A C 1
ATOM 2485 O O . VAL A 1 344 ? 10.812 9.914 12.211 1 93.5 344 VAL A O 1
ATOM 2488 N N . TYR A 1 345 ? 12.156 9.695 13.906 1 95.19 345 TYR A N 1
ATOM 2489 C CA . TYR A 1 345 ? 13.148 10.625 13.383 1 95.19 345 TYR A CA 1
ATOM 2490 C C . TYR A 1 345 ? 14.141 9.906 12.477 1 95.19 345 TYR A C 1
ATOM 2492 O O . TYR A 1 345 ? 14.57 10.453 11.453 1 95.19 345 TYR A O 1
ATOM 2500 N N . PRO A 1 346 ? 14.5 8.664 12.727 1 94.25 346 PRO A N 1
ATOM 2501 C CA . PRO A 1 346 ? 15.562 8.023 11.938 1 94.25 346 PRO A CA 1
ATOM 2502 C C . PRO A 1 346 ? 15.25 8.008 10.445 1 94.25 346 PRO A C 1
ATOM 2504 O O . PRO A 1 346 ? 16.109 8.336 9.625 1 94.25 346 PRO A O 1
ATOM 2507 N N . SER A 1 347 ? 14.094 7.645 10.07 1 90.38 347 SER A N 1
ATOM 2508 C CA . SER A 1 347 ? 13.75 7.594 8.656 1 90.38 347 SER A CA 1
ATOM 2509 C C . SER A 1 347 ? 13.789 8.984 8.031 1 90.38 347 SER A C 1
ATOM 2511 O O . SER A 1 347 ? 14.203 9.148 6.879 1 90.38 347 SER A O 1
ATOM 2513 N N . VAL A 1 348 ? 13.375 9.961 8.703 1 94.19 348 VAL A N 1
ATOM 2514 C CA . VAL A 1 348 ? 13.375 11.344 8.25 1 94.19 348 VAL A CA 1
ATOM 2515 C C . VAL A 1 348 ? 14.812 11.844 8.102 1 94.19 348 VAL A C 1
ATOM 2517 O O . VAL A 1 348 ? 15.164 12.445 7.09 1 94.19 348 VAL A O 1
ATOM 2520 N N . GLU A 1 349 ? 15.641 11.547 9.086 1 97.25 349 GLU A N 1
ATOM 2521 C CA . GLU A 1 349 ? 17.047 11.953 9.062 1 97.25 349 GLU A CA 1
ATOM 2522 C C . GLU A 1 349 ? 17.781 11.289 7.906 1 97.25 349 GLU A C 1
ATOM 2524 O O . GLU A 1 349 ? 18.594 11.93 7.223 1 97.25 349 GLU A O 1
ATOM 2529 N N . LYS A 1 350 ? 17.469 10.086 7.719 1 95.12 350 LYS A N 1
ATOM 2530 C CA . LYS A 1 350 ? 18.094 9.344 6.621 1 95.12 350 LYS A CA 1
ATOM 2531 C C . LYS A 1 350 ? 17.703 9.945 5.273 1 95.12 350 LYS A C 1
ATOM 2533 O O . LYS A 1 350 ? 18.562 10.117 4.398 1 95.12 350 LYS A O 1
ATOM 2538 N N . ALA A 1 351 ? 16.516 10.219 5.109 1 93.06 351 ALA A N 1
ATOM 2539 C CA . ALA A 1 351 ? 16.016 10.773 3.852 1 93.06 351 ALA A CA 1
ATOM 2540 C C . ALA A 1 351 ? 16.594 12.156 3.59 1 93.06 351 ALA A C 1
ATOM 2542 O O . ALA A 1 351 ? 16.953 12.484 2.457 1 93.06 351 ALA A O 1
ATOM 2543 N N . MET A 1 352 ? 16.734 12.961 4.609 1 96.25 352 MET A N 1
ATOM 2544 C CA . MET A 1 352 ? 17.156 14.352 4.453 1 96.25 352 MET A CA 1
ATOM 2545 C C . MET A 1 352 ? 18.672 14.484 4.516 1 96.25 352 MET A C 1
ATOM 2547 O O . MET A 1 352 ? 19.234 15.469 4.047 1 96.25 352 MET A O 1
ATOM 2551 N N . GLY A 1 353 ? 19.312 13.508 5.176 1 96.44 353 GLY A N 1
ATOM 2552 C CA . GLY A 1 353 ? 20.766 13.562 5.336 1 96.44 353 GLY A CA 1
ATOM 2553 C C . GLY A 1 353 ? 21.203 14.531 6.418 1 96.44 353 GLY A C 1
ATOM 2554 O O . GLY A 1 353 ? 22.328 15.039 6.375 1 96.44 353 GLY A O 1
ATOM 2555 N N . ILE A 1 354 ? 20.328 14.938 7.309 1 96.94 354 ILE A N 1
ATOM 2556 C CA . ILE A 1 354 ? 20.688 15.828 8.406 1 96.94 354 ILE A CA 1
ATOM 2557 C C . ILE A 1 354 ? 20.125 15.281 9.719 1 96.94 354 ILE A C 1
ATOM 2559 O O . ILE A 1 354 ? 19.234 14.438 9.719 1 96.94 354 ILE A O 1
ATOM 2563 N N . GLU A 1 355 ? 20.656 15.805 10.82 1 96.25 355 GLU A N 1
ATOM 2564 C CA . GLU A 1 355 ? 20.172 15.438 12.148 1 96.25 355 GLU A CA 1
ATOM 2565 C C . GLU A 1 355 ? 19.016 16.328 12.578 1 96.25 355 GLU A C 1
ATOM 2567 O O . GLU A 1 355 ? 19.062 17.547 12.398 1 96.25 355 GLU A O 1
ATOM 2572 N N . ILE A 1 356 ? 17.953 15.734 13.109 1 96.94 356 ILE A N 1
ATOM 2573 C CA . ILE A 1 356 ? 16.797 16.453 13.633 1 96.94 356 ILE A CA 1
ATOM 2574 C C . ILE A 1 356 ? 16.594 16.109 15.102 1 96.94 356 ILE A C 1
ATOM 2576 O O . ILE A 1 356 ? 16.438 16.984 15.953 1 96.94 356 ILE A O 1
ATOM 2580 N N . ALA A 1 357 ? 16.656 14.82 15.43 1 95.31 357 ALA A N 1
ATOM 2581 C CA . ALA A 1 357 ? 16.328 14.273 16.75 1 95.31 357 ALA A CA 1
ATOM 2582 C C . ALA A 1 357 ? 17.188 14.922 17.828 1 95.31 357 ALA A C 1
ATOM 2584 O O . ALA A 1 357 ? 16.719 15.18 18.938 1 95.31 357 ALA A O 1
ATOM 2585 N N . LYS A 1 358 ? 18.469 15.172 17.578 1 94.44 358 LYS A N 1
ATOM 2586 C CA . LYS A 1 358 ? 19.391 15.734 18.547 1 94.44 358 LYS A CA 1
ATOM 2587 C C . LYS A 1 358 ? 18.906 17.094 19.062 1 94.44 358 LYS A C 1
ATOM 2589 O O . LYS A 1 358 ? 19.141 17.438 20.219 1 94.44 358 LYS A O 1
ATOM 2594 N N . TYR A 1 359 ? 18.203 17.828 18.234 1 93.69 359 TYR A N 1
ATOM 2595 C CA . TYR A 1 359 ? 17.766 19.172 18.578 1 93.69 359 TYR A CA 1
ATOM 2596 C C . TYR A 1 359 ? 16.406 19.125 19.281 1 93.69 359 TYR A C 1
ATOM 2598 O O . TYR A 1 359 ? 15.984 20.125 19.891 1 93.69 359 TYR A O 1
ATOM 2606 N N . VAL A 1 360 ? 15.758 18 19.125 1 91.38 360 VAL A N 1
ATOM 2607 C CA . VAL A 1 360 ? 14.445 17.859 19.75 1 91.38 360 VAL A CA 1
ATOM 2608 C C . VAL A 1 360 ? 14.617 17.422 21.203 1 91.38 360 VAL A C 1
ATOM 2610 O O . VAL A 1 360 ? 13.945 17.953 22.094 1 91.38 360 VAL A O 1
ATOM 2613 N N . PHE A 1 361 ? 15.5 16.484 21.469 1 88.06 361 PHE A N 1
ATOM 2614 C CA . PHE A 1 361 ? 15.609 15.852 22.781 1 88.06 361 PHE A CA 1
ATOM 2615 C C . PHE A 1 361 ? 16.734 16.484 23.594 1 88.06 361 PHE A C 1
ATOM 2617 O O . PHE A 1 361 ? 16.859 16.219 24.781 1 88.06 361 PHE A O 1
ATOM 2624 N N . SER A 1 362 ? 17.688 17.141 22.938 1 74 362 SER A N 1
ATOM 2625 C CA . SER A 1 362 ? 18.797 17.719 23.688 1 74 362 SER A CA 1
ATOM 2626 C C . SER A 1 362 ? 18.328 18.859 24.594 1 74 362 SER A C 1
ATOM 2628 O O . SER A 1 362 ? 17.375 19.562 24.266 1 74 362 SER A O 1
ATOM 2630 N N . SER A 1 363 ? 18.375 18.641 25.969 1 54.38 363 SER A N 1
ATOM 2631 C CA . SER A 1 363 ? 18.125 19.625 27.016 1 54.38 363 SER A CA 1
ATOM 2632 C C . SER A 1 363 ? 18.719 20.984 26.641 1 54.38 363 SER A C 1
ATOM 2634 O O . SER A 1 363 ? 19.781 21.062 26.031 1 54.38 363 SER A O 1
ATOM 2636 N N . PRO A 1 364 ? 17.984 22.188 26.766 1 46.53 364 PRO A N 1
ATOM 2637 C CA . PRO A 1 364 ? 18.547 23.531 26.656 1 46.53 364 PRO A CA 1
ATOM 2638 C C . PRO A 1 364 ? 19.859 23.672 27.422 1 46.53 364 PRO A C 1
ATOM 2640 O O . PRO A 1 364 ? 20.062 23.016 28.453 1 46.53 364 PRO A O 1
ATOM 2643 N N . SER A 1 365 ? 21.016 23.75 26.734 1 31.83 365 SER A N 1
ATOM 2644 C CA . SER A 1 365 ? 22.125 24.188 27.578 1 31.83 365 SER A CA 1
ATOM 2645 C C . SER A 1 365 ? 21.703 25.312 28.516 1 31.83 365 SER A C 1
ATOM 2647 O O . SER A 1 365 ? 21.062 26.281 28.078 1 31.83 365 SER A O 1
ATOM 2649 N N . PRO A 1 366 ? 22 25.047 29.906 1 33.31 366 PRO A N 1
ATOM 2650 C CA . PRO A 1 366 ? 21.844 26.219 30.75 1 33.31 366 PRO A CA 1
ATOM 2651 C C . PRO A 1 366 ? 22.562 27.453 30.188 1 33.31 366 PRO A C 1
ATOM 2653 O O . PRO A 1 366 ? 23.578 27.312 29.516 1 33.31 366 PRO A O 1
ATOM 2656 N N . MET B 1 1 ? -17.328 -35.375 -12.891 1 71.38 1 MET B N 1
ATOM 2657 C CA . MET B 1 1 ? -17.359 -35.344 -11.43 1 71.38 1 MET B CA 1
ATOM 2658 C C . MET B 1 1 ? -16.047 -34.812 -10.875 1 71.38 1 MET B C 1
ATOM 2660 O O . MET B 1 1 ? -14.977 -35.094 -11.422 1 71.38 1 MET B O 1
ATOM 2664 N N . GLY B 1 2 ? -16.141 -33.844 -9.867 1 87.81 2 GLY B N 1
ATOM 2665 C CA . GLY B 1 2 ? -14.969 -33.25 -9.25 1 87.81 2 GLY B CA 1
ATOM 2666 C C . GLY B 1 2 ? -14.055 -34.281 -8.609 1 87.81 2 GLY B C 1
ATOM 2667 O O . GLY B 1 2 ? -14.43 -35.438 -8.453 1 87.81 2 GLY B O 1
ATOM 2668 N N . ARG B 1 3 ? -12.836 -34.062 -8.516 1 95.38 3 ARG B N 1
ATOM 2669 C CA . ARG B 1 3 ? -11.812 -34.875 -7.875 1 95.38 3 ARG B CA 1
ATOM 2670 C C . ARG B 1 3 ? -11.562 -34.438 -6.438 1 95.38 3 ARG B C 1
ATOM 2672 O O . ARG B 1 3 ? -11.18 -33.281 -6.195 1 95.38 3 ARG B O 1
ATOM 2679 N N . ILE B 1 4 ? -11.867 -35.375 -5.508 1 97.12 4 ILE B N 1
ATOM 2680 C CA . ILE B 1 4 ? -11.5 -35.062 -4.125 1 97.12 4 ILE B CA 1
ATOM 2681 C C . ILE B 1 4 ? -9.992 -35.219 -3.947 1 97.12 4 ILE B C 1
ATOM 2683 O O . ILE B 1 4 ? -9.43 -36.281 -4.207 1 97.12 4 ILE B O 1
ATOM 2687 N N . LEU B 1 5 ? -9.375 -34.156 -3.535 1 98 5 LEU B N 1
ATOM 2688 C CA . LEU B 1 5 ? -7.93 -34.156 -3.355 1 98 5 LEU B CA 1
ATOM 2689 C C . LEU B 1 5 ? -7.547 -34.812 -2.027 1 98 5 LEU B C 1
ATOM 2691 O O . LEU B 1 5 ? -8.148 -34.5 -0.991 1 98 5 LEU B O 1
ATOM 2695 N N . VAL B 1 6 ? -6.625 -35.688 -2.113 1 96.88 6 VAL B N 1
ATOM 2696 C CA . VAL B 1 6 ? -6.195 -36.438 -0.941 1 96.88 6 VAL B CA 1
ATOM 2697 C C . VAL B 1 6 ? -4.688 -36.281 -0.748 1 96.88 6 VAL B C 1
ATOM 2699 O O . VAL B 1 6 ? -4.039 -35.5 -1.463 1 96.88 6 VAL B O 1
ATOM 2702 N N . GLU B 1 7 ? -4.164 -36.906 0.197 1 95.75 7 GLU B N 1
ATOM 2703 C CA . GLU B 1 7 ? -2.781 -36.75 0.629 1 95.75 7 GLU B CA 1
ATOM 2704 C C . GLU B 1 7 ? -1.809 -36.969 -0.523 1 95.75 7 GLU B C 1
ATOM 2706 O O . GLU B 1 7 ? -0.842 -36.219 -0.691 1 95.75 7 GLU B O 1
ATOM 2711 N N . LYS B 1 8 ? -2.014 -38.031 -1.293 1 96.38 8 LYS B N 1
ATOM 2712 C CA . LYS B 1 8 ? -1.109 -38.344 -2.395 1 96.38 8 LYS B CA 1
ATOM 2713 C C . LYS B 1 8 ? -1.085 -37.219 -3.424 1 96.38 8 LYS B C 1
ATOM 2715 O O . LYS B 1 8 ? -0.067 -36.969 -4.082 1 96.38 8 LYS B O 1
ATOM 2720 N N . ASP B 1 9 ? -2.188 -36.531 -3.547 1 98.12 9 ASP B N 1
ATOM 2721 C CA . ASP B 1 9 ? -2.273 -35.406 -4.508 1 98.12 9 ASP B CA 1
ATOM 2722 C C . ASP B 1 9 ? -1.4 -34.25 -4.078 1 98.12 9 ASP B C 1
ATOM 2724 O O . ASP B 1 9 ? -0.983 -33.438 -4.91 1 98.12 9 ASP B O 1
ATOM 2728 N N . VAL B 1 10 ? -1.133 -34.094 -2.758 1 98.25 10 VAL B N 1
ATOM 2729 C CA . VAL B 1 10 ? -0.342 -33 -2.234 1 98.25 10 VAL B CA 1
ATOM 2730 C C . VAL B 1 10 ? 1.071 -33.062 -2.811 1 98.25 10 VAL B C 1
ATOM 2732 O O . VAL B 1 10 ? 1.558 -32.062 -3.373 1 98.25 10 VAL B O 1
ATOM 2735 N N . GLU B 1 11 ? 1.674 -34.188 -2.727 1 97.94 11 GLU B N 1
ATOM 2736 C CA . GLU B 1 11 ? 3.037 -34.344 -3.234 1 97.94 11 GLU B CA 1
ATOM 2737 C C . GLU B 1 11 ? 3.076 -34.188 -4.754 1 97.94 11 GLU B C 1
ATOM 2739 O O . GLU B 1 11 ? 4.02 -33.594 -5.297 1 97.94 11 GLU B O 1
ATOM 2744 N N . ALA B 1 12 ? 2.1 -34.75 -5.402 1 98.44 12 ALA B N 1
ATOM 2745 C CA . ALA B 1 12 ? 2.029 -34.594 -6.852 1 98.44 12 ALA B CA 1
ATOM 2746 C C . ALA B 1 12 ? 1.932 -33.125 -7.242 1 98.44 12 ALA B C 1
ATOM 2748 O O . ALA B 1 12 ? 2.611 -32.656 -8.172 1 98.44 12 ALA B O 1
ATOM 2749 N N . ALA B 1 13 ? 1.074 -32.375 -6.527 1 98.62 13 ALA B N 1
ATOM 2750 C CA . ALA B 1 13 ? 0.894 -30.969 -6.809 1 98.62 13 ALA B CA 1
ATOM 2751 C C . ALA B 1 13 ? 2.188 -30.188 -6.57 1 98.62 13 ALA B C 1
ATOM 2753 O O . ALA B 1 13 ? 2.551 -29.312 -7.363 1 98.62 13 ALA B O 1
ATOM 2754 N N . VAL B 1 14 ? 2.902 -30.484 -5.48 1 98.19 14 VAL B N 1
ATOM 2755 C CA . VAL B 1 14 ? 4.137 -29.797 -5.137 1 98.19 14 VAL B CA 1
ATOM 2756 C C . VAL B 1 14 ? 5.207 -30.094 -6.18 1 98.19 14 VAL B C 1
ATOM 2758 O O . VAL B 1 14 ? 5.867 -29.188 -6.688 1 98.19 14 VAL B O 1
ATOM 2761 N N . ARG B 1 15 ? 5.359 -31.375 -6.566 1 97.75 15 ARG B N 1
ATOM 2762 C CA . ARG B 1 15 ? 6.398 -31.766 -7.512 1 97.75 15 ARG B CA 1
ATOM 2763 C C . ARG B 1 15 ? 6.121 -31.219 -8.906 1 97.75 15 ARG B C 1
ATOM 2765 O O . ARG B 1 15 ? 7.004 -30.641 -9.531 1 97.75 15 ARG B O 1
ATOM 2772 N N . GLY B 1 16 ? 4.938 -31.453 -9.383 1 98.5 16 GLY B N 1
ATOM 2773 C CA . GLY B 1 16 ? 4.578 -30.922 -10.688 1 98.5 16 GLY B CA 1
ATOM 2774 C C . GLY B 1 16 ? 4.586 -29.406 -10.75 1 98.5 16 GLY B C 1
ATOM 2775 O O . GLY B 1 16 ? 5.121 -28.828 -11.688 1 98.5 16 GLY B O 1
ATOM 2776 N N . GLY B 1 17 ? 3.93 -28.797 -9.727 1 98.5 17 GLY B N 1
ATOM 2777 C CA . GLY B 1 17 ? 3.918 -27.344 -9.641 1 98.5 17 GLY B CA 1
ATOM 2778 C C . GLY B 1 17 ? 5.309 -26.75 -9.609 1 98.5 17 GLY B C 1
ATOM 2779 O O . GLY B 1 17 ? 5.527 -25.641 -10.125 1 98.5 17 GLY B O 1
ATOM 2780 N N . SER B 1 18 ? 6.27 -27.391 -9 1 98.06 18 SER B N 1
ATOM 2781 C CA . SER B 1 18 ? 7.633 -26.891 -8.875 1 98.06 18 SER B CA 1
ATOM 2782 C C . SER B 1 18 ? 8.312 -26.781 -10.234 1 98.06 18 SER B C 1
ATOM 2784 O O . SER B 1 18 ? 9.172 -25.922 -10.438 1 98.06 18 SER B O 1
ATOM 2786 N N . VAL B 1 19 ? 7.941 -27.641 -11.141 1 98.5 19 VAL B N 1
ATOM 2787 C CA . VAL B 1 19 ? 8.477 -27.562 -12.492 1 98.5 19 VAL B CA 1
ATOM 2788 C C . VAL B 1 19 ? 7.902 -26.344 -13.203 1 98.5 19 VAL B C 1
ATOM 2790 O O . VAL B 1 19 ? 8.625 -25.609 -13.891 1 98.5 19 VAL B O 1
ATOM 2793 N N . TYR B 1 20 ? 6.633 -26.047 -12.984 1 98.38 20 TYR B N 1
ATOM 2794 C CA . TYR B 1 20 ? 5.969 -24.922 -13.609 1 98.38 20 TYR B CA 1
ATOM 2795 C C . TYR B 1 20 ? 6.285 -23.625 -12.875 1 98.38 20 TYR B C 1
ATOM 2797 O O . TYR B 1 20 ? 5.887 -22.531 -13.305 1 98.38 20 TYR B O 1
ATOM 2805 N N . ALA B 1 21 ? 7.043 -23.641 -11.789 1 96.56 21 ALA B N 1
ATOM 2806 C CA . ALA B 1 21 ? 7.336 -22.484 -10.945 1 96.56 21 ALA B CA 1
ATOM 2807 C C . ALA B 1 21 ? 8.32 -21.547 -11.633 1 96.56 21 ALA B C 1
ATOM 2809 O O . ALA B 1 21 ? 8.438 -20.375 -11.25 1 96.56 21 ALA B O 1
ATOM 2810 N N . ALA B 1 22 ? 9.031 -22.094 -12.57 1 95.94 22 ALA B N 1
ATOM 2811 C CA . ALA B 1 22 ? 9.984 -21.281 -13.328 1 95.94 22 ALA B CA 1
ATOM 2812 C C . ALA B 1 22 ? 10.93 -20.516 -12.406 1 95.94 22 ALA B C 1
ATOM 2814 O O . ALA B 1 22 ? 11.188 -19.328 -12.609 1 95.94 22 ALA B O 1
ATOM 2815 N N . GLY B 1 23 ? 11.383 -21.141 -11.375 1 93.38 23 GLY B N 1
ATOM 2816 C CA . GLY B 1 23 ? 12.375 -20.562 -10.492 1 93.38 23 GLY B CA 1
ATOM 2817 C C . GLY B 1 23 ? 11.766 -19.859 -9.297 1 93.38 23 GLY B C 1
ATOM 2818 O O . GLY B 1 23 ? 12.484 -19.422 -8.391 1 93.38 23 GLY B O 1
ATOM 2819 N N . GLY B 1 24 ? 10.516 -19.719 -9.227 1 91.31 24 GLY B N 1
ATOM 2820 C CA . GLY B 1 24 ? 9.812 -19.094 -8.125 1 91.31 24 GLY B CA 1
ATOM 2821 C C . GLY B 1 24 ? 8.602 -19.875 -7.656 1 91.31 24 GLY B C 1
ATOM 2822 O O . GLY B 1 24 ? 8.695 -21.078 -7.402 1 91.31 24 GLY B O 1
ATOM 2823 N N . GLY B 1 25 ? 7.527 -19.141 -7.367 1 89.31 25 GLY B N 1
ATOM 2824 C CA . GLY B 1 25 ? 6.246 -19.766 -7.047 1 89.31 25 GLY B CA 1
ATOM 2825 C C . GLY B 1 25 ? 6.176 -20.281 -5.625 1 89.31 25 GLY B C 1
ATOM 2826 O O . GLY B 1 25 ? 5.523 -21.297 -5.363 1 89.31 25 GLY B O 1
ATOM 2827 N N . GLY B 1 26 ? 6.977 -19.703 -4.738 1 89.38 26 GLY B N 1
ATOM 2828 C CA . GLY B 1 26 ? 6.902 -20.047 -3.328 1 89.38 26 GLY B CA 1
ATOM 2829 C C . GLY B 1 26 ? 7.918 -21.109 -2.916 1 89.38 26 GLY B C 1
ATOM 2830 O O . GLY B 1 26 ? 9.055 -21.094 -3.387 1 89.38 26 GLY B O 1
ATOM 2831 N N . TRP B 1 27 ? 7.414 -21.953 -1.912 1 90.19 27 TRP B N 1
ATOM 2832 C CA . TRP B 1 27 ? 8.289 -22.969 -1.34 1 90.19 27 TRP B CA 1
ATOM 2833 C C . TRP B 1 27 ? 7.566 -24.312 -1.221 1 90.19 27 TRP B C 1
ATOM 2835 O O . TRP B 1 27 ? 6.398 -24.359 -0.829 1 90.19 27 TRP B O 1
ATOM 2845 N N . ALA B 1 28 ? 8.359 -25.344 -1.507 1 93.06 28 ALA B N 1
ATOM 2846 C CA . ALA B 1 28 ? 7.785 -26.688 -1.501 1 93.06 28 ALA B CA 1
ATOM 2847 C C . ALA B 1 28 ? 7.242 -27.047 -0.121 1 93.06 28 ALA B C 1
ATOM 2849 O O . ALA B 1 28 ? 6.137 -27.578 -0.002 1 93.06 28 ALA B O 1
ATOM 2850 N N . ASP B 1 29 ? 7.973 -26.719 0.938 1 93.19 29 ASP B N 1
ATOM 2851 C CA . ASP B 1 29 ? 7.539 -27.047 2.291 1 93.19 29 ASP B CA 1
ATOM 2852 C C . ASP B 1 29 ? 6.25 -26.312 2.65 1 93.19 29 ASP B C 1
ATOM 2854 O O . ASP B 1 29 ? 5.387 -26.859 3.338 1 93.19 29 ASP B O 1
ATOM 2858 N N . HIS B 1 30 ? 6.16 -25.156 2.18 1 92.69 30 HIS B N 1
ATOM 2859 C CA . HIS B 1 30 ? 4.945 -24.391 2.418 1 92.69 30 HIS B CA 1
ATOM 2860 C C . HIS B 1 30 ? 3.76 -24.969 1.666 1 92.69 30 HIS B C 1
ATOM 2862 O O . HIS B 1 30 ? 2.639 -24.984 2.178 1 92.69 30 HIS B O 1
ATOM 2868 N N . GLY B 1 31 ? 4.004 -25.406 0.507 1 95.44 31 GLY B N 1
ATOM 2869 C CA . GLY B 1 31 ? 2.967 -26.094 -0.243 1 95.44 31 GLY B CA 1
ATOM 2870 C C . GLY B 1 31 ? 2.473 -27.359 0.443 1 95.44 31 GLY B C 1
ATOM 2871 O O . GLY B 1 31 ? 1.267 -27.609 0.512 1 95.44 31 GLY B O 1
ATOM 2872 N N . ARG B 1 32 ? 3.416 -28.125 0.938 1 96.75 32 ARG B N 1
ATOM 2873 C CA . ARG B 1 32 ? 3.057 -29.344 1.664 1 96.75 32 ARG B CA 1
ATOM 2874 C C . ARG B 1 32 ? 2.238 -29.016 2.908 1 96.75 32 ARG B C 1
ATOM 2876 O O . ARG B 1 32 ? 1.269 -29.719 3.221 1 96.75 32 ARG B O 1
ATOM 2883 N N . MET B 1 33 ? 2.643 -27.938 3.531 1 94 33 MET B N 1
ATOM 2884 C CA . MET B 1 33 ? 1.909 -27.5 4.719 1 94 33 MET B CA 1
ATOM 2885 C C . MET B 1 33 ? 0.461 -27.172 4.371 1 94 33 MET B C 1
ATOM 2887 O O . MET B 1 33 ? -0.464 -27.656 5.02 1 94 33 MET B O 1
ATOM 2891 N N . LEU B 1 34 ? 0.221 -26.438 3.354 1 95.38 34 LEU B N 1
ATOM 2892 C CA . LEU B 1 34 ? -1.112 -26.031 2.928 1 95.38 34 LEU B CA 1
ATOM 2893 C C . LEU B 1 34 ? -1.933 -27.234 2.473 1 95.38 34 LEU B C 1
ATOM 2895 O O . LEU B 1 34 ? -3.094 -27.375 2.861 1 95.38 34 LEU B O 1
ATOM 2899 N N . GLY B 1 35 ? -1.293 -28.031 1.626 1 97.56 35 GLY B N 1
ATOM 2900 C CA . GLY B 1 35 ? -1.983 -29.188 1.097 1 97.56 35 GLY B CA 1
ATOM 2901 C C . GLY B 1 35 ? -2.383 -30.188 2.17 1 97.56 35 GLY B C 1
ATOM 2902 O O . GLY B 1 35 ? -3.523 -30.656 2.197 1 97.56 35 GLY B O 1
ATOM 2903 N N . CYS B 1 36 ? -1.438 -30.484 3.061 1 97.19 36 CYS B N 1
ATOM 2904 C CA . CYS B 1 36 ? -1.713 -31.438 4.129 1 97.19 36 CYS B CA 1
ATOM 2905 C C . CYS B 1 36 ? -2.781 -30.906 5.074 1 97.19 36 CYS B C 1
ATOM 2907 O O . CYS B 1 36 ? -3.678 -31.656 5.484 1 97.19 36 CYS B O 1
ATOM 2909 N N . ALA B 1 37 ? -2.688 -29.672 5.395 1 96.31 37 ALA B N 1
ATOM 2910 C CA . ALA B 1 37 ? -3.711 -29.062 6.242 1 96.31 37 ALA B CA 1
ATOM 2911 C C . ALA B 1 37 ? -5.086 -29.156 5.594 1 96.31 37 ALA B C 1
ATOM 2913 O O . ALA B 1 37 ? -6.082 -29.438 6.262 1 96.31 37 ALA B O 1
ATOM 2914 N N . ALA B 1 38 ? -5.117 -28.906 4.363 1 97.25 38 ALA B N 1
ATOM 2915 C CA . ALA B 1 38 ? -6.379 -28.906 3.629 1 97.25 38 ALA B CA 1
ATOM 2916 C C . ALA B 1 38 ? -7.023 -30.281 3.641 1 97.25 38 ALA B C 1
ATOM 2918 O O . ALA B 1 38 ? -8.211 -30.422 3.938 1 97.25 38 ALA B O 1
ATOM 2919 N N . VAL B 1 39 ? -6.234 -31.328 3.322 1 96.75 39 VAL B N 1
ATOM 2920 C CA . VAL B 1 39 ? -6.789 -32.688 3.174 1 96.75 39 VAL B CA 1
ATOM 2921 C C . VAL B 1 39 ? -7.102 -33.25 4.551 1 96.75 39 VAL B C 1
ATOM 2923 O O . VAL B 1 39 ? -7.965 -34.125 4.68 1 96.75 39 VAL B O 1
ATOM 2926 N N . ASN B 1 40 ? -6.434 -32.781 5.598 1 95.38 40 ASN B N 1
ATOM 2927 C CA . ASN B 1 40 ? -6.688 -33.25 6.953 1 95.38 40 ASN B CA 1
ATOM 2928 C C . ASN B 1 40 ? -7.922 -32.594 7.562 1 95.38 40 ASN B C 1
ATOM 2930 O O . ASN B 1 40 ? -8.656 -33.219 8.32 1 95.38 40 ASN B O 1
ATOM 2934 N N . VAL B 1 41 ? -8.156 -31.359 7.277 1 93.94 41 VAL B N 1
ATOM 2935 C CA . VAL B 1 41 ? -9.258 -30.625 7.902 1 93.94 41 VAL B CA 1
ATOM 2936 C C . VAL B 1 41 ? -10.547 -30.859 7.121 1 93.94 41 VAL B C 1
ATOM 2938 O O . VAL B 1 41 ? -11.641 -30.828 7.688 1 93.94 41 VAL B O 1
ATOM 2941 N N . GLY B 1 42 ? -10.336 -31 5.816 1 92.62 42 GLY B N 1
ATOM 2942 C CA . GLY B 1 42 ? -11.5 -31.172 4.957 1 92.62 42 GLY B CA 1
ATOM 2943 C C . GLY B 1 42 ? -11.219 -32.031 3.732 1 92.62 42 GLY B C 1
ATOM 2944 O O . GLY B 1 42 ? -10.469 -33 3.807 1 92.62 42 GLY B O 1
ATOM 2945 N N . LYS B 1 43 ? -12.086 -31.75 2.686 1 92.44 43 LYS B N 1
ATOM 2946 C CA . LYS B 1 43 ? -11.977 -32.469 1.414 1 92.44 43 LYS B CA 1
ATOM 2947 C C . LYS B 1 43 ? -12.031 -31.5 0.236 1 92.44 43 LYS B C 1
ATOM 2949 O O . LYS B 1 43 ? -13.047 -31.406 -0.449 1 92.44 43 LYS B O 1
ATOM 2954 N N . PRO B 1 44 ? -10.883 -30.844 0.093 1 97.25 44 PRO B N 1
ATOM 2955 C CA . PRO B 1 44 ? -10.906 -29.953 -1.079 1 97.25 44 PRO B CA 1
ATOM 2956 C C . PRO B 1 44 ? -11.25 -30.703 -2.367 1 97.25 44 PRO B C 1
ATOM 2958 O O . PRO B 1 44 ? -10.758 -31.812 -2.598 1 97.25 44 PRO B O 1
ATOM 2961 N N . GLU B 1 45 ? -12.125 -30.125 -3.125 1 98.38 45 GLU B N 1
ATOM 2962 C CA . GLU B 1 45 ? -12.617 -30.75 -4.344 1 98.38 45 GLU B CA 1
ATOM 2963 C C . GLU B 1 45 ? -12.219 -29.953 -5.582 1 98.38 45 GLU B C 1
ATOM 2965 O O . GLU B 1 45 ? -12.602 -28.797 -5.73 1 98.38 45 GLU B O 1
ATOM 2970 N N . LEU B 1 46 ? -11.406 -30.578 -6.414 1 98.69 46 LEU B N 1
ATOM 2971 C CA . LEU B 1 46 ? -11.023 -30 -7.699 1 98.69 46 LEU B CA 1
ATOM 2972 C C . LEU B 1 46 ? -12.125 -30.219 -8.734 1 98.69 46 LEU B C 1
ATOM 2974 O O . LEU B 1 46 ? -12.531 -31.344 -8.992 1 98.69 46 LEU B O 1
ATOM 2978 N N . VAL B 1 47 ? -12.586 -29.109 -9.328 1 98.69 47 VAL B N 1
ATOM 2979 C CA . VAL B 1 47 ? -13.672 -29.219 -10.297 1 98.69 47 VAL B CA 1
ATOM 2980 C C . VAL B 1 47 ? -13.297 -28.469 -11.578 1 98.69 47 VAL B C 1
ATOM 2982 O O . VAL B 1 47 ? -12.492 -27.531 -11.539 1 98.69 47 VAL B O 1
ATOM 2985 N N . SER B 1 48 ? -13.859 -28.906 -12.688 1 98 48 SER B N 1
ATOM 2986 C CA . SER B 1 48 ? -13.75 -28.156 -13.938 1 98 48 SER B CA 1
ATOM 2987 C C . SER B 1 48 ? -14.648 -26.922 -13.93 1 98 48 SER B C 1
ATOM 2989 O O . SER B 1 48 ? -15.664 -26.906 -13.242 1 98 48 SER B O 1
ATOM 2991 N N . ILE B 1 49 ? -14.219 -25.953 -14.695 1 97.94 49 ILE B N 1
ATOM 2992 C CA . ILE B 1 49 ? -15 -24.734 -14.812 1 97.94 49 ILE B CA 1
ATOM 2993 C C . ILE B 1 49 ? -16.406 -25.062 -15.305 1 97.94 49 ILE B C 1
ATOM 2995 O O . ILE B 1 49 ? -17.359 -24.344 -14.977 1 97.94 49 ILE B O 1
ATOM 2999 N N . ASP B 1 50 ? -16.609 -26.109 -16.016 1 97 50 ASP B N 1
ATOM 3000 C CA . ASP B 1 50 ? -17.891 -26.5 -16.625 1 97 50 ASP B CA 1
ATOM 3001 C C . ASP B 1 50 ? -18.875 -26.984 -15.57 1 97 50 ASP B C 1
ATOM 3003 O O . ASP B 1 50 ? -20.078 -27.094 -15.836 1 97 50 ASP B O 1
ATOM 3007 N N . GLU B 1 51 ? -18.406 -27.25 -14.422 1 97.56 51 GLU B N 1
ATOM 3008 C CA . GLU B 1 51 ? -19.281 -27.719 -13.344 1 97.56 51 GLU B CA 1
ATOM 3009 C C . GLU B 1 51 ? -19.891 -26.547 -12.578 1 97.56 51 GLU B C 1
ATOM 3011 O O . GLU B 1 51 ? -20.734 -26.75 -11.695 1 97.56 51 GLU B O 1
ATOM 3016 N N . LEU B 1 52 ? -19.5 -25.375 -12.883 1 98 52 LEU B N 1
ATOM 3017 C CA . LEU B 1 52 ? -20.031 -24.188 -12.211 1 98 52 LEU B CA 1
ATOM 3018 C C . LEU B 1 52 ? -21.047 -23.469 -13.094 1 98 52 LEU B C 1
ATOM 3020 O O . LEU B 1 52 ? -21.031 -23.625 -14.312 1 98 52 LEU B O 1
ATOM 3024 N N . ASP B 1 53 ? -21.891 -22.688 -12.43 1 98.31 53 ASP B N 1
ATOM 3025 C CA . ASP B 1 53 ? -22.828 -21.828 -13.156 1 98.31 53 ASP B CA 1
ATOM 3026 C C . ASP B 1 53 ? -22.141 -20.531 -13.617 1 98.31 53 ASP B C 1
ATOM 3028 O O . ASP B 1 53 ? -21.234 -20.031 -12.945 1 98.31 53 ASP B O 1
ATOM 3032 N N . ASP B 1 54 ? -22.656 -19.953 -14.641 1 98.31 54 ASP B N 1
ATOM 3033 C CA . ASP B 1 54 ? -22.062 -18.766 -15.266 1 98.31 54 ASP B CA 1
ATOM 3034 C C . ASP B 1 54 ? -21.969 -17.609 -14.266 1 98.31 54 ASP B C 1
ATOM 3036 O O . ASP B 1 54 ? -21.031 -16.812 -14.336 1 98.31 54 ASP B O 1
ATOM 3040 N N . GLN B 1 55 ? -22.875 -17.578 -13.32 1 98.38 55 GLN B N 1
ATOM 3041 C CA . GLN B 1 55 ? -22.969 -16.422 -12.445 1 98.38 55 GLN B CA 1
ATOM 3042 C C . GLN B 1 55 ? -22.234 -16.656 -11.133 1 98.38 55 GLN B C 1
ATOM 3044 O O . GLN B 1 55 ? -22.156 -15.758 -10.289 1 98.38 55 GLN B O 1
ATOM 3049 N N . ASP B 1 56 ? -21.656 -17.828 -11 1 98.69 56 ASP B N 1
ATOM 3050 C CA . ASP B 1 56 ? -20.906 -18.125 -9.781 1 98.69 56 ASP B CA 1
ATOM 3051 C C . ASP B 1 56 ? -19.703 -17.219 -9.633 1 98.69 56 ASP B C 1
ATOM 3053 O O . ASP B 1 56 ? -19.047 -16.875 -10.625 1 98.69 56 ASP B O 1
ATOM 3057 N N . TRP B 1 57 ? -19.406 -16.797 -8.359 1 98.88 57 TRP B N 1
ATOM 3058 C CA . TRP B 1 57 ? -18.234 -15.969 -8.07 1 98.88 57 TRP B CA 1
ATOM 3059 C C . TRP B 1 57 ? -17 -16.844 -7.859 1 98.88 57 TRP B C 1
ATOM 3061 O O . TRP B 1 57 ? -17.031 -17.797 -7.082 1 98.88 57 TRP B O 1
ATOM 3071 N N . ILE B 1 58 ? -15.984 -16.469 -8.578 1 98.88 58 ILE B N 1
ATOM 3072 C CA . ILE B 1 58 ? -14.68 -17.109 -8.445 1 98.88 58 ILE B CA 1
ATOM 3073 C C . ILE B 1 58 ? -13.617 -16.062 -8.141 1 98.88 58 ILE B C 1
ATOM 3075 O O . ILE B 1 58 ? -13.609 -14.984 -8.727 1 98.88 58 ILE B O 1
ATOM 3079 N N . ALA B 1 59 ? -12.789 -16.281 -7.168 1 98.81 59 ALA B N 1
ATOM 3080 C CA . ALA B 1 59 ? -11.664 -15.406 -6.871 1 98.81 59 ALA B CA 1
ATOM 3081 C C . ALA B 1 59 ? -10.336 -16.141 -6.98 1 98.81 59 ALA B C 1
ATOM 3083 O O . ALA B 1 59 ? -10.312 -17.375 -7.113 1 98.81 59 ALA B O 1
ATOM 3084 N N . THR B 1 60 ? -9.289 -15.414 -7.023 1 98.75 60 THR B N 1
ATOM 3085 C CA . THR B 1 60 ? -7.945 -15.969 -7.172 1 98.75 60 THR B CA 1
ATOM 3086 C C . THR B 1 60 ? -7.227 -16.016 -5.824 1 98.75 60 THR B C 1
ATOM 3088 O O . THR B 1 60 ? -6.953 -14.969 -5.23 1 98.75 60 THR B O 1
ATOM 3091 N N . ALA B 1 61 ? -6.965 -17.188 -5.332 1 98.31 61 ALA B N 1
ATOM 3092 C CA . ALA B 1 61 ? -6.125 -17.359 -4.148 1 98.31 61 ALA B CA 1
ATOM 3093 C C . ALA B 1 61 ? -4.645 -17.312 -4.516 1 98.31 61 ALA B C 1
ATOM 3095 O O . ALA B 1 61 ? -4.207 -18 -5.445 1 98.31 61 ALA B O 1
ATOM 3096 N N . ALA B 1 62 ? -3.922 -16.5 -3.801 1 96.5 62 ALA B N 1
ATOM 3097 C CA . ALA B 1 62 ? -2.518 -16.297 -4.152 1 96.5 62 ALA B CA 1
ATOM 3098 C C . ALA B 1 62 ? -1.69 -15.922 -2.928 1 96.5 62 ALA B C 1
ATOM 3100 O O . ALA B 1 62 ? -2.223 -15.828 -1.819 1 96.5 62 ALA B O 1
ATOM 3101 N N . ALA B 1 63 ? -0.463 -15.906 -3.105 1 93.25 63 ALA B N 1
ATOM 3102 C CA . ALA B 1 63 ? 0.529 -15.289 -2.232 1 93.25 63 ALA B CA 1
ATOM 3103 C C . ALA B 1 63 ? 1.396 -14.297 -3.008 1 93.25 63 ALA B C 1
ATOM 3105 O O . ALA B 1 63 ? 1.741 -14.539 -4.168 1 93.25 63 ALA B O 1
ATOM 3106 N N . ILE B 1 64 ? 1.611 -13.227 -2.355 1 89.69 64 ILE B N 1
ATOM 3107 C CA . ILE B 1 64 ? 2.34 -12.148 -3.018 1 89.69 64 ILE B CA 1
ATOM 3108 C C . ILE B 1 64 ? 3.658 -11.898 -2.291 1 89.69 64 ILE B C 1
ATOM 3110 O O . ILE B 1 64 ? 3.697 -11.859 -1.059 1 89.69 64 ILE B O 1
ATOM 3114 N N . GLY B 1 65 ? 4.738 -11.703 -3.051 1 81.62 65 GLY B N 1
ATOM 3115 C CA . GLY B 1 65 ? 5.992 -11.297 -2.443 1 81.62 65 GLY B CA 1
ATOM 3116 C C . GLY B 1 65 ? 7.211 -11.891 -3.125 1 81.62 65 GLY B C 1
ATOM 3117 O O . GLY B 1 65 ? 7.086 -12.562 -4.152 1 81.62 65 GLY B O 1
ATOM 3118 N N . ALA B 1 66 ? 8.445 -11.375 -2.713 1 69.62 66 ALA B N 1
ATOM 3119 C CA . ALA B 1 66 ? 9.719 -11.82 -3.26 1 69.62 66 ALA B CA 1
ATOM 3120 C C . ALA B 1 66 ? 10.75 -12.039 -2.15 1 69.62 66 ALA B C 1
ATOM 3122 O O . ALA B 1 66 ? 11.672 -11.242 -1.984 1 69.62 66 ALA B O 1
ATOM 3123 N N . PRO B 1 67 ? 10.539 -13.039 -1.249 1 62.53 67 PRO B N 1
ATOM 3124 C CA . PRO B 1 67 ? 11.359 -13.062 -0.034 1 62.53 67 PRO B CA 1
ATOM 3125 C C . PRO B 1 67 ? 12.812 -13.422 -0.312 1 62.53 67 PRO B C 1
ATOM 3127 O O . PRO B 1 67 ? 13.672 -13.266 0.561 1 62.53 67 PRO B O 1
ATOM 3130 N N . ALA B 1 68 ? 13.289 -13.414 -1.452 1 56.56 68 ALA B N 1
ATOM 3131 C CA . ALA B 1 68 ? 14.641 -13.867 -1.771 1 56.56 68 ALA B CA 1
ATOM 3132 C C . ALA B 1 68 ? 15.172 -14.82 -0.697 1 56.56 68 ALA B C 1
ATOM 3134 O O . ALA B 1 68 ? 16.375 -14.891 -0.468 1 56.56 68 ALA B O 1
ATOM 3135 N N . SER B 1 69 ? 14.289 -15.469 -0.082 1 59.75 69 SER B N 1
ATOM 3136 C CA . SER B 1 69 ? 14.648 -16.406 0.978 1 59.75 69 SER B CA 1
ATOM 3137 C C . SER B 1 69 ? 15.383 -15.703 2.111 1 59.75 69 SER B C 1
ATOM 3139 O O . SER B 1 69 ? 16.047 -16.359 2.924 1 59.75 69 SER B O 1
ATOM 3141 N N . THR B 1 70 ? 15.328 -14.461 2.229 1 66.75 70 THR B N 1
ATOM 3142 C CA . THR B 1 70 ? 16.156 -13.75 3.197 1 66.75 70 THR B CA 1
ATOM 3143 C C . THR B 1 70 ? 15.289 -12.875 4.102 1 66.75 70 THR B C 1
ATOM 3145 O O . THR B 1 70 ? 15.797 -12.258 5.039 1 66.75 70 THR B O 1
ATOM 3148 N N . THR B 1 71 ? 14.07 -12.945 3.932 1 77.38 71 THR B N 1
ATOM 3149 C CA . THR B 1 71 ? 13.234 -12.055 4.723 1 77.38 71 THR B CA 1
ATOM 3150 C C . THR B 1 71 ? 12.461 -12.844 5.781 1 77.38 71 THR B C 1
ATOM 3152 O O . THR B 1 71 ? 12.18 -14.023 5.598 1 77.38 71 THR B O 1
ATOM 3155 N N . PRO B 1 72 ? 12.109 -12.258 6.832 1 85.94 72 PRO B N 1
ATOM 3156 C CA . PRO B 1 72 ? 11.406 -12.945 7.918 1 85.94 72 PRO B CA 1
ATOM 3157 C C . PRO B 1 72 ? 9.898 -13.062 7.664 1 85.94 72 PRO B C 1
ATOM 3159 O O . PRO B 1 72 ? 9.094 -12.742 8.547 1 85.94 72 PRO B O 1
ATOM 3162 N N . TRP B 1 73 ? 9.602 -13.602 6.543 1 88 73 TRP B N 1
ATOM 3163 C CA . TRP B 1 73 ? 8.18 -13.703 6.211 1 88 73 TRP B CA 1
ATOM 3164 C C . TRP B 1 73 ? 7.504 -14.789 7.039 1 88 73 TRP B C 1
ATOM 3166 O O . TRP B 1 73 ? 8.164 -15.711 7.527 1 88 73 TRP B O 1
ATOM 3176 N N . GLU B 1 74 ? 6.242 -14.617 7.309 1 91.69 74 GLU B N 1
ATOM 3177 C CA . GLU B 1 74 ? 5.406 -15.625 7.957 1 91.69 74 GLU B CA 1
ATOM 3178 C C . GLU B 1 74 ? 3.996 -15.633 7.367 1 91.69 74 GLU B C 1
ATOM 3180 O O . GLU B 1 74 ? 3.373 -14.578 7.223 1 91.69 74 GLU B O 1
ATOM 3185 N N . MET B 1 75 ? 3.609 -16.812 6.992 1 92.69 75 MET B N 1
ATOM 3186 C CA . MET B 1 75 ? 2.24 -17.062 6.547 1 92.69 75 MET B CA 1
ATOM 3187 C C . MET B 1 75 ? 1.705 -18.359 7.129 1 92.69 75 MET B C 1
ATOM 3189 O O . MET B 1 75 ? 2.287 -19.422 6.914 1 92.69 75 MET B O 1
ATOM 3193 N N . GLN B 1 76 ? 0.673 -18.203 7.82 1 93.75 76 GLN B N 1
ATOM 3194 C CA . GLN B 1 76 ? -0.006 -19.375 8.375 1 93.75 76 GLN B CA 1
ATOM 3195 C C . GLN B 1 76 ? -1.193 -19.781 7.508 1 93.75 76 GLN B C 1
ATOM 3197 O O . GLN B 1 76 ? -1.69 -18.984 6.711 1 93.75 76 GLN B O 1
ATOM 3202 N N . GLY B 1 77 ? -1.577 -21.031 7.613 1 94 77 GLY B N 1
ATOM 3203 C CA . GLY B 1 77 ? -2.719 -21.531 6.859 1 94 77 GLY B CA 1
ATOM 3204 C C . GLY B 1 77 ? -3.959 -20.672 7.023 1 94 77 GLY B C 1
ATOM 3205 O O . GLY B 1 77 ? -4.648 -20.375 6.047 1 94 77 GLY B O 1
ATOM 3206 N N . ILE B 1 78 ? -4.215 -20.203 8.195 1 96.25 78 ILE B N 1
ATOM 3207 C CA . ILE B 1 78 ? -5.422 -19.438 8.516 1 96.25 78 ILE B CA 1
ATOM 3208 C C . ILE B 1 78 ? -5.398 -18.094 7.789 1 96.25 78 ILE B C 1
ATOM 3210 O O . ILE B 1 78 ? -6.449 -17.5 7.555 1 96.25 78 ILE B O 1
ATOM 3214 N N . ASP B 1 79 ? -4.207 -17.609 7.445 1 98.06 79 ASP B N 1
ATOM 3215 C CA . ASP B 1 79 ? -4.102 -16.344 6.727 1 98.06 79 ASP B CA 1
ATOM 3216 C C . ASP B 1 79 ? -4.75 -16.438 5.348 1 98.06 79 ASP B C 1
ATOM 3218 O O . ASP B 1 79 ? -5.422 -15.5 4.906 1 98.06 79 ASP B O 1
ATOM 3222 N N . TYR B 1 80 ? -4.547 -17.594 4.684 1 98 80 TYR B N 1
ATOM 3223 C CA . TYR B 1 80 ? -5.188 -17.812 3.393 1 98 80 TYR B CA 1
ATOM 3224 C C . TYR B 1 80 ? -6.703 -17.812 3.527 1 98 80 TYR B C 1
ATOM 3226 O O . TYR B 1 80 ? -7.41 -17.25 2.686 1 98 80 TYR B O 1
ATOM 3234 N N . VAL B 1 81 ? -7.176 -18.438 4.566 1 98.5 81 VAL B N 1
ATOM 3235 C CA . VAL B 1 81 ? -8.609 -18.531 4.816 1 98.5 81 VAL B CA 1
ATOM 3236 C C . VAL B 1 81 ? -9.18 -17.141 5.102 1 98.5 81 VAL B C 1
ATOM 3238 O O . VAL B 1 81 ? -10.203 -16.75 4.535 1 98.5 81 VAL B O 1
ATOM 3241 N N . LYS B 1 82 ? -8.516 -16.406 5.941 1 98.69 82 LYS B N 1
ATOM 3242 C CA . LYS B 1 82 ? -8.961 -15.078 6.332 1 98.69 82 LYS B CA 1
ATOM 3243 C C . LYS B 1 82 ? -8.992 -14.141 5.129 1 98.69 82 LYS B C 1
ATOM 3245 O O . LYS B 1 82 ? -9.883 -13.289 5.02 1 98.69 82 LYS B O 1
ATOM 3250 N N . ALA B 1 83 ? -8.008 -14.234 4.223 1 98.81 83 ALA B N 1
ATOM 3251 C CA . ALA B 1 83 ? -7.996 -13.406 3.016 1 98.81 83 ALA B CA 1
ATOM 3252 C C . ALA B 1 83 ? -9.266 -13.633 2.189 1 98.81 83 ALA B C 1
ATOM 3254 O O . ALA B 1 83 ? -9.859 -12.672 1.684 1 98.81 83 ALA B O 1
ATOM 3255 N N . VAL B 1 84 ? -9.688 -14.867 2.07 1 98.88 84 VAL B N 1
ATOM 3256 C CA . VAL B 1 84 ? -10.891 -15.203 1.32 1 98.88 84 VAL B CA 1
ATOM 3257 C C . VAL B 1 84 ? -12.117 -14.664 2.055 1 98.88 84 VAL B C 1
ATOM 3259 O O . VAL B 1 84 ? -13.031 -14.117 1.432 1 98.88 84 VAL B O 1
ATOM 3262 N N . GLN B 1 85 ? -12.164 -14.805 3.363 1 98.81 85 GLN B N 1
ATOM 3263 C CA . GLN B 1 85 ? -13.289 -14.32 4.16 1 98.81 85 GLN B CA 1
ATOM 3264 C C . GLN B 1 85 ? -13.453 -12.812 4.012 1 98.81 85 GLN B C 1
ATOM 3266 O O . GLN B 1 85 ? -14.57 -12.32 3.832 1 98.81 85 GLN B O 1
ATOM 3271 N N . LEU B 1 86 ? -12.328 -12.086 4.117 1 98.75 86 LEU B N 1
ATOM 3272 C CA . LEU B 1 86 ? -12.367 -10.633 3.963 1 98.75 86 LEU B CA 1
ATOM 3273 C C . LEU B 1 86 ? -12.922 -10.25 2.598 1 98.75 86 LEU B C 1
ATOM 3275 O O . LEU B 1 86 ? -13.703 -9.297 2.488 1 98.75 86 LEU B O 1
ATOM 3279 N N . LEU B 1 87 ? -12.516 -10.977 1.564 1 98.88 87 LEU B N 1
ATOM 3280 C CA . LEU B 1 87 ? -13.016 -10.68 0.227 1 98.88 87 LEU B CA 1
ATOM 3281 C C . LEU B 1 87 ? -14.523 -10.914 0.147 1 98.88 87 LEU B C 1
ATOM 3283 O O . LEU B 1 87 ? -15.258 -10.086 -0.403 1 98.88 87 LEU B O 1
ATOM 3287 N N . GLN B 1 88 ? -15 -12.055 0.688 1 98.75 88 GLN B N 1
ATOM 3288 C CA . GLN B 1 88 ? -16.422 -12.359 0.678 1 98.75 88 GLN B CA 1
ATOM 3289 C C . GLN B 1 88 ? -17.219 -11.289 1.424 1 98.75 88 GLN B C 1
ATOM 3291 O O . GLN B 1 88 ? -18.297 -10.891 0.982 1 98.75 88 GLN B O 1
ATOM 3296 N N . GLU B 1 89 ? -16.719 -10.859 2.566 1 98.06 89 GLU B N 1
ATOM 3297 C CA . GLU B 1 89 ? -17.375 -9.82 3.35 1 98.06 89 GLU B CA 1
ATOM 3298 C C . GLU B 1 89 ? -17.5 -8.523 2.551 1 98.06 89 GLU B C 1
ATOM 3300 O O . GLU B 1 89 ? -18.562 -7.91 2.521 1 98.06 89 GLU B O 1
ATOM 3305 N N . GLU B 1 90 ? -16.438 -8.148 1.894 1 98.12 90 GLU B N 1
ATOM 3306 C CA . GLU B 1 90 ? -16.469 -6.922 1.102 1 98.12 90 GLU B CA 1
ATOM 3307 C C . GLU B 1 90 ? -17.359 -7.07 -0.123 1 98.12 90 GLU B C 1
ATOM 3309 O O . GLU B 1 90 ? -18.062 -6.133 -0.497 1 98.12 90 GLU B O 1
ATOM 3314 N N . LEU B 1 91 ? -17.266 -8.227 -0.745 1 98.25 91 LEU B N 1
ATOM 3315 C CA . LEU B 1 91 ? -18.078 -8.523 -1.919 1 98.25 91 LEU B CA 1
ATOM 3316 C C . LEU B 1 91 ? -19.562 -8.562 -1.562 1 98.25 91 LEU B C 1
ATOM 3318 O O . LEU B 1 91 ? -20.422 -8.211 -2.383 1 98.25 91 LEU B O 1
ATOM 3322 N N . GLY B 1 92 ? -19.906 -8.953 -0.348 1 97.94 92 GLY B N 1
ATOM 3323 C CA . GLY B 1 92 ? -21.281 -9.102 0.107 1 97.94 92 GLY B CA 1
ATOM 3324 C C . GLY B 1 92 ? -21.938 -10.375 -0.387 1 97.94 92 GLY B C 1
ATOM 3325 O O . GLY B 1 92 ? -23.156 -10.539 -0.27 1 97.94 92 GLY B O 1
ATOM 3326 N N . GLU B 1 93 ? -21.141 -11.289 -1.019 1 98.06 93 GLU B N 1
ATOM 3327 C CA . GLU B 1 93 ? -21.594 -12.578 -1.548 1 98.06 93 GLU B CA 1
ATOM 3328 C C . GLU B 1 93 ? -20.578 -13.68 -1.259 1 98.06 93 GLU B C 1
ATOM 3330 O O . GLU B 1 93 ? -19.406 -13.398 -0.986 1 98.06 93 GLU B O 1
ATOM 3335 N N . LYS B 1 94 ? -21.031 -14.875 -1.346 1 97.94 94 LYS B N 1
ATOM 3336 C CA . LYS B 1 94 ? -20.156 -16.031 -1.149 1 97.94 94 LYS B CA 1
ATOM 3337 C C . LYS B 1 94 ? -19.484 -16.422 -2.457 1 97.94 94 LYS B C 1
ATOM 3339 O O . LYS B 1 94 ? -20.094 -16.391 -3.521 1 97.94 94 LYS B O 1
ATOM 3344 N N . LEU B 1 95 ? -18.25 -16.844 -2.305 1 98.75 95 LEU B N 1
ATOM 3345 C CA . LEU B 1 95 ? -17.531 -17.422 -3.436 1 98.75 95 LEU B CA 1
ATOM 3346 C C . LEU B 1 95 ? -17.922 -18.875 -3.627 1 98.75 95 LEU B C 1
ATOM 3348 O O . LEU B 1 95 ? -18.094 -19.609 -2.65 1 98.75 95 LEU B O 1
ATOM 3352 N N . THR B 1 96 ? -18.016 -19.234 -4.879 1 98.69 96 THR B N 1
ATOM 3353 C CA . THR B 1 96 ? -18.297 -20.625 -5.199 1 98.69 96 THR B CA 1
ATOM 3354 C C . THR B 1 96 ? -16.984 -21.406 -5.395 1 98.69 96 THR B C 1
ATOM 3356 O O . THR B 1 96 ? -16.922 -22.594 -5.09 1 98.69 96 THR B O 1
ATOM 3359 N N . GLY B 1 97 ? -16.031 -20.719 -5.902 1 98.75 97 GLY B N 1
ATOM 3360 C CA . GLY B 1 97 ? -14.781 -21.391 -6.191 1 98.75 97 GLY B CA 1
ATOM 3361 C C . GLY B 1 97 ? -13.578 -20.484 -6.098 1 98.75 97 GLY B C 1
ATOM 3362 O O . GLY B 1 97 ? -13.719 -19.25 -6.074 1 98.75 97 GLY B O 1
ATOM 3363 N N . LEU B 1 98 ? -12.391 -21.109 -6.027 1 98.88 98 LEU B N 1
ATOM 3364 C CA . LEU B 1 98 ? -11.102 -20.422 -6.043 1 98.88 98 LEU B CA 1
ATOM 3365 C C . LEU B 1 98 ? -10.211 -20.969 -7.152 1 98.88 98 LEU B C 1
ATOM 3367 O O . LEU B 1 98 ? -10.109 -22.188 -7.328 1 98.88 98 LEU B O 1
ATOM 3371 N N . ILE B 1 99 ? -9.672 -20.078 -7.902 1 98.81 99 ILE B N 1
ATOM 3372 C CA . ILE B 1 99 ? -8.57 -20.453 -8.781 1 98.81 99 ILE B CA 1
ATOM 3373 C C . ILE B 1 99 ? -7.254 -19.953 -8.195 1 98.81 99 ILE B C 1
ATOM 3375 O O . ILE B 1 99 ? -7.242 -19.297 -7.148 1 98.81 99 ILE B O 1
ATOM 3379 N N . ILE B 1 100 ? -6.141 -20.312 -8.82 1 98.31 100 ILE B N 1
ATOM 3380 C CA . ILE B 1 100 ? -4.84 -19.781 -8.414 1 98.31 100 ILE B CA 1
ATOM 3381 C C . ILE B 1 100 ? -4.27 -18.906 -9.516 1 98.31 100 ILE B C 1
ATOM 3383 O O . ILE B 1 100 ? -4.648 -19.031 -10.68 1 98.31 100 ILE B O 1
ATOM 3387 N N . GLY B 1 101 ? -3.432 -17.984 -9.133 1 96.94 101 GLY B N 1
ATOM 3388 C CA . GLY B 1 101 ? -2.846 -17.078 -10.094 1 96.94 101 GLY B CA 1
ATOM 3389 C C . GLY B 1 101 ? -1.816 -17.734 -10.992 1 96.94 101 GLY B C 1
ATOM 3390 O O . GLY B 1 101 ? -1.608 -17.297 -12.133 1 96.94 101 GLY B O 1
ATOM 3391 N N . GLN B 1 102 ? -1.191 -18.719 -10.445 1 97.75 102 GLN B N 1
ATOM 3392 C CA . GLN B 1 102 ? -0.102 -19.422 -11.117 1 97.75 102 GLN B CA 1
ATOM 3393 C C . GLN B 1 102 ? 0.171 -20.781 -10.469 1 97.75 102 GLN B C 1
ATOM 3395 O O . GLN B 1 102 ? -0.144 -20.984 -9.297 1 97.75 102 GLN B O 1
ATOM 3400 N N . ASN B 1 103 ? 0.725 -21.656 -11.281 1 97.94 103 ASN B N 1
ATOM 3401 C CA . ASN B 1 103 ? 1.336 -22.828 -10.648 1 97.94 103 ASN B CA 1
ATOM 3402 C C . ASN B 1 103 ? 2.697 -22.484 -10.047 1 97.94 103 ASN B C 1
ATOM 3404 O O . ASN B 1 103 ? 3.35 -21.531 -10.469 1 97.94 103 ASN B O 1
ATOM 3408 N N . GLY B 1 104 ? 3.041 -23.25 -9.062 1 96.81 104 GLY B N 1
ATOM 3409 C CA . GLY B 1 104 ? 4.32 -23.109 -8.383 1 96.81 104 GLY B CA 1
ATOM 3410 C C . GLY B 1 104 ? 4.539 -24.141 -7.289 1 96.81 104 GLY B C 1
ATOM 3411 O O . GLY B 1 104 ? 3.801 -25.125 -7.195 1 96.81 104 GLY B O 1
ATOM 3412 N N . ARG B 1 105 ? 5.559 -23.875 -6.523 1 94.75 105 ARG B N 1
ATOM 3413 C CA . ARG B 1 105 ? 5.918 -24.797 -5.461 1 94.75 105 ARG B CA 1
ATOM 3414 C C . ARG B 1 105 ? 4.848 -24.828 -4.375 1 94.75 105 ARG B C 1
ATOM 3416 O O . ARG B 1 105 ? 4.449 -25.906 -3.922 1 94.75 105 ARG B O 1
ATOM 3423 N N . SER B 1 106 ? 4.438 -23.719 -4.004 1 95.81 106 SER B N 1
ATOM 3424 C CA . SER B 1 106 ? 3.305 -23.656 -3.084 1 95.81 106 SER B CA 1
ATOM 3425 C C . SER B 1 106 ? 2.074 -23.062 -3.766 1 95.81 106 SER B C 1
ATOM 3427 O O . SER B 1 106 ? 0.942 -23.359 -3.371 1 95.81 106 SER B O 1
ATOM 3429 N N . SER B 1 107 ? 2.26 -22.297 -4.805 1 96.88 107 SER B N 1
ATOM 3430 C CA . SER B 1 107 ? 1.168 -21.547 -5.414 1 96.88 107 SER B CA 1
ATOM 3431 C C . SER B 1 107 ? 0.087 -22.469 -5.953 1 96.88 107 SER B C 1
ATOM 3433 O O . SER B 1 107 ? -1.097 -22.125 -5.949 1 96.88 107 SER B O 1
ATOM 3435 N N . THR B 1 108 ? 0.488 -23.656 -6.371 1 98.44 108 THR B N 1
ATOM 3436 C CA . THR B 1 108 ? -0.461 -24.625 -6.91 1 98.44 108 THR B CA 1
ATOM 3437 C C . THR B 1 108 ? -1.502 -25 -5.859 1 98.44 108 THR B C 1
ATOM 3439 O O . THR B 1 108 ? -2.619 -25.406 -6.199 1 98.44 108 THR B O 1
ATOM 3442 N N . LEU B 1 109 ? -1.186 -24.828 -4.605 1 98.19 109 LEU B N 1
ATOM 3443 C CA . LEU B 1 109 ? -2.041 -25.312 -3.529 1 98.19 109 LEU B CA 1
ATOM 3444 C C . LEU B 1 109 ? -2.682 -24.156 -2.773 1 98.19 109 LEU B C 1
ATOM 3446 O O . LEU B 1 109 ? -3.322 -24.359 -1.741 1 98.19 109 LEU B O 1
ATOM 3450 N N . ASN B 1 110 ? -2.594 -22.984 -3.219 1 97.75 110 ASN B N 1
ATOM 3451 C CA . ASN B 1 110 ? -3.01 -21.797 -2.486 1 97.75 110 ASN B CA 1
ATOM 3452 C C . ASN B 1 110 ? -4.508 -21.812 -2.188 1 97.75 110 ASN B C 1
ATOM 3454 O O . ASN B 1 110 ? -4.949 -21.266 -1.178 1 97.75 110 ASN B O 1
ATOM 3458 N N . GLY B 1 111 ? -5.262 -22.453 -3.045 1 98.06 111 GLY B N 1
ATOM 3459 C CA . GLY B 1 111 ? -6.703 -22.422 -2.883 1 98.06 111 GLY B CA 1
ATOM 3460 C C . GLY B 1 111 ? -7.246 -23.625 -2.125 1 98.06 111 GLY B C 1
ATOM 3461 O O . GLY B 1 111 ? -8.445 -23.703 -1.855 1 98.06 111 GLY B O 1
ATOM 3462 N N . TRP B 1 112 ? -6.375 -24.562 -1.763 1 98.38 112 TRP B N 1
ATOM 3463 C CA . TRP B 1 112 ? -6.84 -25.844 -1.224 1 98.38 112 TRP B CA 1
ATOM 3464 C C . TRP B 1 112 ? -7.383 -25.672 0.192 1 98.38 112 TRP B C 1
ATOM 3466 O O . TRP B 1 112 ? -8.531 -26.016 0.47 1 98.38 112 TRP B O 1
ATOM 3476 N N . LEU B 1 113 ? -6.586 -25.078 1.059 1 97.81 113 LEU B N 1
ATOM 3477 C CA . LEU B 1 113 ? -6.969 -24.969 2.463 1 97.81 113 LEU B CA 1
ATOM 3478 C C . LEU B 1 113 ? -8.18 -24.062 2.627 1 97.81 113 LEU B C 1
ATOM 3480 O O . LEU B 1 113 ? -9.148 -24.422 3.299 1 97.81 113 LEU B O 1
ATOM 3484 N N . PRO B 1 114 ? -8.172 -22.844 1.973 1 98.31 114 PRO B N 1
ATOM 3485 C CA . PRO B 1 114 ? -9.375 -22.031 2.094 1 98.31 114 PRO B CA 1
ATOM 3486 C C . PRO B 1 114 ? -10.625 -22.734 1.572 1 98.31 114 PRO B C 1
ATOM 3488 O O . PRO B 1 114 ? -11.711 -22.594 2.141 1 98.31 114 PRO B O 1
ATOM 3491 N N . SER B 1 115 ? -10.461 -23.516 0.545 1 98.19 115 SER B N 1
ATOM 3492 C CA . SER B 1 115 ? -11.617 -24.219 -0.001 1 98.19 115 SER B CA 1
ATOM 3493 C C . SER B 1 115 ? -12.117 -25.297 0.959 1 98.19 115 SER B C 1
ATOM 3495 O O . SER B 1 115 ? -13.32 -25.469 1.14 1 98.19 115 SER B O 1
ATOM 3497 N N . ALA B 1 116 ? -11.219 -26 1.533 1 97.75 116 ALA B N 1
ATOM 3498 C CA . ALA B 1 116 ? -11.578 -27.047 2.488 1 97.75 116 ALA B CA 1
ATOM 3499 C C . ALA B 1 116 ? -12.312 -26.469 3.691 1 97.75 116 ALA B C 1
ATOM 3501 O O . ALA B 1 116 ? -13.25 -27.078 4.211 1 97.75 116 ALA B O 1
ATOM 3502 N N . ILE B 1 117 ? -11.938 -25.312 4.125 1 97.75 117 ILE B N 1
ATOM 3503 C CA . ILE B 1 117 ? -12.453 -24.719 5.352 1 97.75 117 ILE B CA 1
ATOM 3504 C C . ILE B 1 117 ? -13.75 -23.969 5.062 1 97.75 117 ILE B C 1
ATOM 3506 O O . ILE B 1 117 ? -14.703 -24.047 5.836 1 97.75 117 ILE B O 1
ATOM 3510 N N . LEU B 1 118 ? -13.836 -23.25 3.924 1 97.88 118 LEU B N 1
ATOM 3511 C CA . LEU B 1 118 ? -14.945 -22.344 3.668 1 97.88 118 LEU B CA 1
ATOM 3512 C C . LEU B 1 118 ? -15.992 -23 2.768 1 97.88 118 LEU B C 1
ATOM 3514 O O . LEU B 1 118 ? -17.047 -22.422 2.523 1 97.88 118 LEU B O 1
ATOM 3518 N N . GLY B 1 119 ? -15.617 -24.156 2.197 1 97.06 119 GLY B N 1
ATOM 3519 C CA . GLY B 1 119 ? -16.594 -24.906 1.423 1 97.06 119 GLY B CA 1
ATOM 3520 C C . GLY B 1 119 ? -16.641 -24.5 -0.036 1 97.06 119 GLY B C 1
ATOM 3521 O O . GLY B 1 119 ? -17.609 -24.812 -0.741 1 97.06 119 GLY B O 1
ATOM 3522 N N . THR B 1 120 ? -15.688 -23.75 -0.489 1 98.12 120 THR B N 1
ATOM 3523 C CA . THR B 1 120 ? -15.594 -23.438 -1.909 1 98.12 120 THR B CA 1
ATOM 3524 C C . THR B 1 120 ? -14.969 -24.594 -2.682 1 98.12 120 THR B C 1
ATOM 3526 O O . THR B 1 120 ? -14.469 -25.547 -2.084 1 98.12 120 THR B O 1
ATOM 3529 N N . LYS B 1 121 ? -15.094 -24.516 -3.967 1 98.56 121 LYS B N 1
ATOM 3530 C CA . LYS B 1 121 ? -14.43 -25.484 -4.832 1 98.56 121 LYS B CA 1
ATOM 3531 C C . LYS B 1 121 ? -13.047 -24.984 -5.258 1 98.56 121 LYS B C 1
ATOM 3533 O O . LYS B 1 121 ? -12.82 -23.781 -5.355 1 98.56 121 LYS B O 1
ATOM 3538 N N . VAL B 1 122 ? -12.109 -25.922 -5.438 1 98.75 122 VAL B N 1
ATOM 3539 C CA . VAL B 1 122 ? -10.891 -25.625 -6.191 1 98.75 122 VAL B CA 1
ATOM 3540 C C . VAL B 1 122 ? -11.172 -25.75 -7.688 1 98.75 122 VAL B C 1
ATOM 3542 O O . VAL B 1 122 ? -11.367 -26.859 -8.203 1 98.75 122 VAL B O 1
ATOM 3545 N N . VAL B 1 123 ? -11.18 -24.656 -8.359 1 98.88 123 VAL B N 1
ATOM 3546 C CA . VAL B 1 123 ? -11.5 -24.672 -9.789 1 98.88 123 VAL B CA 1
ATOM 3547 C C . VAL B 1 123 ? -10.227 -24.922 -10.594 1 98.88 123 VAL B C 1
ATOM 3549 O O . VAL B 1 123 ? -9.203 -24.281 -10.375 1 98.88 123 VAL B O 1
ATOM 3552 N N . ASP B 1 124 ? -10.297 -25.828 -11.555 1 98.75 124 ASP B N 1
ATOM 3553 C CA . ASP B 1 124 ? -9.141 -26.219 -12.352 1 98.75 124 ASP B CA 1
ATOM 3554 C C . ASP B 1 124 ? -8.836 -25.188 -13.43 1 98.75 124 ASP B C 1
ATOM 3556 O O . ASP B 1 124 ? -8.977 -25.469 -14.625 1 98.75 124 ASP B O 1
ATOM 3560 N N . ALA B 1 125 ? -8.391 -24.094 -13.016 1 98.5 125 ALA B N 1
ATOM 3561 C CA . ALA B 1 125 ? -8.008 -22.938 -13.836 1 98.5 125 ALA B CA 1
ATOM 3562 C C . ALA B 1 125 ? -6.945 -22.109 -13.141 1 98.5 125 ALA B C 1
ATOM 3564 O O . ALA B 1 125 ? -6.926 -22 -11.906 1 98.5 125 ALA B O 1
ATOM 3565 N N . VAL B 1 126 ? -6.051 -21.578 -13.938 1 98.12 126 VAL B N 1
ATOM 3566 C CA . VAL B 1 126 ? -4.965 -20.781 -13.375 1 98.12 126 VAL B CA 1
ATOM 3567 C C . VAL B 1 126 ? -4.809 -19.484 -14.172 1 98.12 126 VAL B C 1
ATOM 3569 O O . VAL B 1 126 ? -5.215 -19.406 -15.336 1 98.12 126 VAL B O 1
ATOM 3572 N N . GLY B 1 127 ? -4.312 -18.469 -13.547 1 97.62 127 GLY B N 1
ATOM 3573 C CA . GLY B 1 127 ? -3.998 -17.234 -14.25 1 97.62 127 GLY B CA 1
ATOM 3574 C C . GLY B 1 127 ? -2.877 -17.391 -15.258 1 97.62 127 GLY B C 1
ATOM 3575 O O . GLY B 1 127 ? -2.865 -16.703 -16.281 1 97.62 127 GLY B O 1
ATOM 3576 N N . ASP B 1 128 ? -1.956 -18.203 -14.875 1 96.62 128 ASP B N 1
ATOM 3577 C CA . ASP B 1 128 ? -0.782 -18.531 -15.68 1 96.62 128 ASP B CA 1
ATOM 3578 C C . ASP B 1 128 ? -0.285 -19.938 -15.367 1 96.62 128 ASP B C 1
ATOM 3580 O O . ASP B 1 128 ? -0.232 -20.344 -14.203 1 96.62 128 ASP B O 1
ATOM 3584 N N . ILE B 1 129 ? 0.038 -20.656 -16.406 1 97.5 129 ILE B N 1
ATOM 3585 C CA . ILE B 1 129 ? 0.513 -22.016 -16.188 1 97.5 129 ILE B CA 1
ATOM 3586 C C . ILE B 1 129 ? 1.792 -21.984 -15.344 1 97.5 129 ILE B C 1
ATOM 3588 O O . ILE B 1 129 ? 2.016 -22.859 -14.508 1 97.5 129 ILE B O 1
ATOM 3592 N N . ARG B 1 130 ? 2.535 -21 -15.562 1 97.38 130 ARG B N 1
ATOM 3593 C CA . ARG B 1 130 ? 3.803 -20.875 -14.852 1 97.38 130 ARG B CA 1
ATOM 3594 C C . ARG B 1 130 ? 3.797 -19.656 -13.938 1 97.38 130 ARG B C 1
ATOM 3596 O O . ARG B 1 130 ? 2.932 -18.781 -14.062 1 97.38 130 ARG B O 1
ATOM 3603 N N . ALA B 1 131 ? 4.773 -19.656 -13.008 1 96.44 131 ALA B N 1
ATOM 3604 C CA . ALA B 1 131 ? 4.926 -18.5 -12.125 1 96.44 131 ALA B CA 1
ATOM 3605 C C . ALA B 1 131 ? 5.398 -17.281 -12.906 1 96.44 131 ALA B C 1
ATOM 3607 O O . ALA B 1 131 ? 6.035 -17.406 -13.953 1 96.44 131 ALA B O 1
ATOM 3608 N N . HIS B 1 132 ? 5.012 -16.156 -12.477 1 95.06 132 HIS B N 1
ATOM 3609 C CA . HIS B 1 132 ? 5.332 -14.867 -13.07 1 95.06 132 HIS B CA 1
ATOM 3610 C C . HIS B 1 132 ? 5.586 -13.82 -11.992 1 95.06 132 HIS B C 1
ATOM 3612 O O . HIS B 1 132 ? 5.168 -13.992 -10.844 1 95.06 132 HIS B O 1
ATOM 3618 N N . PRO B 1 133 ? 6.184 -12.727 -12.305 1 91.38 133 PRO B N 1
ATOM 3619 C CA . PRO B 1 133 ? 6.711 -11.828 -11.273 1 91.38 133 PRO B CA 1
ATOM 3620 C C . PRO B 1 133 ? 5.645 -10.898 -10.703 1 91.38 133 PRO B C 1
ATOM 3622 O O . PRO B 1 133 ? 5.781 -10.422 -9.57 1 91.38 133 PRO B O 1
ATOM 3625 N N . THR B 1 134 ? 4.637 -10.531 -11.453 1 89.69 134 THR B N 1
ATOM 3626 C CA . THR B 1 134 ? 3.691 -9.539 -10.953 1 89.69 134 THR B CA 1
ATOM 3627 C C . THR B 1 134 ? 2.279 -10.109 -10.898 1 89.69 134 THR B C 1
ATOM 3629 O O . THR B 1 134 ? 1.919 -10.969 -11.711 1 89.69 134 THR B O 1
ATOM 3632 N N . GLY B 1 135 ? 1.483 -9.555 -9.984 1 89.5 135 GLY B N 1
ATOM 3633 C CA . GLY B 1 135 ? 0.092 -9.969 -9.891 1 89.5 135 GLY B CA 1
ATOM 3634 C C . GLY B 1 135 ? -0.698 -9.688 -11.156 1 89.5 135 GLY B C 1
ATOM 3635 O O . GLY B 1 135 ? -1.608 -10.445 -11.508 1 89.5 135 GLY B O 1
ATOM 3636 N N . ASP B 1 136 ? -0.353 -8.711 -11.867 1 90.94 136 ASP B N 1
ATOM 3637 C CA . ASP B 1 136 ? -1.045 -8.312 -13.086 1 90.94 136 ASP B CA 1
ATOM 3638 C C . ASP B 1 136 ? -0.909 -9.391 -14.164 1 90.94 136 ASP B C 1
ATOM 3640 O O . ASP B 1 136 ? -1.837 -9.617 -14.945 1 90.94 136 ASP B O 1
ATOM 3644 N N . MET B 1 137 ? 0.145 -10.062 -14.133 1 92.62 137 MET B N 1
ATOM 3645 C CA . MET B 1 137 ? 0.415 -11.102 -15.133 1 92.62 137 MET B CA 1
ATOM 3646 C C . MET B 1 137 ? -0.435 -12.336 -14.867 1 92.62 137 MET B C 1
ATOM 3648 O O . MET B 1 137 ? -0.53 -13.219 -15.727 1 92.62 137 MET B O 1
ATOM 3652 N N . GLY B 1 138 ? -1.104 -12.383 -13.781 1 94.19 138 GLY B N 1
ATOM 3653 C CA . GLY B 1 138 ? -2.006 -13.477 -13.461 1 94.19 138 GLY B CA 1
ATOM 3654 C C . GLY B 1 138 ? -3.439 -13.023 -13.25 1 94.19 138 GLY B C 1
ATOM 3655 O O . GLY B 1 138 ? -4.246 -13.75 -12.664 1 94.19 138 GLY B O 1
ATOM 3656 N N . SER B 1 139 ? -3.781 -11.852 -13.688 1 95.38 139 SER B N 1
ATOM 3657 C CA . SER B 1 139 ? -5.078 -11.266 -13.359 1 95.38 139 SER B CA 1
ATOM 3658 C C . SER B 1 139 ? -6.117 -11.602 -14.43 1 95.38 139 SER B C 1
ATOM 3660 O O . SER B 1 139 ? -7.242 -11.102 -14.383 1 95.38 139 SER B O 1
ATOM 3662 N N . ILE B 1 140 ? -5.742 -12.406 -15.43 1 96.88 140 ILE B N 1
ATOM 3663 C CA . ILE B 1 140 ? -6.574 -12.969 -16.484 1 96.88 140 ILE B CA 1
ATOM 3664 C C . ILE B 1 140 ? -7.309 -11.852 -17.219 1 96.88 140 ILE B C 1
ATOM 3666 O O . ILE B 1 140 ? -8.523 -11.93 -17.422 1 96.88 140 ILE B O 1
ATOM 3670 N N . GLY B 1 141 ? -6.609 -10.812 -17.516 1 94.38 141 GLY B N 1
ATOM 3671 C CA . GLY B 1 141 ? -7.137 -9.766 -18.375 1 94.38 141 GLY B CA 1
ATOM 3672 C C . GLY B 1 141 ? -7.586 -8.531 -17.609 1 94.38 141 GLY B C 1
ATOM 3673 O O . GLY B 1 141 ? -8.047 -7.555 -18.203 1 94.38 141 GLY B O 1
ATOM 3674 N N . MET B 1 142 ? -7.449 -8.539 -16.312 1 95.44 142 MET B N 1
ATOM 3675 C CA . MET B 1 142 ? -7.977 -7.43 -15.516 1 95.44 142 MET B CA 1
ATOM 3676 C C . MET B 1 142 ? -6.91 -6.363 -15.297 1 95.44 142 MET B C 1
ATOM 3678 O O . MET B 1 142 ? -7.207 -5.277 -14.789 1 95.44 142 MET B O 1
ATOM 3682 N N . ALA B 1 143 ? -5.684 -6.582 -15.727 1 92.69 143 ALA B N 1
ATOM 3683 C CA . ALA B 1 143 ? -4.574 -5.668 -15.461 1 92.69 143 ALA B CA 1
ATOM 3684 C C . ALA B 1 143 ? -4.867 -4.273 -16.016 1 92.69 143 ALA B C 1
ATOM 3686 O O . ALA B 1 143 ? -4.633 -3.273 -15.328 1 92.69 143 ALA B O 1
ATOM 3687 N N . GLY B 1 144 ? -5.402 -4.176 -17.156 1 90.5 144 GLY B N 1
ATOM 3688 C CA . GLY B 1 144 ? -5.672 -2.887 -17.781 1 90.5 144 GLY B CA 1
ATOM 3689 C C . GLY B 1 144 ? -7.117 -2.455 -17.656 1 90.5 144 GLY B C 1
ATOM 3690 O O . GLY B 1 144 ? -7.512 -1.42 -18.203 1 90.5 144 GLY B O 1
ATOM 3691 N N . SER B 1 145 ? -7.922 -3.23 -16.953 1 94.5 145 SER B N 1
ATOM 3692 C CA . SER B 1 145 ? -9.352 -2.953 -16.844 1 94.5 145 SER B CA 1
ATOM 3693 C C . SER B 1 145 ? -9.609 -1.807 -15.867 1 94.5 145 SER B C 1
ATOM 3695 O O . SER B 1 145 ? -8.984 -1.729 -14.805 1 94.5 145 SER B O 1
ATOM 3697 N N . PRO B 1 146 ? -10.477 -0.873 -16.188 1 95.12 146 PRO B N 1
ATOM 3698 C CA . PRO B 1 146 ? -10.875 0.184 -15.25 1 95.12 146 PRO B CA 1
ATOM 3699 C C . PRO B 1 146 ? -11.898 -0.293 -14.219 1 95.12 146 PRO B C 1
ATOM 3701 O O . PRO B 1 146 ? -12.258 0.459 -13.305 1 95.12 146 PRO B O 1
ATOM 3704 N N . GLU B 1 147 ? -12.383 -1.533 -14.398 1 96.12 147 GLU B N 1
ATOM 3705 C CA . GLU B 1 147 ? -13.414 -2.043 -13.492 1 96.12 147 GLU B CA 1
ATOM 3706 C C . GLU B 1 147 ? -12.898 -2.119 -12.055 1 96.12 147 GLU B C 1
ATOM 3708 O O . GLU B 1 147 ? -11.758 -2.527 -11.82 1 96.12 147 GLU B O 1
ATOM 3713 N N . GLN B 1 148 ? -13.703 -1.688 -11.156 1 96.5 148 GLN B N 1
ATOM 3714 C CA . GLN B 1 148 ? -13.336 -1.788 -9.75 1 96.5 148 GLN B CA 1
ATOM 3715 C C . GLN B 1 148 ? -13.297 -3.244 -9.297 1 96.5 148 GLN B C 1
ATOM 3717 O O . GLN B 1 148 ? -14.258 -3.99 -9.5 1 96.5 148 GLN B O 1
ATOM 3722 N N . MET B 1 149 ? -12.234 -3.625 -8.727 1 98.12 149 MET B N 1
ATOM 3723 C CA . MET B 1 149 ? -12.031 -4.961 -8.172 1 98.12 149 MET B CA 1
ATOM 3724 C C . MET B 1 149 ? -11.727 -4.898 -6.684 1 98.12 149 MET B C 1
ATOM 3726 O O . MET B 1 149 ? -11.477 -3.82 -6.141 1 98.12 149 MET B O 1
ATOM 3730 N N . ILE B 1 150 ? -11.852 -6.051 -6.035 1 98.69 150 ILE B N 1
ATOM 3731 C CA . ILE B 1 150 ? -11.523 -6.203 -4.621 1 98.69 150 ILE B CA 1
ATOM 3732 C C . ILE B 1 150 ? -10.289 -7.094 -4.473 1 98.69 150 ILE B C 1
ATOM 3734 O O . ILE B 1 150 ? -10.219 -8.172 -5.066 1 98.69 150 ILE B O 1
ATOM 3738 N N . GLN B 1 151 ? -9.312 -6.648 -3.752 1 98.62 151 GLN B N 1
ATOM 3739 C CA . GLN B 1 151 ? -8.156 -7.461 -3.383 1 98.62 151 GLN B CA 1
ATOM 3740 C C . GLN B 1 151 ? -7.906 -7.406 -1.879 1 98.62 151 GLN B C 1
ATOM 3742 O O . GLN B 1 151 ? -8.055 -6.352 -1.259 1 98.62 151 GLN B O 1
ATOM 3747 N N . THR B 1 152 ? -7.562 -8.539 -1.317 1 98.81 152 THR B N 1
ATOM 3748 C CA . THR B 1 152 ? -7.297 -8.656 0.112 1 98.81 152 THR B CA 1
ATOM 3749 C C . THR B 1 152 ? -5.941 -9.32 0.357 1 98.81 152 THR B C 1
ATOM 3751 O O . THR B 1 152 ? -5.426 -10.023 -0.511 1 98.81 152 THR B O 1
ATOM 3754 N N . ALA B 1 153 ? -5.363 -9.055 1.456 1 98.56 153 ALA B N 1
ATOM 3755 C CA . ALA B 1 153 ? -4.109 -9.672 1.888 1 98.56 153 ALA B CA 1
ATOM 3756 C C . ALA B 1 153 ? -4.074 -9.836 3.404 1 98.56 153 ALA B C 1
ATOM 3758 O O . ALA B 1 153 ? -4.566 -8.977 4.141 1 98.56 153 ALA B O 1
ATOM 3759 N N . VAL B 1 154 ? -3.553 -10.977 3.879 1 98.62 154 VAL B N 1
ATOM 3760 C CA . VAL B 1 154 ? -3.5 -11.281 5.305 1 98.62 154 VAL B CA 1
ATOM 3761 C C . VAL B 1 154 ? -2.205 -12.016 5.629 1 98.62 154 VAL B C 1
ATOM 3763 O O . VAL B 1 154 ? -1.823 -12.953 4.922 1 98.62 154 VAL B O 1
ATOM 3766 N N . GLY B 1 155 ? -1.561 -11.625 6.664 1 97.94 155 GLY B N 1
ATOM 3767 C CA . GLY B 1 155 ? -0.396 -12.344 7.152 1 97.94 155 GLY B CA 1
ATOM 3768 C C . GLY B 1 155 ? 0.655 -11.438 7.762 1 97.94 155 GLY B C 1
ATOM 3769 O O . GLY B 1 155 ? 0.342 -10.336 8.227 1 97.94 155 GLY B O 1
ATOM 3770 N N . GLY B 1 156 ? 1.873 -12.016 7.863 1 96.38 156 GLY B N 1
ATOM 3771 C CA . GLY B 1 156 ? 3 -11.273 8.406 1 96.38 156 GLY B CA 1
ATOM 3772 C C . GLY B 1 156 ? 3.617 -11.93 9.625 1 96.38 156 GLY B C 1
ATOM 3773 O O . GLY B 1 156 ? 2.955 -12.695 10.32 1 96.38 156 GLY B O 1
ATOM 3774 N N . ASN B 1 157 ? 4.871 -11.609 9.891 1 96.44 157 ASN B N 1
ATOM 3775 C CA . ASN B 1 157 ? 5.625 -12.148 11.016 1 96.44 157 ASN B CA 1
ATOM 3776 C C . ASN B 1 157 ? 5.078 -11.641 12.352 1 96.44 157 ASN B C 1
ATOM 3778 O O . ASN B 1 157 ? 5.367 -10.516 12.758 1 96.44 157 ASN B O 1
ATOM 3782 N N . ARG B 1 158 ? 4.34 -12.508 13.047 1 96.31 158 ARG B N 1
ATOM 3783 C CA . ARG B 1 158 ? 3.662 -12.133 14.281 1 96.31 158 ARG B CA 1
ATOM 3784 C C . ARG B 1 158 ? 4.664 -11.734 15.359 1 96.31 158 ARG B C 1
ATOM 3786 O O . ARG B 1 158 ? 4.438 -10.773 16.094 1 96.31 158 ARG B O 1
ATOM 3793 N N . ALA B 1 159 ? 5.789 -12.367 15.469 1 95.69 159 ALA B N 1
ATOM 3794 C CA . ALA B 1 159 ? 6.793 -12.109 16.5 1 95.69 159 ALA B CA 1
ATOM 3795 C C . ALA B 1 159 ? 7.406 -10.727 16.344 1 95.69 159 ALA B C 1
ATOM 3797 O O . ALA B 1 159 ? 7.883 -10.133 17.312 1 95.69 159 ALA B O 1
ATOM 3798 N N . GLU B 1 160 ? 7.289 -10.156 15.117 1 95.44 160 GLU B N 1
ATOM 3799 C CA . GLU B 1 160 ? 7.855 -8.844 14.852 1 95.44 160 GLU B CA 1
ATOM 3800 C C . GLU B 1 160 ? 6.766 -7.789 14.703 1 95.44 160 GLU B C 1
ATOM 3802 O O . GLU B 1 160 ? 7.004 -6.707 14.164 1 95.44 160 GLU B O 1
ATOM 3807 N N . ASN B 1 161 ? 5.574 -8.125 15.125 1 95.75 161 ASN B N 1
ATOM 3808 C CA . ASN B 1 161 ? 4.43 -7.223 15.078 1 95.75 161 ASN B CA 1
ATOM 3809 C C . ASN B 1 161 ? 4.133 -6.766 13.648 1 95.75 161 ASN B C 1
ATOM 3811 O O . ASN B 1 161 ? 3.822 -5.594 13.422 1 95.75 161 ASN B O 1
ATOM 3815 N N . ARG B 1 162 ? 4.219 -7.75 12.688 1 96.56 162 ARG B N 1
ATOM 3816 C CA . ARG B 1 162 ? 4.055 -7.395 11.281 1 96.56 162 ARG B CA 1
ATOM 3817 C C . ARG B 1 162 ? 2.768 -7.98 10.711 1 96.56 162 ARG B C 1
ATOM 3819 O O . ARG B 1 162 ? 2.572 -8 9.492 1 96.56 162 ARG B O 1
ATOM 3826 N N . TYR B 1 163 ? 1.902 -8.5 11.586 1 97.94 163 TYR B N 1
ATOM 3827 C CA . TYR B 1 163 ? 0.633 -9.023 11.094 1 97.94 163 TYR B CA 1
ATOM 3828 C C . TYR B 1 163 ? -0.21 -7.922 10.461 1 97.94 163 TYR B C 1
ATOM 3830 O O . TYR B 1 163 ? -0.37 -6.848 11.047 1 97.94 163 TYR B O 1
ATOM 3838 N N . ILE B 1 164 ? -0.836 -8.188 9.266 1 98.44 164 ILE B N 1
ATOM 3839 C CA . ILE B 1 164 ? -1.595 -7.211 8.492 1 98.44 164 ILE B CA 1
ATOM 3840 C C . ILE B 1 164 ? -2.855 -7.863 7.93 1 98.44 164 ILE B C 1
ATOM 3842 O O . ILE B 1 164 ? -2.818 -9.016 7.48 1 98.44 164 ILE B O 1
ATOM 3846 N N . GLU B 1 165 ? -3.977 -7.199 7.953 1 98.75 165 GLU B N 1
ATOM 3847 C CA . GLU B 1 165 ? -5.184 -7.473 7.176 1 98.75 165 GLU B CA 1
ATOM 3848 C C . GLU B 1 165 ? -5.531 -6.297 6.266 1 98.75 165 GLU B C 1
ATOM 3850 O O . GLU B 1 165 ? -5.621 -5.156 6.723 1 98.75 165 GLU B O 1
ATOM 3855 N N . LEU B 1 166 ? -5.691 -6.582 5.039 1 98.81 166 LEU B N 1
ATOM 3856 C CA . LEU B 1 166 ? -5.887 -5.531 4.043 1 98.81 166 LEU B CA 1
ATOM 3857 C C . LEU B 1 166 ? -7.086 -5.844 3.154 1 98.81 166 LEU B C 1
ATOM 3859 O O . LEU B 1 166 ? -7.258 -6.98 2.713 1 98.81 166 LEU B O 1
ATOM 3863 N N . VAL B 1 167 ? -7.926 -4.895 2.924 1 98.81 167 VAL B N 1
ATOM 3864 C CA . VAL B 1 167 ? -8.953 -4.887 1.888 1 98.81 167 VAL B CA 1
ATOM 3865 C C . VAL B 1 167 ? -8.82 -3.629 1.035 1 98.81 167 VAL B C 1
ATOM 3867 O O . VAL B 1 167 ? -8.797 -2.514 1.562 1 98.81 167 VAL B O 1
ATOM 3870 N N . VAL B 1 168 ? -8.703 -3.762 -0.223 1 98.81 168 VAL B N 1
ATOM 3871 C CA . VAL B 1 168 ? -8.586 -2.6 -1.098 1 98.81 168 VAL B CA 1
ATOM 3872 C C . VAL B 1 168 ? -9.461 -2.791 -2.336 1 98.81 168 VAL B C 1
ATOM 3874 O O . VAL B 1 168 ? -9.578 -3.906 -2.85 1 98.81 168 VAL B O 1
ATOM 3877 N N . LYS B 1 169 ? -10.156 -1.736 -2.799 1 98.56 169 LYS B N 1
ATOM 3878 C CA . LYS B 1 169 ? -11.008 -1.694 -3.982 1 98.56 169 LYS B CA 1
ATOM 3879 C C . LYS B 1 169 ? -10.523 -0.645 -4.977 1 98.56 169 LYS B C 1
ATOM 3881 O O . LYS B 1 169 ? -10.133 0.458 -4.582 1 98.56 169 LYS B O 1
ATOM 3886 N N . GLY B 1 170 ? -10.516 -0.928 -6.188 1 98.5 170 GLY B N 1
ATOM 3887 C CA . GLY B 1 170 ? -10.102 -0.06 -7.281 1 98.5 170 GLY B CA 1
ATOM 3888 C C . GLY B 1 170 ? -9.75 -0.819 -8.547 1 98.5 170 GLY B C 1
ATOM 3889 O O . GLY B 1 170 ? -9.945 -2.033 -8.625 1 98.5 170 GLY B O 1
ATOM 3890 N N . ALA B 1 171 ? -9.352 -0.065 -9.562 1 97.25 171 ALA B N 1
ATOM 3891 C CA . ALA B 1 171 ? -8.859 -0.734 -10.758 1 97.25 171 ALA B CA 1
ATOM 3892 C C . ALA B 1 171 ? -7.637 -1.594 -10.445 1 97.25 171 ALA B C 1
ATOM 3894 O O . ALA B 1 171 ? -6.77 -1.19 -9.664 1 97.25 171 ALA B O 1
ATOM 3895 N N . THR B 1 172 ? -7.582 -2.758 -11 1 96 172 THR B N 1
ATOM 3896 C CA . THR B 1 172 ? -6.57 -3.758 -10.68 1 96 172 THR B CA 1
ATOM 3897 C C . THR B 1 172 ? -5.168 -3.156 -10.766 1 96 172 THR B C 1
ATOM 3899 O O . THR B 1 172 ? -4.363 -3.318 -9.844 1 96 172 THR B O 1
ATOM 3902 N N . ALA B 1 173 ? -4.852 -2.381 -11.773 1 92.81 173 ALA B N 1
ATOM 3903 C CA . ALA B 1 173 ? -3.527 -1.808 -12.008 1 92.81 173 ALA B CA 1
ATOM 3904 C C . ALA B 1 173 ? -3.146 -0.842 -10.891 1 92.81 173 ALA B C 1
ATOM 3906 O O . ALA B 1 173 ? -1.961 -0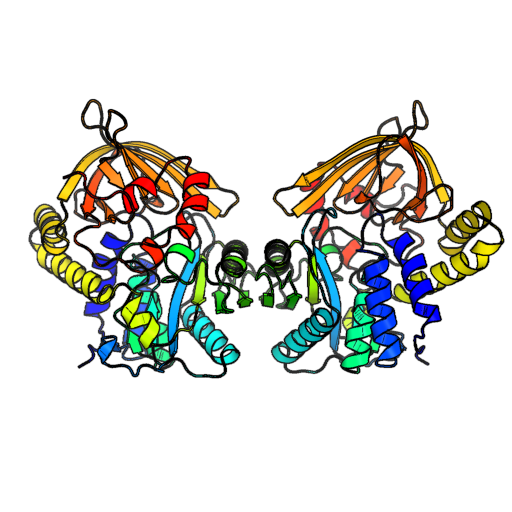.611 -10.641 1 92.81 173 ALA B O 1
ATOM 3907 N N . LYS B 1 174 ? -4.137 -0.299 -10.195 1 95 174 LYS B N 1
ATOM 3908 C CA . LYS B 1 174 ? -3.883 0.728 -9.188 1 95 174 LYS B CA 1
ATOM 3909 C C . LYS B 1 174 ? -3.814 0.122 -7.789 1 95 174 LYS B C 1
ATOM 3911 O O . LYS B 1 174 ? -3.174 0.68 -6.895 1 95 174 LYS B O 1
ATOM 3916 N N . ILE B 1 175 ? -4.406 -1.055 -7.586 1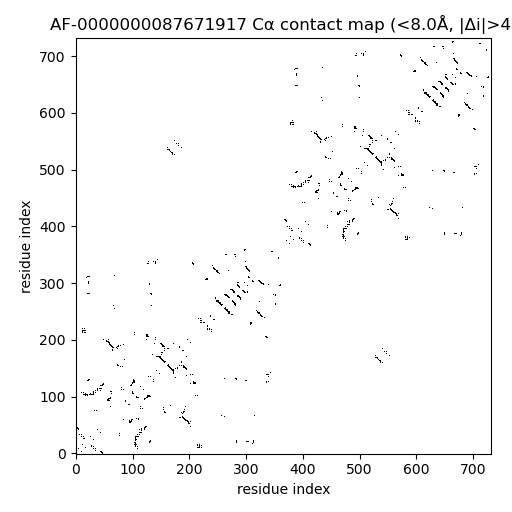 96.75 175 ILE B N 1
ATOM 3917 C CA . ILE B 1 175 ? -4.465 -1.564 -6.223 1 96.75 175 ILE B CA 1
ATOM 3918 C C . ILE B 1 175 ? -3.484 -2.723 -6.059 1 96.75 175 ILE B C 1
ATOM 3920 O O . ILE B 1 175 ? -3.068 -3.041 -4.945 1 96.75 175 ILE B O 1
ATOM 3924 N N . SER B 1 176 ? -2.967 -3.332 -7.137 1 93.56 176 SER B N 1
ATOM 3925 C CA . SER B 1 176 ? -1.981 -4.406 -7.059 1 93.56 176 SER B CA 1
ATOM 3926 C C . SER B 1 176 ? -0.704 -3.936 -6.371 1 93.56 176 SER B C 1
ATOM 3928 O O . SER B 1 176 ? -0.168 -4.625 -5.504 1 93.56 176 SER B O 1
ATOM 3930 N N . PRO B 1 177 ? -0.178 -2.73 -6.719 1 91.44 177 PRO B N 1
ATOM 3931 C CA . PRO B 1 177 ? 1.031 -2.252 -6.047 1 91.44 177 PRO B CA 1
ATOM 3932 C C . PRO B 1 177 ? 0.833 -2.059 -4.543 1 91.44 177 PRO B C 1
ATOM 3934 O O . PRO B 1 177 ? 1.795 -2.139 -3.775 1 91.44 177 PRO B O 1
ATOM 3937 N N . ILE B 1 178 ? -0.379 -1.806 -4.094 1 95.25 178 ILE B N 1
ATOM 3938 C CA . ILE B 1 178 ? -0.673 -1.644 -2.674 1 95.25 178 ILE B CA 1
ATOM 3939 C C . ILE B 1 178 ? -0.486 -2.977 -1.953 1 95.25 178 ILE B C 1
ATOM 3941 O O . ILE B 1 178 ? 0.049 -3.02 -0.842 1 95.25 178 ILE B O 1
ATOM 3945 N N . LEU B 1 179 ? -0.9 -4.086 -2.619 1 95.56 179 LEU B N 1
ATOM 3946 C CA . LEU B 1 179 ? -0.672 -5.41 -2.049 1 95.56 179 LEU B CA 1
ATOM 3947 C C . LEU B 1 179 ? 0.82 -5.688 -1.9 1 95.56 179 LEU B C 1
ATOM 3949 O O . LEU B 1 179 ? 1.242 -6.332 -0.936 1 95.56 179 LEU B O 1
ATOM 3953 N N . ARG B 1 180 ? 1.536 -5.281 -2.846 1 91.06 180 ARG B N 1
ATOM 3954 C CA . ARG B 1 180 ? 2.979 -5.488 -2.773 1 91.06 180 ARG B CA 1
ATOM 3955 C C . ARG B 1 180 ? 3.584 -4.723 -1.601 1 91.06 180 ARG B C 1
ATOM 3957 O O . ARG B 1 180 ? 4.496 -5.215 -0.935 1 91.06 180 ARG B O 1
ATOM 3964 N N . ALA B 1 181 ? 3.145 -3.479 -1.395 1 92 181 ALA B N 1
ATOM 3965 C CA . ALA B 1 181 ? 3.59 -2.723 -0.226 1 92 181 ALA B CA 1
ATOM 3966 C C . ALA B 1 181 ? 3.246 -3.459 1.065 1 92 181 ALA B C 1
ATOM 3968 O O . ALA B 1 181 ? 4.039 -3.469 2.01 1 92 181 ALA B O 1
ATOM 3969 N N . ALA B 1 182 ? 2.062 -4.051 1.107 1 95.88 182 ALA B N 1
ATOM 3970 C CA . ALA B 1 182 ? 1.665 -4.84 2.271 1 95.88 182 ALA B CA 1
ATOM 3971 C C . ALA B 1 182 ? 2.588 -6.039 2.463 1 95.88 182 ALA B C 1
ATOM 3973 O O . ALA B 1 182 ? 2.961 -6.371 3.59 1 95.88 182 ALA B O 1
ATOM 3974 N N . SER B 1 183 ? 2.908 -6.688 1.343 1 92.75 183 SER B N 1
ATOM 3975 C CA . SER B 1 183 ? 3.83 -7.816 1.396 1 92.75 183 SER B CA 1
ATOM 3976 C C . SER B 1 183 ? 5.18 -7.402 1.976 1 92.75 183 SER B C 1
ATOM 3978 O O . SER B 1 183 ? 5.711 -8.07 2.863 1 92.75 183 SER B O 1
ATOM 3980 N N . ASP B 1 184 ? 5.688 -6.328 1.534 1 90.69 184 ASP B N 1
ATOM 3981 C CA . ASP B 1 184 ? 6.961 -5.816 2.029 1 90.69 184 ASP B CA 1
ATOM 3982 C C . ASP B 1 184 ? 6.898 -5.551 3.533 1 90.69 184 ASP B C 1
ATOM 3984 O O . ASP B 1 184 ? 7.789 -5.957 4.277 1 90.69 184 ASP B O 1
ATOM 3988 N N . GLN B 1 185 ? 5.828 -4.91 4.016 1 93.19 185 GLN B N 1
ATOM 3989 C CA . GLN B 1 185 ? 5.676 -4.516 5.41 1 93.19 185 GLN B CA 1
ATOM 3990 C C . GLN B 1 185 ? 5.426 -5.73 6.301 1 93.19 185 GLN B C 1
ATOM 3992 O O . GLN B 1 185 ? 5.742 -5.711 7.492 1 93.19 185 GLN B O 1
ATOM 3997 N N . SER B 1 186 ? 4.891 -6.809 5.73 1 94.94 186 SER B N 1
ATOM 3998 C CA . SER B 1 186 ? 4.547 -8.008 6.492 1 94.94 186 SER B CA 1
ATOM 3999 C C . SER B 1 186 ? 5.77 -8.898 6.707 1 94.94 186 SER B C 1
ATOM 4001 O O . SER B 1 186 ? 5.727 -9.844 7.492 1 94.94 186 SER B O 1
ATOM 4003 N N . GLY B 1 187 ? 6.844 -8.617 5.969 1 91.38 187 GLY B N 1
ATOM 4004 C CA . GLY B 1 187 ? 8.039 -9.43 6.074 1 91.38 187 GLY B CA 1
ATOM 4005 C C . GLY B 1 187 ? 8.484 -10.016 4.746 1 91.38 187 GLY B C 1
ATOM 4006 O O . GLY B 1 187 ? 9.469 -10.75 4.688 1 91.38 187 GLY B O 1
ATOM 4007 N N . GLY B 1 188 ? 7.695 -9.766 3.654 1 87.5 188 GLY B N 1
ATOM 4008 C CA . GLY B 1 188 ? 8.211 -10.109 2.336 1 87.5 188 GLY B CA 1
ATOM 4009 C C . GLY B 1 188 ? 7.316 -11.07 1.576 1 87.5 188 GLY B C 1
ATOM 4010 O O . GLY B 1 188 ? 7.543 -11.336 0.394 1 87.5 188 GLY B O 1
ATOM 4011 N N . PHE B 1 189 ? 6.387 -11.68 2.244 1 88.81 189 PHE B N 1
ATOM 4012 C CA . PHE B 1 189 ? 5.48 -12.648 1.639 1 88.81 189 PHE B CA 1
ATOM 4013 C C . PHE B 1 189 ? 4.145 -12.664 2.371 1 88.81 189 PHE B C 1
ATOM 4015 O O . PHE B 1 189 ? 4.105 -12.633 3.602 1 88.81 189 PHE B O 1
ATOM 4022 N N . ILE B 1 190 ? 2.986 -12.594 1.656 1 94.38 190 ILE B N 1
ATOM 4023 C CA . ILE B 1 190 ? 1.693 -12.438 2.314 1 94.38 190 ILE B CA 1
ATOM 4024 C C . ILE B 1 190 ? 0.615 -13.156 1.508 1 94.38 190 ILE B C 1
ATOM 4026 O O . ILE B 1 190 ? 0.7 -13.242 0.281 1 94.38 190 ILE B O 1
ATOM 4030 N N . ALA B 1 191 ? -0.39 -13.75 2.184 1 97.25 191 ALA B N 1
ATOM 4031 C CA . ALA B 1 191 ? -1.511 -14.43 1.532 1 97.25 191 ALA B CA 1
ATOM 4032 C C . ALA B 1 191 ? -2.486 -13.414 0.936 1 97.25 191 ALA B C 1
ATOM 4034 O O . ALA B 1 191 ? -2.672 -12.328 1.482 1 97.25 191 ALA B O 1
ATOM 4035 N N . SER B 1 192 ? -3.129 -13.766 -0.159 1 98.12 192 SER B N 1
ATOM 4036 C CA . SER B 1 192 ? -4.059 -12.828 -0.789 1 98.12 192 SER B CA 1
ATOM 4037 C C . SER B 1 192 ? -5.207 -13.562 -1.468 1 98.12 192 SER B C 1
ATOM 4039 O O . SER B 1 192 ? -5.129 -14.773 -1.7 1 98.12 192 SER B O 1
ATOM 4041 N N . CYS B 1 193 ? -6.273 -12.945 -1.636 1 98.69 193 CYS B N 1
ATOM 4042 C CA . CYS B 1 193 ? -7.414 -13.32 -2.467 1 98.69 193 CYS B CA 1
ATOM 4043 C C . CYS B 1 193 ? -7.887 -12.141 -3.309 1 98.69 193 CYS B C 1
ATOM 4045 O O . CYS B 1 193 ? -8.156 -11.062 -2.775 1 98.69 193 CYS B O 1
ATOM 4047 N N . ARG B 1 194 ? -8.016 -12.383 -4.609 1 97.81 194 ARG B N 1
ATOM 4048 C CA . ARG B 1 194 ? -8.133 -11.188 -5.438 1 97.81 194 ARG B CA 1
ATOM 4049 C C . ARG B 1 194 ? -9.164 -11.383 -6.547 1 97.81 194 ARG B C 1
ATOM 4051 O O . ARG B 1 194 ? -9.414 -12.516 -6.965 1 97.81 194 ARG B O 1
ATOM 4058 N N . ASN B 1 195 ? -9.75 -10.32 -6.996 1 98 195 ASN B N 1
ATOM 4059 C CA . ASN B 1 195 ? -10.469 -10.148 -8.258 1 98 195 ASN B CA 1
ATOM 4060 C C . ASN B 1 195 ? -11.602 -11.164 -8.398 1 98 195 ASN B C 1
ATOM 4062 O O . ASN B 1 195 ? -11.539 -12.047 -9.258 1 98 195 ASN B O 1
ATOM 4066 N N . PRO B 1 196 ? -12.648 -11.023 -7.578 1 98.81 196 PRO B N 1
ATOM 4067 C CA . PRO B 1 196 ? -13.82 -11.867 -7.824 1 98.81 196 PRO B CA 1
ATOM 4068 C C . PRO B 1 196 ? -14.438 -11.633 -9.203 1 98.81 196 PRO B C 1
ATOM 4070 O O . PRO B 1 196 ? -14.719 -10.492 -9.57 1 98.81 196 PRO B O 1
ATOM 4073 N N . LEU B 1 197 ? -14.555 -12.703 -9.945 1 98.75 197 LEU B N 1
ATOM 4074 C CA . LEU B 1 197 ? -15.086 -12.688 -11.305 1 98.75 197 LEU B CA 1
ATOM 4075 C C . LEU B 1 197 ? -16.125 -13.789 -11.492 1 98.75 197 LEU B C 1
ATOM 4077 O O . LEU B 1 197 ? -16.094 -14.797 -10.789 1 98.75 197 LEU B O 1
ATOM 4081 N N . ARG B 1 198 ? -16.953 -13.57 -12.383 1 98.75 198 ARG B N 1
ATOM 4082 C CA . ARG B 1 198 ? -17.953 -14.594 -12.703 1 98.75 198 ARG B CA 1
ATOM 4083 C C . ARG B 1 198 ? -17.312 -15.773 -13.422 1 98.75 198 ARG B C 1
ATOM 4085 O O . ARG B 1 198 ? -16.391 -15.602 -14.211 1 98.75 198 ARG B O 1
ATOM 4092 N N . ALA B 1 199 ? -17.891 -16.953 -13.227 1 98.69 199 ALA B N 1
ATOM 4093 C CA . ALA B 1 199 ? -17.391 -18.172 -13.852 1 98.69 199 ALA B CA 1
ATOM 4094 C C . ALA B 1 199 ? -17.375 -18.047 -15.367 1 98.69 199 ALA B C 1
ATOM 4096 O O . ALA B 1 199 ? -16.484 -18.578 -16.031 1 98.69 199 ALA B O 1
ATOM 4097 N N . SER B 1 200 ? -18.328 -17.328 -15.938 1 98.69 200 SER B N 1
ATOM 4098 C CA . SER B 1 200 ? -18.375 -17.125 -17.375 1 98.69 200 SER B CA 1
ATOM 4099 C C . SER B 1 200 ? -17.125 -16.391 -17.875 1 98.69 200 SER B C 1
ATOM 4101 O O . SER B 1 200 ? -16.578 -16.734 -18.938 1 98.69 200 SER B O 1
ATOM 4103 N N . TYR B 1 201 ? -16.656 -15.414 -17.141 1 98.5 201 TYR B N 1
ATOM 4104 C CA . TYR B 1 201 ? -15.438 -14.695 -17.484 1 98.5 201 TYR B CA 1
ATOM 4105 C C . TYR B 1 201 ? -14.211 -15.594 -17.375 1 98.5 201 TYR B C 1
ATOM 4107 O O . TYR B 1 201 ? -13.375 -15.633 -18.281 1 98.5 201 TYR B O 1
ATOM 4115 N N . VAL B 1 202 ? -14.125 -16.344 -16.266 1 98.5 202 VAL B N 1
ATOM 4116 C CA . VAL B 1 202 ? -12.984 -17.203 -16 1 98.5 202 VAL B CA 1
ATOM 4117 C C . VAL B 1 202 ? -12.875 -18.266 -17.094 1 98.5 202 VAL B C 1
ATOM 4119 O O . VAL B 1 202 ? -11.781 -18.578 -17.578 1 98.5 202 VAL B O 1
ATOM 4122 N N . ARG B 1 203 ? -13.984 -18.766 -17.531 1 98.25 203 ARG B N 1
ATOM 4123 C CA . ARG B 1 203 ? -14.07 -19.797 -18.547 1 98.25 203 ARG B CA 1
ATOM 4124 C C . ARG B 1 203 ? -13.352 -19.375 -19.828 1 98.25 203 ARG B C 1
ATOM 4126 O O . ARG B 1 203 ? -12.727 -20.203 -20.5 1 98.25 203 ARG B O 1
ATOM 4133 N N . THR B 1 204 ? -13.383 -18.109 -20.141 1 97.75 204 THR B N 1
ATOM 4134 C CA . THR B 1 204 ? -12.867 -17.656 -21.438 1 97.75 204 THR B CA 1
ATOM 4135 C C . THR B 1 204 ? -11.516 -16.969 -21.266 1 97.75 204 THR B C 1
ATOM 4137 O O . THR B 1 204 ? -10.82 -16.703 -22.25 1 97.75 204 THR B O 1
ATOM 4140 N N . HIS B 1 205 ? -11.055 -16.75 -20.047 1 98.12 205 HIS B N 1
ATOM 4141 C CA . HIS B 1 205 ? -9.883 -15.891 -19.891 1 98.12 205 HIS B CA 1
ATOM 4142 C C . HIS B 1 205 ? -8.766 -16.609 -19.141 1 98.12 205 HIS B C 1
ATOM 4144 O O . HIS B 1 205 ? -7.602 -16.219 -19.234 1 98.12 205 HIS B O 1
ATOM 4150 N N . ALA B 1 206 ? -9.062 -17.625 -18.344 1 98.38 206 ALA B N 1
ATOM 4151 C CA . ALA B 1 206 ? -8.047 -18.328 -17.562 1 98.38 206 ALA B CA 1
ATOM 4152 C C . ALA B 1 206 ? -7.43 -19.469 -18.359 1 98.38 206 ALA B C 1
ATOM 4154 O O . ALA B 1 206 ? -7.93 -19.828 -19.438 1 98.38 206 ALA B O 1
ATOM 4155 N N . ALA B 1 207 ? -6.312 -19.938 -17.984 1 98.12 207 ALA B N 1
ATOM 4156 C CA . ALA B 1 207 ? -5.75 -21.172 -18.5 1 98.12 207 ALA B CA 1
ATOM 4157 C C . ALA B 1 207 ? -6.402 -22.391 -17.844 1 98.12 207 ALA B C 1
ATOM 4159 O O . ALA B 1 207 ? -6.023 -22.797 -16.75 1 98.12 207 ALA B O 1
ATOM 4160 N N . LEU B 1 208 ? -7.375 -22.969 -18.531 1 98.25 208 LEU B N 1
ATOM 4161 C CA . LEU B 1 208 ? -8.164 -24.062 -17.984 1 98.25 208 LEU B CA 1
ATOM 4162 C C . LEU B 1 208 ? -7.34 -25.344 -17.891 1 98.25 208 LEU B C 1
ATOM 4164 O O . LEU B 1 208 ? -6.508 -25.609 -18.766 1 98.25 208 LEU B O 1
ATOM 4168 N N . GLY B 1 209 ? -7.508 -26.031 -16.812 1 98.06 209 GLY B N 1
ATOM 4169 C CA . GLY B 1 209 ? -6.859 -27.328 -16.656 1 98.06 209 GLY B CA 1
ATOM 4170 C C . GLY B 1 209 ? -5.453 -27.219 -16.078 1 98.06 209 GLY B C 1
ATOM 4171 O O . GLY B 1 209 ? -4.727 -28.219 -16.031 1 98.06 209 GLY B O 1
ATOM 4172 N N . GLY B 1 210 ? -5.059 -26.047 -15.727 1 98.06 210 GLY B N 1
ATOM 4173 C CA . GLY B 1 210 ? -3.688 -25.828 -15.297 1 98.06 210 GLY B CA 1
A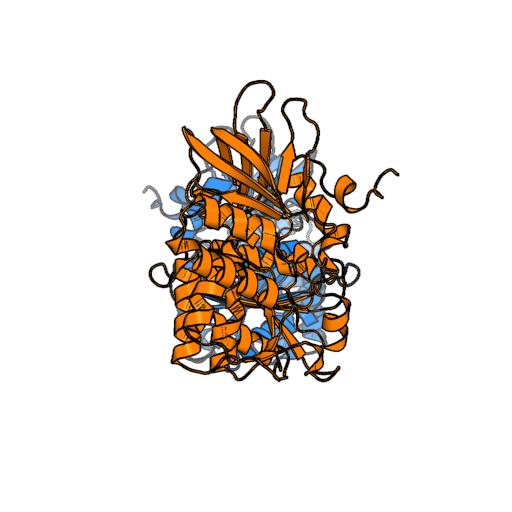TOM 4174 C C . GLY B 1 210 ? -3.312 -26.625 -14.062 1 98.06 210 GLY B C 1
ATOM 4175 O O . GLY B 1 210 ? -2.195 -27.141 -13.961 1 98.06 210 GLY B O 1
ATOM 4176 N N . ILE B 1 211 ? -4.16 -26.703 -13.07 1 98.56 211 ILE B N 1
ATOM 4177 C CA . ILE B 1 211 ? -3.867 -27.453 -11.852 1 98.56 211 ILE B CA 1
ATOM 4178 C C . ILE B 1 211 ? -3.746 -28.938 -12.18 1 98.56 211 ILE B C 1
ATOM 4180 O O . ILE B 1 211 ? -2.836 -29.625 -11.695 1 98.56 211 ILE B O 1
ATOM 4184 N N . SER B 1 212 ? -4.645 -29.422 -13.008 1 98.44 212 SER B N 1
ATOM 4185 C CA . SER B 1 212 ? -4.586 -30.812 -13.445 1 98.44 212 SER B CA 1
ATOM 4186 C C . SER B 1 212 ? -3.268 -31.125 -14.148 1 98.44 212 SER B C 1
ATOM 4188 O O . SER B 1 212 ? -2.725 -32.219 -14.016 1 98.44 212 SER B O 1
ATOM 4190 N N . MET B 1 213 ? -2.783 -30.156 -14.906 1 98.38 213 MET B N 1
ATOM 4191 C CA . MET B 1 213 ? -1.493 -30.328 -15.57 1 98.38 213 MET B CA 1
ATOM 4192 C C . MET B 1 213 ? -0.379 -30.531 -14.547 1 98.38 213 MET B C 1
ATOM 4194 O O . MET B 1 213 ? 0.481 -31.391 -14.727 1 98.38 213 MET B O 1
ATOM 4198 N N . ALA B 1 214 ? -0.38 -29.75 -13.516 1 98.62 214 ALA B N 1
ATOM 4199 C CA . ALA B 1 214 ? 0.62 -29.875 -12.461 1 98.62 214 ALA B CA 1
ATOM 4200 C C . ALA B 1 214 ? 0.502 -31.219 -11.758 1 98.62 214 ALA B C 1
ATOM 4202 O O . ALA B 1 214 ? 1.511 -31.875 -11.477 1 98.62 214 ALA B O 1
ATOM 4203 N N . LEU B 1 215 ? -0.723 -31.641 -11.461 1 98.62 215 LEU B N 1
ATOM 4204 C CA . LEU B 1 215 ? -0.962 -32.906 -10.805 1 98.62 215 LEU B CA 1
ATOM 4205 C C . LEU B 1 215 ? -0.461 -34.062 -11.664 1 98.62 215 LEU B C 1
ATOM 4207 O O . LEU B 1 215 ? 0.246 -34.969 -11.172 1 98.62 215 LEU B O 1
ATOM 4211 N N . ALA B 1 216 ? -0.785 -34.031 -12.93 1 98.62 216 ALA B N 1
ATOM 4212 C CA . ALA B 1 216 ? -0.363 -35.094 -13.852 1 98.62 216 ALA B CA 1
ATOM 4213 C C . ALA B 1 216 ? 1.159 -35.156 -13.938 1 98.62 216 ALA B C 1
ATOM 4215 O O . ALA B 1 216 ? 1.736 -36.25 -13.945 1 98.62 216 ALA B O 1
ATOM 4216 N N . LEU B 1 217 ? 1.753 -34.031 -14.039 1 98.75 217 LEU B N 1
ATOM 4217 C CA . LEU B 1 217 ? 3.211 -33.969 -14.086 1 98.75 217 LEU B CA 1
ATOM 4218 C C . LEU B 1 217 ? 3.818 -34.531 -12.805 1 98.75 217 LEU B C 1
ATOM 4220 O O . LEU B 1 217 ? 4.777 -35.312 -12.852 1 98.75 217 LEU B O 1
ATOM 4224 N N . GLY B 1 218 ? 3.309 -34.094 -11.672 1 98.69 218 GLY B N 1
ATOM 4225 C CA . GLY B 1 218 ? 3.785 -34.625 -10.398 1 98.69 218 GLY B CA 1
ATOM 4226 C C . GLY B 1 218 ? 3.66 -36.125 -10.273 1 98.69 218 GLY B C 1
ATOM 4227 O O . GLY B 1 218 ? 4.574 -36.781 -9.773 1 98.69 218 GLY B O 1
ATOM 4228 N N . GLU B 1 219 ? 2.572 -36.688 -10.688 1 98.5 219 GLU B N 1
ATOM 4229 C CA . GLU B 1 219 ? 2.359 -38.125 -10.68 1 98.5 219 GLU B CA 1
ATOM 4230 C C . GLU B 1 219 ? 3.389 -38.844 -11.547 1 98.5 219 GLU B C 1
ATOM 4232 O O . GLU B 1 219 ? 3.91 -39.875 -11.164 1 98.5 219 GLU B O 1
ATOM 4237 N N . ALA B 1 220 ? 3.682 -38.25 -12.68 1 98.69 220 ALA B N 1
ATOM 4238 C CA . ALA B 1 220 ? 4.676 -38.812 -13.578 1 98.69 220 ALA B CA 1
ATOM 4239 C C . ALA B 1 220 ? 6.062 -38.812 -12.938 1 98.69 220 ALA B C 1
ATOM 4241 O O . ALA B 1 220 ? 6.816 -39.781 -13.07 1 98.69 220 ALA B O 1
ATOM 4242 N N . ILE B 1 221 ? 6.391 -37.781 -12.289 1 98.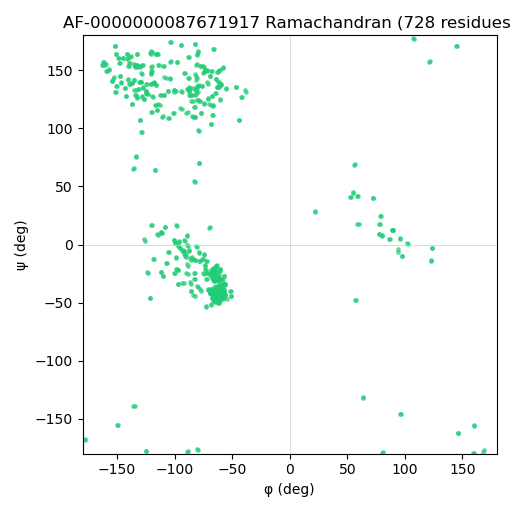56 221 ILE B N 1
ATOM 4243 C CA . ILE B 1 221 ? 7.688 -37.625 -11.633 1 98.56 221 ILE B CA 1
ATOM 4244 C C . ILE B 1 221 ? 7.809 -38.688 -10.523 1 98.56 221 ILE B C 1
ATOM 4246 O O . ILE B 1 221 ? 8.82 -39.375 -10.438 1 98.56 221 ILE B O 1
ATOM 4250 N N . ILE B 1 222 ? 6.785 -38.781 -9.711 1 97.94 222 ILE B N 1
ATOM 4251 C CA . ILE B 1 222 ? 6.781 -39.719 -8.594 1 97.94 222 ILE B CA 1
ATOM 4252 C C . ILE B 1 222 ? 6.93 -41.125 -9.109 1 97.94 222 ILE B C 1
ATOM 4254 O O . ILE B 1 222 ? 7.695 -41.938 -8.562 1 97.94 222 ILE B O 1
ATOM 4258 N N . ALA B 1 223 ? 6.277 -41.406 -10.164 1 98.12 223 ALA B N 1
ATOM 4259 C CA . ALA B 1 223 ? 6.328 -42.75 -10.75 1 98.12 223 ALA B CA 1
ATOM 4260 C C . ALA B 1 223 ? 7.723 -43.062 -11.281 1 98.12 223 ALA B C 1
ATOM 4262 O O . ALA B 1 223 ? 8.148 -44.219 -11.297 1 98.12 223 ALA B O 1
ATOM 4263 N N . ALA B 1 224 ? 8.414 -42.062 -11.711 1 98.19 224 ALA B N 1
ATOM 4264 C CA . ALA B 1 224 ? 9.727 -42.25 -12.344 1 98.19 224 ALA B CA 1
ATOM 4265 C C . ALA B 1 224 ? 10.836 -42.281 -11.297 1 98.19 224 ALA B C 1
ATOM 4267 O O . ALA B 1 224 ? 11.961 -42.688 -11.602 1 98.19 224 ALA B O 1
ATOM 4268 N N . GLU B 1 225 ? 10.57 -41.938 -10.109 1 96.12 225 GLU B N 1
ATOM 4269 C CA . GLU B 1 225 ? 11.586 -41.75 -9.078 1 96.12 225 GLU B CA 1
ATOM 4270 C C . GLU B 1 225 ? 12.391 -43.031 -8.875 1 96.12 225 GLU B C 1
ATOM 4272 O O . GLU B 1 225 ? 13.609 -43 -8.719 1 96.12 225 GLU B O 1
ATOM 4277 N N . LYS B 1 226 ? 11.742 -44.188 -8.836 1 95.88 226 LYS B N 1
ATOM 4278 C CA . LYS B 1 226 ? 12.391 -45.469 -8.57 1 95.88 226 LYS B CA 1
ATOM 4279 C C . LYS B 1 226 ? 13.344 -45.844 -9.703 1 95.88 226 LYS B C 1
ATOM 4281 O O . LYS B 1 226 ? 14.242 -46.656 -9.516 1 95.88 226 LYS B O 1
ATOM 4286 N N . LYS B 1 227 ? 13.125 -45.25 -10.852 1 97.19 227 LYS B N 1
ATOM 4287 C CA . LYS B 1 227 ? 13.914 -45.594 -12.023 1 97.19 227 LYS B CA 1
ATOM 4288 C C . LYS B 1 227 ? 15.156 -44.719 -12.141 1 97.19 227 LYS B C 1
ATOM 4290 O O . LYS B 1 227 ? 16 -44.938 -13.008 1 97.19 227 LYS B O 1
ATOM 4295 N N . GLY B 1 228 ? 15.234 -43.688 -11.344 1 95.56 228 GLY B N 1
ATOM 4296 C CA . GLY B 1 228 ? 16.438 -42.875 -11.289 1 95.56 228 GLY B CA 1
ATOM 4297 C C . GLY B 1 228 ? 16.281 -41.531 -11.922 1 95.56 228 GLY B C 1
ATOM 4298 O O . GLY B 1 228 ? 15.234 -41.219 -12.492 1 95.56 228 GLY B O 1
ATOM 4299 N N . SER B 1 229 ? 17.328 -40.719 -11.852 1 96.31 229 SER B N 1
ATOM 4300 C CA . SER B 1 229 ? 17.328 -39.312 -12.234 1 96.31 229 SER B CA 1
ATOM 4301 C C . SER B 1 229 ? 17.016 -39.156 -13.719 1 96.31 229 SER B C 1
ATOM 4303 O O . SER B 1 229 ? 16.234 -38.281 -14.102 1 96.31 229 SER B O 1
ATOM 4305 N N . ALA B 1 230 ? 17.625 -39.938 -14.531 1 96.75 230 ALA B N 1
ATOM 4306 C CA . ALA B 1 230 ? 17.391 -39.875 -15.969 1 96.75 230 ALA B CA 1
ATOM 4307 C C . ALA B 1 230 ? 15.922 -40.094 -16.297 1 96.75 230 ALA B C 1
ATOM 4309 O O . ALA B 1 230 ? 15.367 -39.438 -17.188 1 96.75 230 ALA B O 1
ATOM 4310 N N . ALA B 1 231 ? 15.336 -41 -15.617 1 98 231 ALA B N 1
ATOM 4311 C CA . ALA B 1 231 ? 13.922 -41.312 -15.828 1 98 231 ALA B CA 1
ATOM 4312 C C . ALA B 1 231 ? 13.039 -40.156 -15.406 1 98 231 ALA B C 1
ATOM 4314 O O . ALA B 1 231 ? 11.992 -39.906 -16.016 1 98 231 ALA B O 1
ATOM 4315 N N . ILE B 1 232 ? 13.391 -39.531 -14.336 1 98.44 232 ILE B N 1
ATOM 4316 C CA . ILE B 1 232 ? 12.641 -38.375 -13.859 1 98.44 232 ILE B CA 1
ATOM 4317 C C . ILE B 1 232 ? 12.68 -37.25 -14.906 1 98.44 232 ILE B C 1
ATOM 4319 O O . ILE B 1 232 ? 11.641 -36.688 -15.258 1 98.44 232 ILE B O 1
ATOM 4323 N N . ILE B 1 233 ? 13.852 -36.938 -15.445 1 98.38 233 ILE B N 1
ATOM 4324 C CA . ILE B 1 233 ? 14.023 -35.906 -16.453 1 98.38 233 ILE B CA 1
ATOM 4325 C C . ILE B 1 233 ? 13.234 -36.25 -17.703 1 98.38 233 ILE B C 1
ATOM 4327 O O . ILE B 1 233 ? 12.562 -35.406 -18.297 1 98.38 233 ILE B O 1
ATOM 4331 N N . ASP B 1 234 ? 13.289 -37.531 -18.062 1 98.44 234 ASP B N 1
ATOM 4332 C CA . ASP B 1 234 ? 12.523 -38 -19.219 1 98.44 234 ASP B CA 1
ATOM 4333 C C . ASP B 1 234 ? 11.023 -37.812 -18.984 1 98.44 234 ASP B C 1
ATOM 4335 O O . ASP B 1 234 ? 10.297 -37.406 -19.891 1 98.44 234 ASP B O 1
ATOM 4339 N N . ALA B 1 235 ? 10.562 -38.188 -17.828 1 98.62 235 ALA B N 1
ATOM 4340 C CA . ALA B 1 235 ? 9.156 -38.062 -17.469 1 98.62 235 ALA B CA 1
ATOM 4341 C C . ALA B 1 235 ? 8.719 -36.594 -17.562 1 98.62 235 ALA B C 1
ATOM 4343 O O . ALA B 1 235 ? 7.613 -36.281 -18.016 1 98.62 235 ALA B O 1
ATOM 4344 N N . ILE B 1 236 ? 9.578 -35.688 -17.047 1 98.81 236 ILE B N 1
ATOM 4345 C CA . ILE B 1 236 ? 9.273 -34.281 -17.094 1 98.81 236 ILE B CA 1
ATOM 4346 C C . ILE B 1 236 ? 9.148 -33.812 -18.547 1 98.81 236 ILE B C 1
ATOM 4348 O O . ILE B 1 236 ? 8.156 -33.188 -18.922 1 98.81 236 ILE B O 1
ATOM 4352 N N . CYS B 1 237 ? 10.102 -34.156 -19.406 1 98.69 237 CYS B N 1
ATOM 4353 C CA . CYS B 1 237 ? 10.086 -33.781 -20.812 1 98.69 237 CYS B CA 1
ATOM 4354 C C . CYS B 1 237 ? 8.883 -34.344 -21.531 1 98.69 237 CYS B C 1
ATOM 4356 O O . CYS B 1 237 ? 8.18 -33.656 -22.266 1 98.69 237 CYS B O 1
ATOM 4358 N N . LYS B 1 238 ? 8.641 -35.562 -21.297 1 98.62 238 LYS B N 1
ATOM 4359 C CA . LYS B 1 238 ? 7.543 -36.25 -21.969 1 98.62 238 LYS B CA 1
ATOM 4360 C C . LYS B 1 238 ? 6.195 -35.656 -21.578 1 98.62 238 LYS B C 1
ATOM 4362 O O . LYS B 1 238 ? 5.344 -35.406 -22.438 1 98.62 238 LYS B O 1
ATOM 4367 N N . THR B 1 239 ? 5.98 -35.5 -20.328 1 98.62 239 THR B N 1
ATOM 4368 C CA . THR B 1 239 ? 4.691 -35.031 -19.828 1 98.62 239 THR B CA 1
ATOM 4369 C C . THR B 1 239 ? 4.445 -33.562 -20.219 1 98.62 239 THR B C 1
ATOM 4371 O O . THR B 1 239 ? 3.318 -33.188 -20.547 1 98.62 239 THR B O 1
ATOM 4374 N N . THR B 1 240 ? 5.473 -32.719 -20.172 1 98.5 240 THR B N 1
ATOM 4375 C CA . THR B 1 240 ? 5.309 -31.312 -20.469 1 98.5 240 THR B CA 1
ATOM 4376 C C . THR B 1 240 ? 5.355 -31.062 -21.969 1 98.5 240 THR B C 1
ATOM 4378 O O . THR B 1 240 ? 4.871 -30.047 -22.453 1 98.5 240 THR B O 1
ATOM 4381 N N . GLY B 1 241 ? 6.004 -31.969 -22.703 1 98.25 241 GLY B N 1
ATOM 4382 C CA . GLY B 1 241 ? 6.301 -31.75 -24.109 1 98.25 241 GLY B CA 1
ATOM 4383 C C . GLY B 1 241 ? 7.516 -30.859 -24.328 1 98.25 241 GLY B C 1
ATOM 4384 O O . GLY B 1 241 ? 7.816 -30.469 -25.453 1 98.25 241 GLY B O 1
ATOM 4385 N N . GLY B 1 242 ? 8.219 -30.547 -23.25 1 98.44 242 GLY B N 1
ATOM 4386 C CA . GLY B 1 242 ? 9.398 -29.703 -23.328 1 98.44 242 GLY B CA 1
ATOM 4387 C C . GLY B 1 242 ? 10.68 -30.469 -23.594 1 98.44 242 GLY B C 1
ATOM 4388 O O . GLY B 1 242 ? 10.641 -31.672 -23.844 1 98.44 242 GLY B O 1
ATOM 4389 N N . HIS B 1 243 ? 11.773 -29.75 -23.625 1 98.31 243 HIS B N 1
ATOM 4390 C CA . HIS B 1 243 ? 13.094 -30.344 -23.828 1 98.31 243 HIS B CA 1
ATOM 4391 C C . HIS B 1 243 ? 14.164 -29.609 -23.031 1 98.31 243 HIS B C 1
ATOM 4393 O O . HIS B 1 243 ? 13.945 -28.469 -22.594 1 98.31 243 HIS B O 1
ATOM 4399 N N . ILE B 1 244 ? 15.281 -30.281 -22.828 1 98.44 244 ILE B N 1
ATOM 4400 C CA . ILE B 1 244 ? 16.406 -29.641 -22.172 1 98.44 244 ILE B CA 1
ATOM 4401 C C . ILE B 1 244 ? 17.125 -28.719 -23.141 1 98.44 244 ILE B C 1
ATOM 4403 O O . ILE B 1 244 ? 17.75 -29.188 -24.109 1 98.44 244 ILE B O 1
ATOM 4407 N N . LEU B 1 245 ? 17.047 -27.469 -22.859 1 98 245 LEU B N 1
ATOM 4408 C CA . LEU B 1 245 ? 17.562 -26.406 -23.719 1 98 245 LEU B CA 1
ATOM 4409 C C . LEU B 1 245 ? 19.078 -26.312 -23.594 1 98 245 LEU B C 1
ATOM 4411 O O . LEU B 1 245 ? 19.766 -26.016 -24.578 1 98 245 LEU B O 1
ATOM 4415 N N . ALA B 1 246 ? 19.562 -26.453 -22.406 1 97.75 246 ALA B N 1
ATOM 4416 C CA . ALA B 1 246 ? 20.984 -26.344 -22.094 1 97.75 246 ALA B CA 1
ATOM 4417 C C . ALA B 1 246 ? 21.312 -27.031 -20.781 1 97.75 246 ALA B C 1
ATOM 4419 O O . ALA B 1 246 ? 20.422 -27.297 -19.969 1 97.75 246 ALA B O 1
ATOM 4420 N N . GLU B 1 247 ? 22.484 -27.406 -20.656 1 97.56 247 GLU B N 1
ATOM 4421 C CA . GLU B 1 247 ? 23.031 -27.969 -19.422 1 97.56 247 GLU B CA 1
ATOM 4422 C C . GLU B 1 247 ? 24.453 -27.469 -19.172 1 97.56 247 GLU B C 1
ATOM 4424 O O . GLU B 1 247 ? 25.234 -27.281 -20.109 1 97.56 247 GLU B O 1
ATOM 4429 N N . GLY B 1 248 ? 24.75 -27.219 -17.922 1 98.12 248 GLY B N 1
ATOM 4430 C CA . GLY B 1 248 ? 26.109 -26.781 -17.625 1 98.12 248 GLY B CA 1
ATOM 4431 C C . GLY B 1 248 ? 26.266 -26.266 -16.203 1 98.12 248 GLY B C 1
ATOM 4432 O O . GLY B 1 248 ? 25.312 -26.312 -15.414 1 98.12 248 GLY B O 1
ATOM 4433 N N . VAL B 1 249 ? 27.469 -25.812 -15.961 1 98.44 249 VAL B N 1
ATOM 4434 C CA . VAL B 1 249 ? 27.812 -25.266 -14.656 1 98.44 249 VAL B CA 1
ATOM 4435 C C . VAL B 1 249 ? 27.469 -23.781 -14.617 1 98.44 249 VAL B C 1
ATOM 4437 O O . VAL B 1 249 ? 27.703 -23.047 -15.586 1 98.44 249 VAL B O 1
ATOM 4440 N N . ILE B 1 250 ? 26.859 -23.375 -13.531 1 98.62 250 ILE B N 1
ATOM 4441 C CA . ILE B 1 250 ? 26.609 -21.953 -13.336 1 98.62 250 ILE B CA 1
ATOM 4442 C C . ILE B 1 250 ? 27.938 -21.219 -13.148 1 98.62 250 ILE B C 1
ATOM 4444 O O . ILE B 1 250 ? 28.672 -21.5 -12.195 1 98.62 250 ILE B O 1
ATOM 4448 N N . THR B 1 251 ? 28.25 -20.297 -14.016 1 98.19 251 THR B N 1
ATOM 4449 C CA . THR B 1 251 ? 29.531 -19.594 -13.969 1 98.19 251 THR B CA 1
ATOM 4450 C C . THR B 1 251 ? 29.375 -18.234 -13.305 1 98.19 251 THR B C 1
ATOM 4452 O O . THR B 1 251 ? 30.344 -17.656 -12.805 1 98.19 251 THR B O 1
ATOM 4455 N N . SER B 1 252 ? 28.172 -17.719 -13.352 1 97.69 252 SER B N 1
ATOM 4456 C CA . SER B 1 252 ? 27.922 -16.438 -12.719 1 97.69 252 SER B CA 1
ATOM 4457 C C . SER B 1 252 ? 26.453 -16.297 -12.328 1 97.69 252 SER B C 1
ATOM 4459 O O . SER B 1 252 ? 25.562 -16.75 -13.055 1 97.69 252 SER B O 1
ATOM 4461 N N . LYS B 1 253 ? 26.219 -15.719 -11.18 1 97.44 253 LYS B N 1
ATOM 4462 C CA . LYS B 1 253 ? 24.891 -15.336 -10.711 1 97.44 253 LYS B CA 1
ATOM 4463 C C . LYS B 1 253 ? 24.859 -13.891 -10.219 1 97.44 253 LYS B C 1
ATOM 4465 O O . LYS B 1 253 ? 25.406 -13.586 -9.156 1 97.44 253 LYS B O 1
ATOM 4470 N N . ALA B 1 254 ? 24.266 -13.047 -10.977 1 96.38 254 ALA B N 1
ATOM 4471 C CA . ALA B 1 254 ? 24.156 -11.633 -10.656 1 96.38 254 ALA B CA 1
ATOM 4472 C C . ALA B 1 254 ? 22.703 -11.219 -10.484 1 96.38 254 ALA B C 1
ATOM 4474 O O . ALA B 1 254 ? 22.172 -10.43 -11.273 1 96.38 254 ALA B O 1
ATOM 4475 N N . VAL B 1 255 ? 22.078 -11.797 -9.461 1 93.25 255 VAL B N 1
ATOM 4476 C CA . VAL B 1 255 ? 20.703 -11.477 -9.125 1 93.25 255 VAL B CA 1
ATOM 4477 C C . VAL B 1 255 ? 20.656 -10.688 -7.82 1 93.25 255 VAL B C 1
ATOM 4479 O O . VAL B 1 255 ? 21.203 -11.125 -6.805 1 93.25 255 VAL B O 1
ATOM 4482 N N . VAL B 1 256 ? 19.969 -9.57 -7.832 1 89.5 256 VAL B N 1
ATOM 4483 C CA . VAL B 1 256 ? 19.953 -8.695 -6.66 1 89.5 256 VAL B CA 1
ATOM 4484 C C . VAL B 1 256 ? 18.516 -8.359 -6.281 1 89.5 256 VAL B C 1
ATOM 4486 O O . VAL B 1 256 ? 17.656 -8.258 -7.152 1 89.5 256 VAL B O 1
ATOM 4489 N N . TYR B 1 257 ? 18.281 -8.203 -5.027 1 82.06 257 TYR B N 1
ATOM 4490 C CA . TYR B 1 257 ? 17 -7.73 -4.52 1 82.06 257 TYR B CA 1
ATOM 4491 C C . TYR B 1 257 ? 16.859 -6.223 -4.68 1 82.06 257 TYR B C 1
ATOM 4493 O O . TYR B 1 257 ? 17.688 -5.461 -4.16 1 82.06 257 TYR B O 1
ATOM 4501 N N . THR B 1 258 ? 15.812 -5.766 -5.363 1 82.25 258 THR B N 1
ATOM 4502 C CA . THR B 1 258 ? 15.664 -4.352 -5.684 1 82.25 258 THR B CA 1
ATOM 4503 C C . THR B 1 258 ? 14.812 -3.65 -4.629 1 82.25 258 THR B C 1
ATOM 4505 O O . THR B 1 258 ? 14.172 -4.305 -3.805 1 82.25 258 THR B O 1
ATOM 4508 N N . LYS B 1 259 ? 14.703 -2.344 -4.645 1 72.56 259 LYS B N 1
ATOM 4509 C CA . LYS B 1 259 ? 13.898 -1.522 -3.738 1 72.56 259 LYS B CA 1
ATOM 4510 C C . LYS B 1 259 ? 12.406 -1.756 -3.959 1 72.56 259 LYS B C 1
ATOM 4512 O O . LYS B 1 259 ? 11.602 -1.543 -3.053 1 72.56 259 LYS B O 1
ATOM 4517 N N . GLU B 1 260 ? 12.086 -2.254 -5.184 1 74.56 260 GLU B N 1
ATOM 4518 C CA . GLU B 1 260 ? 10.695 -2.523 -5.523 1 74.56 260 GLU B CA 1
ATOM 4519 C C . GLU B 1 260 ? 10.289 -3.939 -5.125 1 74.56 260 GLU B C 1
ATOM 4521 O O . GLU B 1 260 ? 9.227 -4.422 -5.52 1 74.56 260 GLU B O 1
ATOM 4526 N N . ALA B 1 261 ? 11.188 -4.594 -4.406 1 74.81 261 ALA B N 1
ATOM 4527 C CA . ALA B 1 261 ? 10.906 -5.902 -3.818 1 74.81 261 ALA B CA 1
ATOM 4528 C C . ALA B 1 261 ? 10.852 -6.984 -4.895 1 74.81 261 ALA B C 1
ATOM 4530 O O . ALA B 1 261 ? 9.953 -7.832 -4.879 1 74.81 261 ALA B O 1
ATOM 4531 N N . PHE B 1 262 ? 11.789 -6.887 -5.879 1 85 262 PHE B N 1
ATOM 4532 C CA . PHE B 1 262 ? 11.977 -7.918 -6.895 1 85 262 PHE B CA 1
ATOM 4533 C C . PHE B 1 262 ? 13.398 -8.477 -6.844 1 85 262 PHE B C 1
ATOM 4535 O O . PHE B 1 262 ? 14.336 -7.762 -6.484 1 85 262 PHE B O 1
ATOM 4542 N N . ASP B 1 263 ? 13.562 -9.711 -7.16 1 87.56 263 ASP B N 1
ATOM 4543 C CA . ASP B 1 263 ? 14.852 -10.281 -7.52 1 87.56 263 ASP B CA 1
ATOM 4544 C C . ASP B 1 263 ? 15.102 -10.18 -9.023 1 87.56 263 ASP B C 1
ATOM 4546 O O . ASP B 1 263 ? 14.406 -10.82 -9.812 1 87.56 263 ASP B O 1
ATOM 4550 N N . ILE B 1 264 ? 16.078 -9.391 -9.406 1 94.5 264 ILE B N 1
ATOM 4551 C CA . ILE B 1 264 ? 16.297 -9.148 -10.82 1 94.5 264 ILE B CA 1
ATOM 4552 C C . ILE B 1 264 ? 17.766 -9.367 -11.164 1 94.5 264 ILE B C 1
ATOM 4554 O O . ILE B 1 264 ? 18.656 -9.016 -10.375 1 94.5 264 ILE B O 1
ATOM 4558 N N . GLY B 1 265 ? 18.031 -9.961 -12.273 1 96.69 265 GLY B N 1
ATOM 4559 C CA . GLY B 1 265 ? 19.406 -10.117 -12.75 1 96.69 265 GLY B CA 1
ATOM 4560 C C . GLY B 1 265 ? 19.562 -11.219 -13.773 1 96.69 265 GLY B C 1
ATOM 4561 O O . GLY B 1 265 ? 18.625 -11.508 -14.531 1 96.69 265 GLY B O 1
ATOM 4562 N N . THR B 1 266 ? 20.859 -11.719 -13.82 1 98.12 266 THR B N 1
ATOM 4563 C CA . THR B 1 266 ? 21.156 -12.734 -14.82 1 98.12 266 THR B CA 1
ATOM 4564 C C . THR B 1 266 ? 21.953 -13.883 -14.195 1 98.12 266 THR B C 1
ATOM 4566 O O . THR B 1 266 ? 22.594 -13.703 -13.164 1 98.12 266 THR B O 1
ATOM 4569 N N . ILE B 1 267 ? 21.797 -14.992 -14.781 1 98.25 267 ILE B N 1
ATOM 4570 C CA . ILE B 1 267 ? 22.562 -16.188 -14.438 1 98.25 267 ILE B CA 1
ATOM 4571 C C . ILE B 1 267 ? 23.188 -16.781 -15.703 1 98.25 267 ILE B C 1
ATOM 4573 O O . ILE B 1 267 ? 22.5 -17.016 -16.688 1 98.25 267 ILE B O 1
ATOM 4577 N N . SER B 1 268 ? 24.469 -16.984 -15.641 1 98.5 268 SER B N 1
ATOM 4578 C CA . SER B 1 268 ? 25.172 -17.594 -16.766 1 98.5 268 SER B CA 1
ATOM 4579 C C . SER B 1 268 ? 25.438 -19.078 -16.516 1 98.5 268 SER B C 1
ATOM 4581 O O . SER B 1 268 ? 25.906 -19.469 -15.453 1 98.5 268 SER B O 1
ATOM 4583 N N . VAL B 1 269 ? 25.141 -19.875 -17.516 1 98.56 269 VAL B N 1
ATOM 4584 C CA . VAL B 1 269 ? 25.312 -21.328 -17.422 1 98.56 269 VAL B CA 1
ATOM 4585 C C . VAL B 1 269 ? 26.141 -21.828 -18.609 1 98.56 269 VAL B C 1
ATOM 4587 O O . VAL B 1 269 ? 25.859 -21.469 -19.766 1 98.56 269 VAL B O 1
ATOM 4590 N N . GLY B 1 270 ? 27.094 -22.688 -18.312 1 97 270 GLY B N 1
ATOM 4591 C CA . GLY B 1 270 ? 27.938 -23.219 -19.359 1 97 270 GLY B CA 1
ATOM 4592 C C . GLY B 1 270 ? 29.062 -22.281 -19.766 1 97 270 GLY B C 1
ATOM 4593 O O . GLY B 1 270 ? 29.266 -21.25 -19.125 1 97 270 GLY B O 1
ATOM 4594 N N . SER B 1 271 ? 29.828 -22.734 -20.75 1 93.88 271 SER B N 1
ATOM 4595 C CA . SER B 1 271 ? 30.953 -21.953 -21.219 1 93.88 271 SER B CA 1
ATOM 4596 C C . SER B 1 271 ? 31.094 -22.047 -22.75 1 93.88 271 SER B C 1
ATOM 4598 O O . SER B 1 271 ? 30.531 -22.938 -23.375 1 93.88 271 SER B O 1
ATOM 4600 N N . GLY B 1 272 ? 31.797 -21.062 -23.281 1 93.5 272 GLY B N 1
ATOM 4601 C CA . GLY B 1 272 ? 32.062 -21.047 -24.703 1 93.5 272 GLY B CA 1
ATOM 4602 C C . GLY B 1 272 ? 30.828 -20.922 -25.562 1 93.5 272 GLY B C 1
ATOM 4603 O O . GLY B 1 272 ? 29.953 -20.109 -25.266 1 93.5 272 GLY B O 1
ATOM 4604 N N . GLU B 1 273 ? 30.656 -21.75 -26.594 1 93.75 273 GLU B N 1
ATOM 4605 C CA . GLU B 1 273 ? 29.562 -21.672 -27.562 1 93.75 273 GLU B CA 1
ATOM 4606 C C . GLU B 1 273 ? 28.266 -22.25 -27 1 93.75 273 GLU B C 1
ATOM 4608 O O . GLU B 1 273 ? 27.188 -21.953 -27.5 1 93.75 273 GLU B O 1
ATOM 4613 N N . LYS B 1 274 ? 28.359 -22.953 -25.922 1 94.5 274 LYS B N 1
ATOM 4614 C CA . LYS B 1 274 ? 27.172 -23.609 -25.344 1 94.5 274 LYS B CA 1
ATOM 4615 C C . LYS B 1 274 ? 26.625 -22.781 -24.172 1 94.5 274 LYS B C 1
ATOM 4617 O O . LYS B 1 274 ? 25.609 -23.156 -23.578 1 94.5 274 LYS B O 1
ATOM 4622 N N . ALA B 1 275 ? 27.297 -21.641 -23.938 1 97.38 275 ALA B N 1
ATOM 4623 C CA . ALA B 1 275 ? 26.891 -20.797 -22.812 1 97.38 275 ALA B CA 1
ATOM 4624 C C . ALA B 1 275 ? 25.531 -20.156 -23.078 1 97.38 275 ALA B C 1
ATOM 4626 O O . ALA B 1 275 ? 25.203 -19.812 -24.219 1 97.38 275 ALA B O 1
ATOM 4627 N N . VAL B 1 276 ? 24.797 -20.031 -22.016 1 98.56 276 VAL B N 1
ATOM 4628 C CA . VAL B 1 276 ? 23.531 -19.297 -22.094 1 98.56 276 VAL B CA 1
ATOM 4629 C C . VAL B 1 276 ? 23.406 -18.344 -20.922 1 98.56 276 VAL B C 1
ATOM 4631 O O . VAL B 1 276 ? 24.047 -18.531 -19.875 1 98.56 276 VAL B O 1
ATOM 4634 N N . THR B 1 277 ? 22.641 -17.297 -21.109 1 98.62 277 THR B N 1
ATOM 4635 C CA . THR B 1 277 ? 22.328 -16.328 -20.062 1 98.62 277 THR B CA 1
ATOM 4636 C C . THR B 1 277 ? 20.828 -16.328 -19.75 1 98.62 277 THR B C 1
ATOM 4638 O O . THR B 1 277 ? 20 -16.109 -20.656 1 98.62 277 THR B O 1
ATOM 4641 N N . MET B 1 278 ? 20.531 -16.609 -18.562 1 98.62 278 MET B N 1
ATOM 4642 C CA . MET B 1 278 ? 19.141 -16.562 -18.109 1 98.62 278 MET B CA 1
ATOM 4643 C C . MET B 1 278 ? 18.812 -15.219 -17.484 1 98.62 278 MET B C 1
ATOM 4645 O O . MET B 1 278 ? 19.578 -14.727 -16.641 1 98.62 278 MET B O 1
ATOM 4649 N N . HIS B 1 279 ? 17.75 -14.641 -17.859 1 98.56 279 HIS B N 1
ATOM 4650 C CA . HIS B 1 279 ? 17.281 -13.383 -17.312 1 98.56 279 HIS B CA 1
ATOM 4651 C C . HIS B 1 279 ? 16.172 -13.617 -16.281 1 98.56 279 HIS B C 1
ATOM 4653 O O . HIS B 1 279 ? 15.219 -14.344 -16.531 1 98.56 279 HIS B O 1
ATOM 4659 N N . VAL B 1 280 ? 16.375 -12.938 -15.133 1 97.12 280 VAL B N 1
ATOM 4660 C CA . VAL B 1 280 ? 15.523 -13.258 -13.992 1 97.12 280 VAL B CA 1
ATOM 4661 C C . VAL B 1 280 ? 14.812 -12 -13.508 1 97.12 280 VAL B C 1
ATOM 4663 O O . VAL B 1 280 ? 15.43 -10.938 -13.367 1 97.12 280 VAL B O 1
ATOM 4666 N N . MET B 1 281 ? 13.539 -12.07 -13.344 1 95.94 281 MET B N 1
ATOM 4667 C CA . MET B 1 281 ? 12.742 -11.242 -12.445 1 95.94 281 MET B CA 1
ATOM 4668 C C . MET B 1 281 ? 11.852 -12.102 -11.547 1 95.94 281 MET B C 1
ATOM 4670 O O . MET B 1 281 ? 10.758 -12.492 -11.945 1 95.94 281 MET B O 1
ATOM 4674 N N . ASN B 1 282 ? 12.258 -12.383 -10.375 1 91 282 ASN B N 1
ATOM 4675 C CA . ASN B 1 282 ? 11.695 -13.398 -9.492 1 91 282 ASN B CA 1
ATOM 4676 C C . ASN B 1 282 ? 11.719 -14.781 -10.133 1 91 282 ASN B C 1
ATOM 4678 O O . ASN B 1 282 ? 12.102 -15.766 -9.484 1 91 282 ASN B O 1
ATOM 4682 N N . GLU B 1 283 ? 11.297 -14.867 -11.289 1 96 283 GLU B N 1
ATOM 4683 C CA . GLU B 1 283 ? 11.25 -16.078 -12.086 1 96 283 GLU B CA 1
ATOM 4684 C C . GLU B 1 283 ? 12.156 -15.969 -13.312 1 96 283 GLU B C 1
ATOM 4686 O O . GLU B 1 283 ? 12.625 -14.875 -13.648 1 96 283 GLU B O 1
ATOM 4691 N N . TYR B 1 284 ? 12.438 -17.141 -13.93 1 97.75 284 TYR B N 1
ATOM 4692 C CA . TYR B 1 284 ? 13.133 -17.141 -15.203 1 97.75 284 TYR B CA 1
ATOM 4693 C C . TYR B 1 284 ? 12.242 -16.594 -16.312 1 97.75 284 TYR B C 1
ATOM 4695 O O . TYR B 1 284 ? 11.227 -17.203 -16.656 1 97.75 284 TYR B O 1
ATOM 4703 N N . MET B 1 285 ? 12.758 -15.484 -16.938 1 98 285 MET B N 1
ATOM 4704 C CA . MET B 1 285 ? 11.906 -14.773 -17.875 1 98 285 MET B CA 1
ATOM 4705 C C . MET B 1 285 ? 12.406 -14.961 -19.312 1 98 285 MET B C 1
ATOM 4707 O O . MET B 1 285 ? 11.633 -14.883 -20.266 1 98 285 MET B O 1
ATOM 4711 N N . ALA B 1 286 ? 13.727 -15.195 -19.453 1 98.5 286 ALA B N 1
ATOM 4712 C CA . ALA B 1 286 ? 14.289 -15.336 -20.797 1 98.5 286 ALA B CA 1
ATOM 4713 C C . ALA B 1 286 ? 15.641 -16.031 -20.75 1 98.5 286 ALA B C 1
ATOM 4715 O O . ALA B 1 286 ? 16.297 -16.078 -19.703 1 98.5 286 ALA B O 1
ATOM 4716 N N . VAL B 1 287 ? 16 -16.609 -21.875 1 98.62 287 VAL B N 1
ATOM 4717 C CA . VAL B 1 287 ? 17.312 -17.219 -22.078 1 98.62 287 VAL B CA 1
ATOM 4718 C C . VAL B 1 287 ? 17.906 -16.766 -23.406 1 98.62 287 VAL B C 1
ATOM 4720 O O . VAL B 1 287 ? 17.25 -16.844 -24.438 1 98.62 287 VAL B O 1
ATOM 4723 N N . ASP B 1 288 ? 19.109 -16.234 -23.328 1 98.38 288 ASP B N 1
ATOM 4724 C CA . ASP B 1 288 ? 19.875 -15.906 -24.516 1 98.38 288 ASP B CA 1
ATOM 4725 C C . ASP B 1 288 ? 21.047 -16.875 -24.719 1 98.38 288 ASP B C 1
ATOM 4727 O O . ASP B 1 288 ? 21.688 -17.281 -23.734 1 98.38 288 ASP B O 1
ATOM 4731 N N . ASP B 1 289 ? 21.344 -17.203 -25.953 1 98 289 ASP B N 1
ATOM 4732 C CA . ASP B 1 289 ? 22.516 -18.031 -26.219 1 98 289 ASP B CA 1
ATOM 4733 C C . ASP B 1 289 ? 23.797 -17.203 -26.203 1 98 289 ASP B C 1
ATOM 4735 O O . ASP B 1 289 ? 23.766 -16.016 -25.844 1 98 289 ASP B O 1
ATOM 4739 N N . SER B 1 290 ? 24.891 -17.891 -26.531 1 96.38 290 SER B N 1
ATOM 4740 C CA . SER B 1 290 ? 26.203 -17.266 -26.406 1 96.38 290 SER B CA 1
ATOM 4741 C C . SER B 1 290 ? 26.359 -16.094 -27.375 1 96.38 290 SER B C 1
ATOM 4743 O O . SER B 1 290 ? 27.188 -15.211 -27.156 1 96.38 290 SER B O 1
ATOM 4745 N N . SER B 1 291 ? 25.578 -16.047 -28.406 1 96.5 291 SER B N 1
ATOM 4746 C CA . SER B 1 291 ? 25.641 -14.984 -29.406 1 96.5 291 SER B CA 1
ATOM 4747 C C . SER B 1 291 ? 24.688 -13.844 -29.047 1 96.5 291 SER B C 1
ATOM 4749 O O . SER B 1 291 ? 24.641 -12.828 -29.75 1 96.5 291 SER B O 1
ATOM 4751 N N . GLY B 1 292 ? 23.875 -14.023 -28.062 1 95.62 292 GLY B N 1
ATOM 4752 C CA . GLY B 1 292 ? 22.906 -13.008 -27.656 1 95.62 292 GLY B CA 1
ATOM 4753 C C . GLY B 1 292 ? 21.531 -13.219 -28.25 1 95.62 292 GLY B C 1
ATOM 4754 O O . GLY B 1 292 ? 20.625 -12.398 -28.047 1 95.62 292 GLY B O 1
ATOM 4755 N N . LYS B 1 293 ? 21.391 -14.289 -28.922 1 96.94 293 LYS B N 1
ATOM 4756 C CA . LYS B 1 293 ? 20.094 -14.602 -29.516 1 96.94 293 LYS B CA 1
ATOM 4757 C C . LYS B 1 293 ? 19.141 -15.18 -28.484 1 96.94 293 LYS B C 1
ATOM 4759 O O . LYS B 1 293 ? 19.516 -16.078 -27.719 1 96.94 293 LYS B O 1
ATOM 4764 N N . ARG B 1 294 ? 17.859 -14.727 -28.484 1 97.88 294 ARG B N 1
ATOM 4765 C CA . ARG B 1 294 ? 16.828 -15.242 -27.578 1 97.88 294 ARG B CA 1
ATOM 4766 C C . ARG B 1 294 ? 16.422 -16.656 -27.969 1 97.88 294 ARG B C 1
ATOM 4768 O O . ARG B 1 294 ? 16 -16.906 -29.094 1 97.88 294 ARG B O 1
ATOM 4775 N N . VAL B 1 295 ? 16.516 -17.547 -27.016 1 97.56 295 VAL B N 1
ATOM 4776 C CA . VAL B 1 295 ? 16.188 -18.938 -27.344 1 97.56 295 VAL B CA 1
ATOM 4777 C C . VAL B 1 295 ? 15 -19.406 -26.516 1 97.56 295 VAL B C 1
ATOM 4779 O O . VAL B 1 295 ? 14.383 -20.422 -26.812 1 97.56 295 VAL B O 1
ATOM 4782 N N . ALA B 1 296 ? 14.625 -18.672 -25.531 1 97.81 296 ALA B N 1
ATOM 4783 C CA . ALA B 1 296 ? 13.414 -18.875 -24.75 1 97.81 296 ALA B CA 1
ATOM 4784 C C . ALA B 1 296 ? 12.961 -17.594 -24.078 1 97.81 296 ALA B C 1
ATOM 4786 O O . ALA B 1 296 ? 13.781 -16.734 -23.75 1 97.81 296 ALA B O 1
ATOM 4787 N N . THR B 1 297 ? 11.688 -17.453 -23.875 1 97.44 297 THR B N 1
ATOM 4788 C CA . THR B 1 297 ? 11.164 -16.234 -23.266 1 97.44 297 THR B CA 1
ATOM 4789 C C . THR B 1 297 ? 9.781 -16.5 -22.656 1 97.44 297 THR B C 1
ATOM 4791 O O . THR B 1 297 ? 9.047 -17.359 -23.141 1 97.44 297 THR B O 1
ATOM 4794 N N . PHE B 1 298 ? 9.477 -15.828 -21.656 1 97.25 298 PHE B N 1
ATOM 4795 C CA . PHE B 1 298 ? 8.094 -15.789 -21.188 1 97.25 298 PHE B CA 1
ATOM 4796 C C . PHE B 1 298 ? 7.133 -15.555 -22.359 1 97.25 298 PHE B C 1
ATOM 4798 O O . PHE B 1 298 ? 7.41 -14.75 -23.25 1 97.25 298 PHE B O 1
ATOM 4805 N N . PRO B 1 299 ? 6.047 -16.312 -22.391 1 97.06 299 PRO B N 1
ATOM 4806 C CA . PRO B 1 299 ? 5.402 -17.094 -21.328 1 97.06 299 PRO B CA 1
ATOM 4807 C C . PRO B 1 299 ? 5.777 -18.578 -21.391 1 97.06 299 PRO B C 1
ATOM 4809 O O . PRO B 1 299 ? 5.105 -19.406 -20.766 1 97.06 299 PRO B O 1
ATOM 4812 N N . SER B 1 300 ? 6.848 -18.938 -22.109 1 97.75 300 SER B N 1
ATOM 4813 C CA . SER B 1 300 ? 7.352 -20.312 -22.016 1 97.75 300 SER B CA 1
ATOM 4814 C C . SER B 1 300 ? 7.785 -20.641 -20.594 1 97.75 300 SER B C 1
ATOM 4816 O O . SER B 1 300 ? 8.172 -19.75 -19.828 1 97.75 300 SER B O 1
ATOM 4818 N N . VAL B 1 301 ? 7.656 -21.906 -20.266 1 98.5 301 VAL B N 1
ATOM 4819 C CA . VAL B 1 301 ? 8.156 -22.359 -18.969 1 98.5 301 VAL B CA 1
ATOM 4820 C C . VAL B 1 301 ? 9.656 -22.641 -19.062 1 98.5 301 VAL B C 1
ATOM 4822 O O . VAL B 1 301 ? 10.094 -23.406 -19.906 1 98.5 301 VAL B O 1
ATOM 4825 N N . ILE B 1 302 ? 10.414 -21.938 -18.312 1 98.62 302 ILE B N 1
ATOM 4826 C CA . ILE B 1 302 ? 11.852 -22.141 -18.156 1 98.62 302 ILE B CA 1
ATOM 4827 C C . ILE B 1 302 ? 12.164 -22.609 -16.734 1 98.62 302 ILE B C 1
ATOM 4829 O O . ILE B 1 302 ? 11.844 -21.906 -15.766 1 98.62 302 ILE B O 1
ATOM 4833 N N . THR B 1 303 ? 12.75 -23.781 -16.625 1 98.69 303 THR B N 1
ATOM 4834 C CA . THR B 1 303 ? 12.977 -24.359 -15.297 1 98.69 303 THR B CA 1
ATOM 4835 C C . THR B 1 303 ? 14.398 -24.891 -15.188 1 98.69 303 THR B C 1
ATOM 4837 O O . THR B 1 303 ? 14.891 -25.578 -16.094 1 98.69 303 THR B O 1
ATOM 4840 N N . THR B 1 304 ? 15.047 -24.547 -14.102 1 98.56 304 THR B N 1
ATOM 4841 C CA . THR B 1 304 ? 16.312 -25.203 -13.797 1 98.56 304 THR B CA 1
ATOM 4842 C C . THR B 1 304 ? 16.094 -26.484 -13.008 1 98.56 304 THR B C 1
ATOM 4844 O O . THR B 1 304 ? 15.289 -26.516 -12.07 1 98.56 304 THR B O 1
ATOM 4847 N N . LEU B 1 305 ? 16.719 -27.531 -13.422 1 98.5 305 LEU B N 1
ATOM 4848 C CA . LEU B 1 305 ? 16.672 -28.828 -12.758 1 98.5 305 LEU B CA 1
ATOM 4849 C C . LEU B 1 305 ? 18.062 -29.234 -12.273 1 98.5 305 LEU B C 1
ATOM 4851 O O . LEU B 1 305 ? 19.062 -29 -12.961 1 98.5 305 LEU B O 1
ATOM 4855 N N . SER B 1 306 ? 18.141 -29.812 -11.094 1 98.12 306 SER B N 1
ATOM 4856 C CA . SER B 1 306 ? 19.359 -30.484 -10.688 1 98.12 306 SER B CA 1
ATOM 4857 C C . SER B 1 306 ? 19.609 -31.719 -11.539 1 98.12 306 SER B C 1
ATOM 4859 O O . SER B 1 306 ? 18.719 -32.188 -12.258 1 98.12 306 SER B O 1
ATOM 4861 N N . PRO B 1 307 ? 20.781 -32.25 -11.414 1 96.94 307 PRO B N 1
ATOM 4862 C CA . PRO B 1 307 ? 21.062 -33.5 -12.125 1 96.94 307 PRO B CA 1
ATOM 4863 C C . PRO B 1 307 ? 20.141 -34.625 -11.703 1 96.94 307 PRO B C 1
ATOM 4865 O O . PRO B 1 307 ? 19.922 -35.562 -12.469 1 96.94 307 PRO B O 1
ATOM 4868 N N . GLU B 1 308 ? 19.562 -34.5 -10.547 1 96.75 308 GLU B N 1
ATOM 4869 C CA . GLU B 1 308 ? 18.656 -35.531 -10.031 1 96.75 308 GLU B CA 1
ATOM 4870 C C . GLU B 1 308 ? 17.219 -35.281 -10.484 1 96.75 308 GLU B C 1
ATOM 4872 O O . GLU B 1 308 ? 16.312 -36.062 -10.195 1 96.75 308 GLU B O 1
ATOM 4877 N N . GLY B 1 309 ? 17.031 -34.188 -11.227 1 97 309 GLY B N 1
ATOM 4878 C CA . GLY B 1 309 ? 15.711 -33.875 -11.766 1 97 309 GLY B CA 1
ATOM 4879 C C . GLY B 1 309 ? 14.859 -33.031 -10.844 1 97 309 GLY B C 1
ATOM 4880 O O . GLY B 1 309 ? 13.648 -32.938 -11.039 1 97 309 GLY B O 1
ATOM 4881 N N . GLU B 1 310 ? 15.422 -32.469 -9.836 1 96.88 310 GLU B N 1
ATOM 4882 C CA . GLU B 1 310 ? 14.695 -31.625 -8.906 1 96.88 310 GLU B CA 1
ATOM 4883 C C . GLU B 1 310 ? 14.625 -30.188 -9.422 1 96.88 310 GLU B C 1
ATOM 4885 O O . GLU B 1 310 ? 15.648 -29.578 -9.742 1 96.88 310 GLU B O 1
ATOM 4890 N N . PRO B 1 311 ? 13.398 -29.703 -9.547 1 97.56 311 PRO B N 1
ATOM 4891 C CA . PRO B 1 311 ? 13.312 -28.281 -9.898 1 97.56 311 PRO B CA 1
ATOM 4892 C C . PRO B 1 311 ? 13.938 -27.375 -8.844 1 97.56 311 PRO B C 1
ATOM 4894 O O . PRO B 1 311 ? 13.773 -27.609 -7.645 1 97.56 311 PRO B O 1
ATOM 4897 N N . LEU B 1 312 ? 14.656 -26.328 -9.289 1 96.12 312 LEU B N 1
ATOM 4898 C CA . LEU B 1 312 ? 15.375 -25.422 -8.391 1 96.12 312 LEU B CA 1
ATOM 4899 C C . LEU B 1 312 ? 14.844 -24 -8.516 1 96.12 312 LEU B C 1
ATOM 4901 O O . LEU B 1 312 ? 14.531 -23.547 -9.625 1 96.12 312 LEU B O 1
ATOM 4905 N N . SER B 1 313 ? 14.711 -23.344 -7.391 1 93.5 313 SER B N 1
ATOM 4906 C CA . SER B 1 313 ? 14.367 -21.938 -7.41 1 93.5 313 SER B CA 1
ATOM 4907 C C . SER B 1 313 ? 15.594 -21.062 -7.684 1 93.5 313 SER B C 1
ATOM 4909 O O . SER B 1 313 ? 16.734 -21.531 -7.52 1 93.5 313 SER B O 1
ATOM 4911 N N . VAL B 1 314 ? 15.367 -19.828 -8.062 1 93.25 314 VAL B N 1
ATOM 4912 C CA . VAL B 1 314 ? 16.453 -18.875 -8.305 1 93.25 314 VAL B CA 1
ATOM 4913 C C . VAL B 1 314 ? 17.312 -18.75 -7.059 1 93.25 314 VAL B C 1
ATOM 4915 O O . VAL B 1 314 ? 18.547 -18.703 -7.152 1 93.25 314 VAL B O 1
ATOM 4918 N N . GLY B 1 315 ? 16.719 -18.734 -5.922 1 88.31 315 GLY B N 1
ATOM 4919 C CA . GLY B 1 315 ? 17.438 -18.562 -4.664 1 88.31 315 GLY B CA 1
ATOM 4920 C C . GLY B 1 315 ? 18.328 -19.734 -4.309 1 88.31 315 GLY B C 1
ATOM 4921 O O . GLY B 1 315 ? 19.297 -19.578 -3.572 1 88.31 315 GLY B O 1
ATOM 4922 N N . GLN B 1 316 ? 18.031 -20.875 -4.816 1 91.75 316 GLN B N 1
ATOM 4923 C CA . GLN B 1 316 ? 18.781 -22.078 -4.5 1 91.75 316 GLN B CA 1
ATOM 4924 C C . GLN B 1 316 ? 20.016 -22.219 -5.375 1 91.75 316 GLN B C 1
ATOM 4926 O O . GLN B 1 316 ? 20.891 -23.031 -5.098 1 91.75 316 GLN B O 1
ATOM 4931 N N . LEU B 1 317 ? 20.141 -21.422 -6.398 1 95.38 317 LEU B N 1
ATOM 4932 C CA . LEU B 1 317 ? 21.266 -21.531 -7.332 1 95.38 317 LEU B CA 1
ATOM 4933 C C . LEU B 1 317 ? 22.5 -20.828 -6.785 1 95.38 317 LEU B C 1
ATOM 4935 O O . LEU B 1 317 ? 22.375 -19.812 -6.086 1 95.38 317 LEU B O 1
ATOM 4939 N N . HIS B 1 318 ? 23.578 -21.344 -7.082 1 96.31 318 HIS B N 1
ATOM 4940 C CA . HIS B 1 318 ? 24.859 -20.703 -6.781 1 96.31 318 HIS B CA 1
ATOM 4941 C C . HIS B 1 318 ? 25.922 -21.078 -7.82 1 96.31 318 HIS B C 1
ATOM 4943 O O . HIS B 1 318 ? 25.781 -22.094 -8.516 1 96.31 318 HIS B O 1
ATOM 4949 N N . GLU B 1 319 ? 26.953 -20.266 -7.883 1 97.69 319 GLU B N 1
ATOM 4950 C CA . GLU B 1 319 ? 28.047 -20.516 -8.828 1 97.69 319 GLU B CA 1
ATOM 4951 C C . GLU B 1 319 ? 28.703 -21.859 -8.562 1 97.69 319 GLU B C 1
ATOM 4953 O O . GLU B 1 319 ? 28.906 -22.25 -7.41 1 97.69 319 GLU B O 1
ATOM 4958 N N . GLY B 1 320 ? 29 -22.594 -9.562 1 98.19 320 GLY B N 1
ATOM 4959 C CA . GLY B 1 320 ? 29.625 -23.906 -9.445 1 98.19 320 GLY B CA 1
ATOM 4960 C C . GLY B 1 320 ? 28.625 -25.047 -9.508 1 98.19 320 GLY B C 1
ATOM 4961 O O . GLY B 1 320 ? 29.016 -26.203 -9.727 1 98.19 320 GLY B O 1
ATOM 4962 N N . MET B 1 321 ? 27.391 -24.75 -9.461 1 97.94 321 MET B N 1
ATOM 4963 C CA . MET B 1 321 ? 26.328 -25.766 -9.5 1 97.94 321 MET B CA 1
ATOM 4964 C C . MET B 1 321 ? 26.078 -26.219 -10.93 1 97.94 321 MET B C 1
ATOM 4966 O O . MET B 1 321 ? 26.062 -25.406 -11.859 1 97.94 321 MET B O 1
ATOM 4970 N N . ASN B 1 322 ? 25.969 -27.531 -11.109 1 98.31 322 ASN B N 1
ATOM 4971 C CA . ASN B 1 322 ? 25.547 -28.078 -12.398 1 98.31 322 ASN B CA 1
ATOM 4972 C C . ASN B 1 322 ? 24.031 -28.156 -12.508 1 98.31 322 ASN B C 1
ATOM 4974 O O . ASN B 1 322 ? 23.359 -28.719 -11.625 1 98.31 322 ASN B O 1
ATOM 4978 N N . VAL B 1 323 ? 23.484 -27.594 -13.633 1 98.56 323 VAL B N 1
ATOM 4979 C CA . VAL B 1 323 ? 22.031 -27.562 -13.75 1 98.56 323 VAL B CA 1
ATOM 4980 C C . VAL B 1 323 ? 21.625 -27.891 -15.18 1 98.56 323 VAL B C 1
ATOM 4982 O O . VAL B 1 323 ? 22.438 -27.812 -16.109 1 98.56 323 VAL B O 1
ATOM 4985 N N . LEU B 1 324 ? 20.453 -28.359 -15.328 1 98.56 324 LEU B N 1
ATOM 4986 C CA . LEU B 1 324 ? 19.75 -28.469 -16.609 1 98.56 324 LEU B CA 1
ATOM 4987 C C . LEU B 1 324 ? 18.688 -27.391 -16.734 1 98.56 324 LEU B C 1
ATOM 4989 O O . LEU B 1 324 ? 18.016 -27.047 -15.766 1 98.56 324 LEU B O 1
ATOM 4993 N N . ILE B 1 325 ? 18.516 -26.859 -17.953 1 98.75 325 ILE B N 1
ATOM 4994 C CA . ILE B 1 325 ? 17.484 -25.859 -18.219 1 98.75 325 ILE B CA 1
ATOM 4995 C C . ILE B 1 325 ? 16.406 -26.453 -19.094 1 98.75 325 ILE B C 1
ATOM 4997 O O . ILE B 1 325 ? 16.641 -26.781 -20.25 1 98.75 325 ILE B O 1
ATOM 5001 N N . LEU B 1 326 ? 15.25 -26.656 -18.516 1 98.81 326 LEU B N 1
ATOM 5002 C CA . LEU B 1 326 ? 14.078 -27.141 -19.234 1 98.81 326 LEU B CA 1
ATOM 5003 C C . LEU B 1 326 ? 13.359 -26 -19.953 1 98.81 326 LEU B C 1
ATOM 5005 O O . LEU B 1 326 ? 13.188 -24.922 -19.375 1 98.81 326 LEU B O 1
ATOM 5009 N N . HIS B 1 327 ? 13 -26.172 -21.156 1 98.75 327 HIS B N 1
ATOM 5010 C CA . HIS B 1 327 ? 12.188 -25.25 -21.938 1 98.75 327 HIS B CA 1
ATOM 5011 C C . HIS B 1 327 ? 10.898 -25.906 -22.406 1 98.75 327 HIS B C 1
ATOM 5013 O O . HIS B 1 327 ? 10.93 -26.906 -23.125 1 98.75 327 HIS B O 1
ATOM 5019 N N . VAL B 1 328 ? 9.781 -25.453 -21.938 1 98.56 328 VAL B N 1
ATOM 5020 C CA . VAL B 1 328 ? 8.469 -25.828 -22.438 1 98.56 328 VAL B CA 1
ATOM 5021 C C . VAL B 1 328 ? 7.891 -24.672 -23.266 1 98.56 328 VAL B C 1
ATOM 5023 O O . VAL B 1 328 ? 7.445 -23.672 -22.703 1 98.56 328 VAL B O 1
ATOM 5026 N N . PRO B 1 329 ? 7.797 -24.781 -24.578 1 97.38 329 PRO B N 1
ATOM 5027 C CA . PRO B 1 329 ? 7.387 -23.672 -25.438 1 97.38 329 PRO B CA 1
ATOM 5028 C C . PRO B 1 329 ? 5.965 -23.203 -25.156 1 97.38 329 PRO B C 1
ATOM 5030 O O . PRO B 1 329 ? 5.086 -24.016 -24.844 1 97.38 329 PRO B O 1
ATOM 5033 N N . LYS B 1 330 ? 5.754 -21.906 -25.359 1 96 330 LYS B N 1
ATOM 5034 C CA . LYS B 1 330 ? 4.449 -21.312 -25.094 1 96 330 LYS B CA 1
ATOM 5035 C C . LYS B 1 330 ? 3.377 -21.875 -26.016 1 96 330 LYS B C 1
ATOM 5037 O O . LYS B 1 330 ? 2.191 -21.875 -25.688 1 96 330 LYS B O 1
ATOM 5042 N N . GLU B 1 331 ? 3.729 -22.5 -27.141 1 95.12 331 GLU B N 1
ATOM 5043 C CA . GLU B 1 331 ? 2.795 -23 -28.141 1 95.12 331 GLU B CA 1
ATOM 5044 C C . GLU B 1 331 ? 2.072 -24.25 -27.656 1 95.12 331 GLU B C 1
ATOM 5046 O O . GLU B 1 331 ? 1.009 -24.609 -28.172 1 95.12 331 GLU B O 1
ATOM 5051 N N . ILE B 1 332 ? 2.633 -24.875 -26.656 1 96.44 332 ILE B N 1
ATOM 5052 C CA . ILE B 1 332 ? 2.062 -26.172 -26.312 1 96.44 332 ILE B CA 1
ATOM 5053 C C . ILE B 1 332 ? 1.438 -26.109 -24.922 1 96.44 332 ILE B C 1
ATOM 5055 O O . ILE B 1 332 ? 1.139 -27.141 -24.312 1 96.44 332 ILE B O 1
ATOM 5059 N N . ILE B 1 333 ? 1.335 -24.984 -24.328 1 96.12 333 ILE B N 1
ATOM 5060 C CA . ILE B 1 333 ? 0.65 -24.828 -23.047 1 96.12 333 ILE B CA 1
ATOM 5061 C C . ILE B 1 333 ? -0.521 -23.859 -23.203 1 96.12 333 ILE B C 1
ATOM 5063 O O . ILE B 1 333 ? -0.481 -22.953 -24.031 1 96.12 333 ILE B O 1
ATOM 5067 N N . PRO B 1 334 ? -1.597 -24.062 -22.391 1 96.75 334 PRO B N 1
ATOM 5068 C CA . PRO B 1 334 ? -2.688 -23.078 -22.422 1 96.75 334 PRO B CA 1
ATOM 5069 C C . PRO B 1 334 ? -2.258 -21.703 -21.922 1 96.75 334 PRO B C 1
ATOM 5071 O O . PRO B 1 334 ? -1.577 -21.594 -20.906 1 96.75 334 PRO B O 1
ATOM 5074 N N . LEU B 1 335 ? -2.582 -20.703 -22.703 1 96 335 LEU B N 1
ATOM 5075 C CA . LEU B 1 335 ? -2.268 -19.328 -22.328 1 96 335 LEU B CA 1
ATOM 5076 C C . LEU B 1 335 ? -3.518 -18.578 -21.875 1 96 335 LEU B C 1
ATOM 5078 O O . LEU B 1 335 ? -4.586 -18.734 -22.469 1 96 335 LEU B O 1
ATOM 5082 N N . SER B 1 336 ? -3.422 -17.922 -20.781 1 96.31 336 SER B N 1
ATOM 5083 C CA . SER B 1 336 ? -4.52 -17.109 -20.281 1 96.31 336 SER B CA 1
ATOM 5084 C C . SER B 1 336 ? -4.543 -15.734 -20.953 1 96.31 336 SER B C 1
ATOM 5086 O O . SER B 1 336 ? -3.607 -15.375 -21.672 1 96.31 336 SER B O 1
ATOM 5088 N N . ALA B 1 337 ? -5.605 -14.984 -20.672 1 95.19 337 ALA B N 1
ATOM 5089 C CA . ALA B 1 337 ? -5.758 -13.633 -21.203 1 95.19 337 ALA B CA 1
ATOM 5090 C C . ALA B 1 337 ? -4.676 -12.703 -20.672 1 95.19 337 ALA B C 1
ATOM 5092 O O . ALA B 1 337 ? -4.293 -11.734 -21.328 1 95.19 337 ALA B O 1
ATOM 5093 N N . SER B 1 338 ? -4.152 -12.961 -19.531 1 91.81 338 SER B N 1
ATOM 5094 C CA . SER B 1 338 ? -3.145 -12.102 -18.922 1 91.81 338 SER B CA 1
ATOM 5095 C C . SER B 1 338 ? -1.841 -12.125 -19.719 1 91.81 338 SER B C 1
ATOM 5097 O O . SER B 1 338 ? -1.188 -11.094 -19.875 1 91.81 338 SER B O 1
ATOM 5099 N N . VAL B 1 339 ? -1.463 -13.266 -20.125 1 90.38 339 VAL B N 1
ATOM 5100 C CA . VAL B 1 339 ? -0.221 -13.453 -20.859 1 90.38 339 VAL B CA 1
ATOM 5101 C C . VAL B 1 339 ? -0.319 -12.758 -22.219 1 90.38 339 VAL B C 1
ATOM 5103 O O . VAL B 1 339 ? 0.676 -12.242 -22.734 1 90.38 339 VAL B O 1
ATOM 5106 N N . LEU B 1 340 ? -1.497 -12.656 -22.688 1 91.56 340 LEU B N 1
ATOM 5107 C CA . LEU B 1 340 ? -1.724 -12.062 -24 1 91.56 340 LEU B CA 1
ATOM 5108 C C . LEU B 1 340 ? -2.084 -10.586 -23.891 1 91.56 340 LEU B C 1
ATOM 5110 O O . LEU B 1 340 ? -2.41 -9.945 -24.875 1 91.56 340 LEU B O 1
ATOM 5114 N N . ASP B 1 341 ? -2.088 -10.102 -22.703 1 91.62 341 ASP B N 1
ATOM 5115 C CA . ASP B 1 341 ? -2.355 -8.688 -22.438 1 91.62 341 ASP B CA 1
ATOM 5116 C C . ASP B 1 341 ? -1.087 -7.852 -22.578 1 91.62 341 ASP B C 1
ATOM 5118 O O . ASP B 1 341 ? -0.182 -7.934 -21.75 1 91.62 341 ASP B O 1
ATOM 5122 N N . PRO B 1 342 ? -0.993 -7.031 -23.578 1 91.69 342 PRO B N 1
ATOM 5123 C CA . PRO B 1 342 ? 0.235 -6.27 -23.812 1 91.69 342 PRO B CA 1
ATOM 5124 C C . PRO B 1 342 ? 0.555 -5.293 -22.688 1 91.69 342 PRO B C 1
ATOM 5126 O O . PRO B 1 342 ? 1.708 -4.883 -22.516 1 91.69 342 PRO B O 1
ATOM 5129 N N . THR B 1 343 ? -0.398 -4.945 -21.844 1 90.31 343 THR B N 1
ATOM 5130 C CA . THR B 1 343 ? -0.228 -3.9 -20.844 1 90.31 343 THR B CA 1
ATOM 5131 C C . THR B 1 343 ? 0.633 -4.395 -19.688 1 90.31 343 THR B C 1
ATOM 5133 O O . THR B 1 343 ? 1.114 -3.598 -18.875 1 90.31 343 THR B O 1
ATOM 5136 N N . VAL B 1 344 ? 0.896 -5.684 -19.594 1 93.56 344 VAL B N 1
ATOM 5137 C CA . VAL B 1 344 ? 1.592 -6.207 -18.422 1 93.56 344 VAL B CA 1
ATOM 5138 C C . VAL B 1 344 ? 3.096 -6.234 -18.688 1 93.56 344 VAL B C 1
ATOM 5140 O O . VAL B 1 344 ? 3.889 -6.441 -17.766 1 93.56 344 VAL B O 1
ATOM 5143 N N . TYR B 1 345 ? 3.594 -5.93 -19.844 1 95.19 345 TYR B N 1
ATOM 5144 C CA . TYR B 1 345 ? 4.973 -6.199 -20.234 1 95.19 345 TYR B CA 1
ATOM 5145 C C . TYR B 1 345 ? 5.844 -4.965 -20.047 1 95.19 345 TYR B C 1
ATOM 5147 O O . TYR B 1 345 ? 7 -5.07 -19.609 1 95.19 345 TYR B O 1
ATOM 5155 N N . PRO B 1 346 ? 5.352 -3.756 -20.25 1 94.25 346 PRO B N 1
ATOM 5156 C CA . PRO B 1 346 ? 6.23 -2.584 -20.188 1 94.25 346 PRO B CA 1
ATOM 5157 C C . PRO B 1 346 ? 6.949 -2.449 -18.844 1 94.25 346 PRO B C 1
ATOM 5159 O O . PRO B 1 346 ? 8.156 -2.211 -18.812 1 94.25 346 PRO B O 1
ATOM 5162 N N . SER B 1 347 ? 6.277 -2.594 -17.781 1 90.44 347 SER B N 1
ATOM 5163 C CA . SER B 1 347 ? 6.922 -2.457 -16.484 1 90.44 347 SER B CA 1
ATOM 5164 C C . SER B 1 347 ? 7.961 -3.551 -16.266 1 90.44 347 SER B C 1
ATOM 5166 O O . SER B 1 347 ? 9.016 -3.301 -15.672 1 90.44 347 SER B O 1
ATOM 5168 N N . VAL B 1 348 ? 7.719 -4.703 -16.688 1 94.25 348 VAL B N 1
ATOM 5169 C CA . VAL B 1 348 ? 8.633 -5.836 -16.578 1 94.25 348 VAL B CA 1
ATOM 5170 C C . VAL B 1 348 ? 9.867 -5.598 -17.438 1 94.25 348 VAL B C 1
ATOM 5172 O O . VAL B 1 348 ? 10.992 -5.785 -16.984 1 94.25 348 VAL B O 1
ATOM 5175 N N . GLU B 1 349 ? 9.648 -5.137 -18.672 1 97.25 349 GLU B N 1
ATOM 5176 C CA . GLU B 1 349 ? 10.742 -4.848 -19.594 1 97.25 349 GLU B CA 1
ATOM 5177 C C . GLU B 1 349 ? 11.633 -3.729 -19.047 1 97.25 349 GLU B C 1
ATOM 5179 O O . GLU B 1 349 ? 12.859 -3.809 -19.141 1 97.25 349 GLU B O 1
ATOM 5184 N N . LYS B 1 350 ? 11 -2.77 -18.5 1 95.06 350 LYS B N 1
ATOM 5185 C CA . LYS B 1 350 ? 11.742 -1.655 -17.922 1 95.06 350 LYS B CA 1
ATOM 5186 C C . LYS B 1 350 ? 12.609 -2.119 -16.766 1 95.06 350 LYS B C 1
ATOM 5188 O O . LYS B 1 350 ? 13.773 -1.732 -16.656 1 95.06 350 LYS B O 1
ATOM 5193 N N . ALA B 1 351 ? 12.07 -2.887 -15.938 1 93.06 351 ALA B N 1
ATOM 5194 C CA . ALA B 1 351 ? 12.789 -3.373 -14.758 1 93.06 351 ALA B CA 1
ATOM 5195 C C . ALA B 1 351 ? 13.953 -4.273 -15.164 1 93.06 351 ALA B C 1
ATOM 5197 O O . ALA B 1 351 ? 15.039 -4.191 -14.578 1 93.06 351 ALA B O 1
ATOM 5198 N N . MET B 1 352 ? 13.773 -5.094 -16.156 1 96.25 352 MET B N 1
ATOM 5199 C CA . MET B 1 352 ? 14.766 -6.094 -16.547 1 96.25 352 MET B CA 1
ATOM 5200 C C . MET B 1 352 ? 15.75 -5.527 -17.547 1 96.25 352 MET B C 1
ATOM 5202 O O . MET B 1 352 ? 16.859 -6.059 -17.719 1 96.25 352 MET B O 1
ATOM 5206 N N . GLY B 1 353 ? 15.32 -4.5 -18.297 1 96.44 353 GLY B N 1
ATOM 5207 C CA . GLY B 1 353 ? 16.172 -3.916 -19.328 1 96.44 353 GLY B CA 1
ATOM 5208 C C . GLY B 1 353 ? 16.219 -4.742 -20.594 1 96.44 353 GLY B C 1
ATOM 5209 O O . GLY B 1 353 ? 17.188 -4.676 -21.344 1 96.44 353 GLY B O 1
ATOM 5210 N N . ILE B 1 354 ? 15.273 -5.652 -20.797 1 96.88 354 ILE B N 1
ATOM 5211 C CA . ILE B 1 354 ? 15.227 -6.469 -22.016 1 96.88 354 ILE B CA 1
ATOM 5212 C C . ILE B 1 354 ? 13.805 -6.461 -22.578 1 96.88 354 ILE B C 1
ATOM 5214 O O . ILE B 1 354 ? 12.852 -6.133 -21.875 1 96.88 354 ILE B O 1
ATOM 5218 N N . GLU B 1 355 ? 13.703 -6.883 -23.844 1 96.25 355 GLU B N 1
ATOM 5219 C CA . GLU B 1 355 ? 12.398 -7.008 -24.484 1 96.25 355 GLU B CA 1
ATOM 5220 C C . GLU B 1 355 ? 11.797 -8.383 -24.25 1 96.25 355 GLU B C 1
ATOM 5222 O O . GLU B 1 355 ? 12.484 -9.398 -24.359 1 96.25 355 GLU B O 1
ATOM 5227 N N . ILE B 1 356 ? 10.531 -8.445 -23.891 1 96.94 356 ILE B N 1
ATOM 5228 C CA . ILE B 1 356 ? 9.797 -9.688 -23.703 1 96.94 356 ILE B CA 1
ATOM 5229 C C . ILE B 1 356 ? 8.586 -9.719 -24.641 1 96.94 356 ILE B C 1
ATOM 5231 O O . ILE B 1 356 ? 8.359 -10.711 -25.328 1 96.94 356 ILE B O 1
ATOM 5235 N N . ALA B 1 357 ? 7.832 -8.625 -24.703 1 95.31 357 ALA B N 1
ATOM 5236 C CA . ALA B 1 357 ? 6.559 -8.523 -25.406 1 95.31 357 ALA B CA 1
ATOM 5237 C C . ALA B 1 357 ? 6.723 -8.883 -26.891 1 95.31 357 ALA B C 1
ATOM 5239 O O . ALA B 1 357 ? 5.848 -9.523 -27.469 1 95.31 357 ALA B O 1
ATOM 5240 N N . LYS B 1 358 ? 7.812 -8.492 -27.516 1 94.44 358 LYS B N 1
ATOM 5241 C CA . LYS B 1 358 ? 8.047 -8.727 -28.938 1 94.44 358 LYS B CA 1
ATOM 5242 C C . LYS B 1 358 ? 8.031 -10.219 -29.266 1 94.44 358 LYS B C 1
ATOM 5244 O O . LYS B 1 358 ? 7.613 -10.625 -30.344 1 94.44 358 LYS B O 1
ATOM 5249 N N . TYR B 1 359 ? 8.438 -11.039 -28.328 1 93.69 359 TYR B N 1
ATOM 5250 C CA . TYR B 1 359 ? 8.547 -12.477 -28.547 1 93.69 359 TYR B CA 1
ATOM 5251 C C . TYR B 1 359 ? 7.227 -13.172 -28.234 1 93.69 359 TYR B C 1
ATOM 5253 O O . TYR B 1 359 ? 7.031 -14.336 -28.594 1 93.69 359 TYR B O 1
ATOM 5261 N N . VAL B 1 360 ? 6.406 -12.461 -27.5 1 91.25 360 VAL B N 1
ATOM 5262 C CA . VAL B 1 360 ? 5.113 -13.031 -27.141 1 91.25 360 VAL B CA 1
ATOM 5263 C C . VAL B 1 360 ? 4.121 -12.836 -28.281 1 91.25 360 VAL B C 1
ATOM 5265 O O . VAL B 1 360 ? 3.379 -13.75 -28.641 1 91.25 360 VAL B O 1
ATOM 5268 N N . PHE B 1 361 ? 4.078 -11.641 -28.875 1 87.81 361 PHE B N 1
ATOM 5269 C CA . PHE B 1 361 ? 3.051 -11.258 -29.828 1 87.81 361 PHE B CA 1
ATOM 5270 C C . PHE B 1 361 ? 3.547 -11.438 -31.266 1 87.81 361 PHE B C 1
ATOM 5272 O O . PHE B 1 361 ? 2.764 -11.367 -32.219 1 87.81 361 PHE B O 1
ATOM 5279 N N . SER B 1 362 ? 4.852 -11.477 -31.484 1 73.69 362 SER B N 1
ATOM 5280 C CA . SER B 1 362 ? 5.355 -11.617 -32.844 1 73.69 362 SER B CA 1
ATOM 5281 C C . SER B 1 362 ? 5.012 -12.992 -33.406 1 73.69 362 SER B C 1
ATOM 5283 O O . SER B 1 362 ? 4.949 -13.977 -32.688 1 73.69 362 SER B O 1
ATOM 5285 N N . SER B 1 363 ? 4.078 -13.062 -34.438 1 54.03 363 SER B N 1
ATOM 5286 C CA . SER B 1 363 ? 3.727 -14.234 -35.25 1 54.03 363 SER B CA 1
ATOM 5287 C C . SER B 1 363 ? 4.957 -15.078 -35.562 1 54.03 363 SER B C 1
ATOM 5289 O O . SER B 1 363 ? 6.039 -14.539 -35.812 1 54.03 363 SER B O 1
ATOM 5291 N N . PRO B 1 364 ? 4.965 -16.484 -35.375 1 46.41 364 PRO B N 1
ATOM 5292 C CA . PRO B 1 364 ? 6.012 -17.375 -35.875 1 46.41 364 PRO B CA 1
ATOM 5293 C C . PRO B 1 364 ? 6.414 -17.031 -37.312 1 46.41 364 PRO B C 1
ATOM 5295 O O . PRO B 1 364 ? 5.578 -16.562 -38.094 1 46.41 364 PRO B O 1
ATOM 5298 N N . SER B 1 365 ? 7.598 -16.438 -37.531 1 32.38 365 SER B N 1
ATOM 5299 C CA . SER B 1 365 ? 7.961 -16.469 -38.938 1 32.38 365 SER B CA 1
ATOM 5300 C C . SER B 1 365 ? 7.645 -17.828 -39.562 1 32.38 365 SER B C 1
ATOM 5302 O O . SER B 1 365 ? 7.961 -18.875 -38.969 1 32.38 365 SER B O 1
ATOM 5304 N N . PRO B 1 366 ? 6.836 -17.734 -40.75 1 32.31 366 PRO B N 1
ATOM 5305 C CA . PRO B 1 366 ? 6.781 -19.016 -41.469 1 32.31 366 PRO B CA 1
ATOM 5306 C C . PRO B 1 366 ? 8.156 -19.625 -41.688 1 32.31 366 PRO B C 1
ATOM 5308 O O . PRO B 1 366 ? 9.156 -18.922 -41.781 1 32.31 366 PRO B O 1
#

Solvent-accessible surface area (backbone atoms only — not comparable to full-atom values): 33978 Å² total; per-residue (Å²): 134,63,44,71,48,45,68,74,49,35,58,16,28,27,54,16,7,30,49,30,2,10,21,31,32,72,38,52,69,56,15,47,50,32,29,49,51,11,38,72,77,31,63,22,32,40,28,57,66,84,78,54,54,55,79,36,32,28,29,30,20,39,69,43,67,50,39,77,88,72,46,68,46,27,73,56,71,65,24,38,33,48,9,45,50,55,40,28,63,72,70,72,48,74,60,49,26,24,24,23,34,21,23,0,12,18,32,56,34,42,26,32,34,33,14,24,73,73,68,25,31,26,35,30,28,15,11,19,54,34,34,68,71,49,71,45,45,24,44,35,53,36,37,82,36,64,59,73,33,48,39,20,32,17,27,14,20,62,94,72,42,18,38,36,43,38,43,38,34,18,11,41,64,46,45,53,62,30,53,49,44,44,8,53,44,11,26,18,29,23,22,23,20,32,52,71,38,36,36,52,57,47,68,76,18,29,11,68,43,35,54,55,50,19,33,53,40,9,46,41,34,61,68,21,51,88,72,34,31,69,39,21,45,48,35,49,26,63,68,63,68,28,44,76,74,43,64,30,38,24,70,39,71,55,64,45,78,46,96,85,54,40,37,39,35,39,35,33,31,34,59,73,85,65,15,32,38,36,33,31,45,50,16,47,40,32,30,23,40,60,87,64,49,77,76,46,44,43,83,22,41,33,25,39,20,38,79,67,46,46,59,40,40,59,78,74,59,51,66,71,40,59,37,34,32,37,38,29,60,50,89,74,48,66,70,15,35,12,73,71,35,74,80,57,37,59,67,52,26,62,74,68,71,47,88,47,58,66,73,58,70,52,72,79,78,130,132,62,44,72,47,44,70,72,49,34,57,14,28,28,54,17,7,30,48,29,1,10,21,31,31,74,39,53,70,57,14,46,52,32,29,49,50,10,37,70,76,32,63,22,30,40,27,57,67,83,79,53,54,56,78,34,34,28,30,31,19,40,70,42,67,48,39,74,87,73,46,67,44,28,72,55,72,65,23,38,34,48,9,46,50,54,40,29,62,72,69,72,49,74,59,48,27,24,22,22,34,21,22,0,12,17,32,56,32,44,27,34,31,32,14,25,75,73,68,23,31,26,36,30,28,15,11,19,54,35,34,67,72,49,72,45,45,24,45,34,51,36,37,81,34,65,58,72,34,48,40,19,32,17,27,15,20,62,94,73,44,18,38,37,41,37,43,38,35,18,10,41,63,46,45,52,62,30,53,50,44,44,8,54,44,11,26,18,29,24,21,24,18,32,51,71,37,36,38,54,56,48,68,77,18,29,10,70,45,35,52,55,50,20,32,54,40,10,48,41,34,62,68,20,51,87,71,33,32,68,39,22,44,48,35,52,25,63,70,63,69,26,44,76,74,43,66,31,37,24,70,40,73,56,65,44,80,46,95,86,53,39,35,39,35,39,35,31,31,33,60,74,82,65,13,33,38,35,33,32,45,51,16,47,41,33,31,24,40,60,86,65,48,76,76,46,43,40,81,22,39,34,24,40,22,38,80,66,45,46,59,40,40,58,77,72,60,53,66,71,40,61,38,34,31,35,38,28,62,52,87,73,48,67,71,14,35,12,73,71,36,74,81,57,37,59,66,54,26,62,75,68,72,47,88,46,57,66,74,58,69,52,71,79,77,130

InterPro domains:
  IPR010318 S-Me-THD, N-terminal domain [PF06032] (9-144)
  IPR024071 S-Me-THD, C-terminal domain superfamily [G3DSA:2.40.390.10] (227-334)
  IPR027479 S-Me-THD, N-terminal domain superfamily [G3DSA:3.40.1610.10] (4-223)
  IPR048350 S-Me-THD-like, C-terminal domain [PF20906] (176-329)

Sequence (732 aa):
MGRILVEKDVEAAVRGGSVYAAGGGGWADHGRMLGCAAVNVGKPELVSIDELDDQDWIATAAAIGAPASTTPWEMQGIDYVKAVQLLQEELGEKLTGLIIGQNGRSSTLNGWLPSAILGTKVVDAVGDIRAHPTGDMGSIGMAGSPEQMIQTAVGGNRAENRYIELVVKGATAKISPILRAASDQSGGFIASCRNPLRASYVRTHAALGGISMALALGEAIIAAEKKGSAAIIDAICKTTGGHILAEGVITSKAVVYTKEAFDIGTISVGSGEKAVTMHVMNEYMAVDDSSGKRVATFPSVITTLSPEGEPLSVGQLHEGMNVLILHVPKEIIPLSASVLDPTVYPSVEKAMGIEIAKYVFSSPSPMGRILVEKDVEAAVRGGSVYAAGGGGWADHGRMLGCAAVNVGKPELVSIDELDDQDWIATAAAIGAPASTTPWEMQGIDYVKAVQLLQEELGEKLTGLIIGQNGRSSTLNGWLPSAILGTKVVDAVGDIRAHPTGDMGSIGMAGSPEQMIQTAVGGNRAENRYIELVVKGATAKISPILRAASDQSGGFIASCRNPLRASYVRTHAALGGISMALALGEAIIAAEKKGSAAIIDAICKTTGGHILAEGVITSKAVVYTKEAFDIGTISVGSGEKAVTMHVMNEYMAVDDSSGKRVATFPSVITTLSPEGEPLSVGQLHEGMNVLILHVPKEIIPLSASVLDPTVYPSVEKAMGIEIAKYVFSSPSP

Nearest PDB structures (foldseek):
  2o3i-assembly1_A  TM=7.394E-01  e=1.777E-18  Chromobacterium violaceum
  2o3i-assembly1_B  TM=7.233E-01  e=3.428E-17  Chromobacterium violaceum
  2idk-assembly1_A  TM=3.202E-01  e=1.655E+00  Rattus norvegicus
  2o3i-assembly1_A  TM=7.395E-01  e=1.079E-18  Chromobacterium violaceum
  2o3i-assembly1_B  TM=7.359E-01  e=1.965E-17  Chromobacterium violaceum